Protein 1TZP (pdb70)

CATH classification: 3.30.1380.10

GO terms:
  GO:0008233 peptidase activity (F, IDA)
  GO:0009410 response to xenobiotic stimulus (P, IEP)
  GO:0000270 peptidoglycan metabolic process (P, IDA)
  GO:0009252 peptidoglycan biosynthetic process (P, IDA)
  GO:0008233 peptidase activity (F, IMP)
  GO:0004175 endopeptidase activity (F, IMP)
  GO:0000270 peptidoglycan metabolic process (P, IMP)

Nearest PDB structures (foldseek):
  1u10-assembly3_F  TM=9.956E-01  e=2.601E-52  Escherichia coli
  1u10-assembly1_B  TM=9.894E-01  e=5.837E-51  Escherichia coli
  1tzp-assembly1_B  TM=9.951E-01  e=7.396E-50  Escherichia coli
  1u10-assembly1_A  TM=9.904E-01  e=1.083E-49  Escherichia coli
  1tzp-assembly1_B  TM=1.004E+00  e=8.941E-54  Escherichia coli

Secondary structure (DSSP, 8-state):
--HHHH--SPPPSS-EEEEETTEEEEES-EE--S--SSEEES-GGG---EE-HHHHHHHHHHHHHHHHTT---EEE---B-TT----SSS-S---SS-EEEEES---SSPPPHHHHHS------B-TTSSSB-TTT--HHHHHHHHHHHHSTTEEEEEE-HHHHHHHHHH-TT--GGGGGEEE-SS-SSEEEEEEPPPTT-TTB-PPPPPPSS--TTHHHHHTT----HHHHHHHHTT--/-TT--SPPSSS-EEEEETTEEEEES-EE--S--SSEEES-GGG---EE-HHHHHHHHHHHHHHHHTTS--EEE---B-BTB---SSS-S---SS-EEEEES---SSPPPHHHHHS------B-TTSSSB-TTT--HHHHHHHHHHHTSTTEEEEEE-HHHHHHHHHH-TT--GGGGGEEE-SS-SSEEEEEEPPPTT-SSBPPPPP--SS---SHHHHHTT--PPPHHHHHHHHT-

B-factor: mean 16.42, std 6.99, range [7.52, 64.47]

InterPro domains:
  IPR005073 Peptidase M74, penicillin-insensitive murein endopeptidase [MF_01623] (1-274)
  IPR005073 Peptidase M74, penicillin-insensitive murein endopeptidase [NF006947] (22-271)
  IPR005073 Peptidase M74, penicillin-insensitive murein endopeptidase [PF03411] (36-270)
  IPR005073 Peptidase M74, penicillin-insensitive murein endopeptidase [PIRSF018455] (13-272)
  IPR009045 Peptidase M74/Hedgehog-like, zinc-binding domain superfamily [G3DSA:3.30.1380.10] (20-274)
  IPR009045 Peptidase M74/Hedgehog-like, zinc-binding domain superfamily [SSF55166] (21-272)

Structure (mmCIF, N/CA/C/O backbone):
data_1TZP
#
_entry.id   1TZP
#
_cell.length_a   45.949
_cell.length_b   115.143
_cell.length_c   49.154
_cell.angle_alpha   90.00
_cell.angle_beta   94.08
_cell.angle_gamma   90.00
#
_symmetry.space_group_name_H-M   'P 1 21 1'
#
loop_
_entity.id
_entity.type
_entity.pdbx_description
1 polymer 'Penicillin-insensitive murein endopeptidase'
2 non-polymer 'SULFATE ION'
3 non-polymer 1,4-BUTANEDIOL
4 water water
#
loop_
_atom_site.group_PDB
_atom_site.id
_atom_site.type_symbol
_atom_site.label_atom_id
_atom_site.label_alt_id
_atom_site.label_comp_id
_atom_site.label_asym_id
_atom_site.label_entity_id
_atom_site.label_seq_id
_atom_site.pdbx_PDB_ins_code
_atom_site.Cartn_x
_atom_site.Cartn_y
_atom_site.Cartn_z
_atom_site.occupancy
_atom_site.B_iso_or_equiv
_atom_site.auth_seq_id
_atom_site.auth_comp_id
_atom_site.auth_asym_id
_atom_site.auth_atom_id
_atom_site.pdbx_PDB_model_num
ATOM 1 N N . ALA A 1 1 ? 44.769 2.246 11.393 1.00 18.60 20 ALA A N 1
ATOM 2 C CA . ALA A 1 1 ? 43.555 1.424 11.676 1.00 17.79 20 ALA A CA 1
ATOM 3 C C . ALA A 1 1 ? 43.988 0.168 12.417 1.00 16.57 20 ALA A C 1
ATOM 4 O O . ALA A 1 1 ? 45.008 -0.446 12.082 1.00 15.63 20 ALA A O 1
ATOM 6 N N . THR A 1 2 ? 43.196 -0.217 13.412 1.00 15.60 21 THR A N 1
ATOM 7 C CA . THR A 1 2 ? 43.438 -1.425 14.187 1.00 14.47 21 THR A CA 1
ATOM 8 C C . THR A 1 2 ? 42.847 -2.608 13.428 1.00 14.32 21 THR A C 1
ATOM 9 O O . THR A 1 2 ? 41.980 -2.432 12.555 1.00 14.06 21 THR A O 1
ATOM 13 N N . PRO A 1 3 ? 43.268 -3.811 13.765 1.00 14.14 22 PRO A N 1
ATOM 14 C CA . PRO A 1 3 ? 42.673 -4.999 13.156 1.00 13.26 22 PRO A CA 1
ATOM 15 C C . PRO A 1 3 ? 41.151 -5.059 13.353 1.00 12.40 22 PRO A C 1
ATOM 16 O O . PRO A 1 3 ? 40.434 -5.494 12.443 1.00 12.63 22 PRO A O 1
ATOM 20 N N . TRP A 1 4 ? 40.692 -4.595 14.508 1.00 12.13 23 TRP A N 1
ATOM 21 C CA . TRP A 1 4 ? 39.268 -4.584 14.836 1.00 11.55 23 TRP A CA 1
ATOM 22 C C . TRP A 1 4 ? 38.493 -3.708 13.868 1.00 12.74 23 TRP A C 1
ATOM 23 O O . TRP A 1 4 ? 37.333 -3.985 13.548 1.00 12.01 23 TRP A O 1
ATOM 34 N N . GLN A 1 5 ? 39.134 -2.655 13.382 1.00 13.00 24 GLN A N 1
ATOM 35 C CA . GLN A 1 5 ? 38.495 -1.724 12.455 1.00 13.18 24 GLN A CA 1
ATOM 36 C C . GLN A 1 5 ? 38.537 -2.177 10.994 1.00 13.80 24 GLN A C 1
ATOM 37 O O . GLN A 1 5 ? 37.897 -1.566 10.146 1.00 15.84 24 GLN A O 1
ATOM 43 N N . LYS A 1 6 ? 39.323 -3.208 10.691 1.00 13.90 25 LYS A N 1
ATOM 44 C CA . LYS A 1 6 ? 39.483 -3.712 9.321 1.00 14.35 25 LYS A CA 1
ATOM 45 C C . LYS A 1 6 ? 38.784 -5.036 9.071 1.00 14.47 25 LYS A C 1
ATOM 46 O O . LYS A 1 6 ? 38.508 -5.372 7.901 1.00 16.05 25 LYS A O 1
ATOM 52 N N . ILE A 1 7 ? 38.545 -5.826 10.116 1.00 14.58 26 ILE A N 1
ATOM 53 C CA . ILE A 1 7 ? 37.929 -7.143 9.942 1.00 14.69 26 ILE A CA 1
ATOM 54 C C . ILE A 1 7 ? 36.525 -6.994 9.321 1.00 15.10 26 ILE A C 1
ATOM 55 O O . ILE A 1 7 ? 35.799 -6.078 9.674 1.00 14.57 26 ILE A O 1
ATOM 60 N N . THR A 1 8 ? 36.163 -7.856 8.375 1.00 15.25 27 THR A N 1
ATOM 61 C CA . THR A 1 8 ? 34.842 -7.771 7.738 1.00 16.11 27 THR A CA 1
ATOM 62 C C . THR A 1 8 ? 33.825 -8.830 8.182 1.00 15.38 27 THR A C 1
ATOM 63 O O . THR A 1 8 ? 32.613 -8.645 7.964 1.00 16.93 27 THR A O 1
ATOM 67 N N . GLN A 1 9 ? 34.294 -9.911 8.803 1.00 15.36 28 GLN A N 1
ATOM 68 C CA . GLN A 1 9 ? 33.454 -11.040 9.198 1.00 15.95 28 GLN A CA 1
ATOM 69 C C . GLN A 1 9 ? 33.610 -11.322 10.685 1.00 14.78 28 GLN A C 1
ATOM 70 O O . GLN A 1 9 ? 34.708 -11.218 11.214 1.00 14.15 28 GLN A O 1
ATOM 76 N N . PRO A 1 10 ? 32.528 -11.647 11.387 1.00 14.28 29 PRO A N 1
ATOM 77 C CA . PRO A 1 10 ? 32.626 -12.070 12.784 1.00 13.84 29 PRO A CA 1
ATOM 78 C C . PRO A 1 10 ? 33.606 -13.215 12.984 1.00 13.96 29 PRO A C 1
ATOM 79 O O . PRO A 1 10 ? 33.841 -13.991 12.073 1.00 15.01 29 PRO A O 1
ATOM 83 N N . VAL A 1 11 ? 34.172 -13.294 14.180 1.00 12.71 30 VAL A N 1
ATOM 84 C CA . VAL A 1 11 ? 35.018 -14.409 14.577 1.00 14.36 30 VAL A CA 1
ATOM 85 C C . VAL A 1 11 ? 34.112 -15.606 14.856 1.00 13.78 30 VAL A C 1
ATOM 86 O O . VAL A 1 11 ? 33.241 -15.542 15.711 1.00 13.16 30 VAL A O 1
ATOM 90 N N . PRO A 1 12 ? 34.320 -16.738 14.176 1.00 15.61 31 PRO A N 1
ATOM 91 C CA . PRO A 1 12 ? 33.480 -17.898 14.477 1.00 16.45 31 PRO A CA 1
ATOM 92 C C . PRO A 1 12 ? 33.626 -18.408 15.905 1.00 15.77 31 PRO A C 1
ATOM 93 O O . PRO A 1 12 ? 34.694 -18.404 16.473 1.00 16.90 31 PRO A O 1
ATOM 97 N N . GLY A 1 13 ? 32.532 -18.855 16.490 1.00 14.97 32 GLY A N 1
ATOM 98 C CA . GLY A 1 13 ? 32.561 -19.377 17.827 1.00 14.38 32 GLY A CA 1
ATOM 99 C C . GLY A 1 13 ? 31.258 -19.184 18.548 1.00 14.53 32 GLY A C 1
ATOM 100 O O . GLY A 1 13 ? 30.346 -18.516 18.050 1.00 14.78 32 GLY A O 1
ATOM 101 N N . SER A 1 14 ? 31.154 -19.773 19.720 1.00 14.55 33 SER A N 1
ATOM 102 C CA . SER A 1 14 ? 30.035 -19.497 20.619 1.00 15.17 33 SER A CA 1
ATOM 103 C C . SER A 1 14 ? 30.037 -17.990 20.931 1.00 14.14 33 SER A C 1
ATOM 104 O O . SER A 1 14 ? 31.098 -17.402 21.143 1.00 15.66 33 SER A O 1
ATOM 107 N N . ALA A 1 15 ? 28.857 -17.369 20.907 1.00 13.63 34 ALA A N 1
ATOM 108 C CA . ALA A 1 15 ? 28.763 -15.921 21.153 1.00 12.73 34 ALA A CA 1
ATOM 109 C C . ALA A 1 15 ? 29.292 -15.560 22.533 1.00 12.65 34 ALA A C 1
ATOM 110 O O . ALA A 1 15 ? 28.872 -16.119 23.539 1.00 13.96 34 ALA A O 1
ATOM 112 N N . GLN A 1 16 ? 30.258 -14.634 22.586 1.00 12.95 35 GLN A N 1
ATOM 113 C CA . GLN A 1 16 ? 30.810 -14.196 23.856 1.00 13.84 35 GLN A CA 1
ATOM 114 C C . GLN A 1 16 ? 31.207 -12.729 23.778 1.00 12.45 35 GLN A C 1
ATOM 115 O O . GLN A 1 16 ? 32.075 -12.363 23.022 1.00 11.36 35 GLN A O 1
ATOM 121 N N . SER A 1 17 ? 30.508 -11.913 24.573 1.00 12.05 36 SER A N 1
ATOM 122 C CA . SER A 1 17 ? 30.880 -10.524 24.817 1.00 11.45 36 SER A CA 1
ATOM 123 C C . SER A 1 17 ? 32.014 -10.540 25.846 1.00 10.82 36 SER A C 1
ATOM 124 O O . SER A 1 17 ? 31.877 -11.136 26.915 1.00 11.92 36 SER A O 1
ATOM 127 N N . ILE A 1 18 ? 33.136 -9.922 25.519 1.00 11.08 37 ILE A N 1
ATOM 128 C CA . ILE A 1 18 ? 34.332 -9.993 26.378 1.00 10.77 37 ILE A CA 1
ATOM 129 C C . ILE A 1 18 ? 34.781 -8.577 26.774 1.00 11.26 37 ILE A C 1
ATOM 130 O O . ILE A 1 18 ? 35.119 -7.774 25.925 1.00 11.63 37 ILE A O 1
ATOM 135 N N . GLY A 1 19 ? 34.816 -8.312 28.076 1.00 11.48 38 GLY A N 1
ATOM 136 C CA . GLY A 1 19 ? 35.200 -7.022 28.598 1.00 11.98 38 GLY A CA 1
ATOM 137 C C . GLY A 1 19 ? 34.034 -6.105 28.869 1.00 11.61 38 GLY A C 1
ATOM 138 O O . GLY A 1 19 ? 32.928 -6.534 29.105 1.00 11.04 38 GLY A O 1
ATOM 139 N N . SER A 1 20 ? 34.319 -4.812 28.814 1.00 12.09 39 SER A N 1
ATOM 140 C CA . SER A 1 20 ? 33.348 -3.772 29.171 1.00 12.67 39 SER A CA 1
ATOM 141 C C . SER A 1 20 ? 32.943 -3.007 27.902 1.00 11.94 39 SER A C 1
ATOM 142 O O . SER A 1 20 ? 33.570 -3.092 26.868 1.00 11.49 39 SER A O 1
ATOM 145 N N . PHE A 1 21 ? 31.877 -2.224 28.024 1.00 11.48 40 PHE A N 1
ATOM 146 C CA . PHE A 1 21 ? 31.248 -1.600 26.856 1.00 11.06 40 PHE A CA 1
ATOM 147 C C . PHE A 1 21 ? 32.220 -0.673 26.141 1.00 10.22 40 PHE A C 1
ATOM 148 O O . PHE A 1 21 ? 32.132 -0.515 24.932 1.00 10.40 40 PHE A O 1
ATOM 156 N N . SER A 1 22 ? 33.139 -0.056 26.899 1.00 11.06 41 SER A N 1
ATOM 157 C CA . SER A 1 22 ? 34.152 0.817 26.349 1.00 12.34 41 SER A CA 1
ATOM 158 C C . SER A 1 22 ? 35.588 0.262 26.396 1.00 11.27 41 SER A C 1
ATOM 159 O O . SER A 1 22 ? 36.534 0.978 26.217 1.00 13.54 41 SER A O 1
ATOM 162 N N . ASN A 1 23 ? 35.718 -1.069 26.553 1.00 11.56 42 ASN A N 1
ATOM 163 C CA . ASN A 1 23 ? 37.014 -1.751 26.388 1.00 11.44 42 ASN A CA 1
ATOM 164 C C . ASN A 1 23 ? 36.799 -3.253 26.270 1.00 11.23 42 ASN A C 1
ATOM 165 O O . ASN A 1 23 ? 36.767 -3.964 27.259 1.00 11.68 42 ASN A O 1
ATOM 170 N N . GLY A 1 24 ? 36.619 -3.720 25.041 1.00 10.68 43 GLY A N 1
ATOM 171 C CA . GLY A 1 24 ? 36.270 -5.114 24.826 1.00 10.40 43 GLY A CA 1
ATOM 172 C C . GLY A 1 24 ? 36.188 -5.516 23.385 1.00 9.70 43 GLY A C 1
ATOM 173 O O . GLY A 1 24 ? 36.618 -4.832 22.479 1.00 10.30 43 GLY A O 1
ATOM 174 N N . CYS A 1 25 ? 35.588 -6.690 23.212 1.00 9.32 44 CYS A N 1
ATOM 175 C CA . CYS A 1 25 ? 35.414 -7.303 21.899 1.00 9.67 44 CYS A CA 1
ATOM 176 C C . CYS A 1 25 ? 34.275 -8.337 21.984 1.00 8.97 44 CYS A C 1
ATOM 177 O O . CYS A 1 25 ? 33.691 -8.523 23.030 1.00 9.53 44 CYS A O 1
ATOM 180 N N . ILE A 1 26 ? 33.994 -8.996 20.863 1.00 9.37 45 ILE A N 1
ATOM 181 C CA . ILE A 1 26 ? 33.000 -10.044 20.814 1.00 9.81 45 ILE A CA 1
ATOM 182 C C . ILE A 1 26 ? 33.408 -11.124 19.830 1.00 9.42 45 ILE A C 1
ATOM 183 O O . ILE A 1 26 ? 33.765 -10.840 18.693 1.00 10.38 45 ILE A O 1
ATOM 188 N N . VAL A 1 27 ? 33.319 -12.358 20.324 1.00 10.41 46 VAL A N 1
ATOM 189 C CA . VAL A 1 27 ? 33.477 -13.540 19.490 1.00 10.84 46 VAL A CA 1
ATOM 190 C C . VAL A 1 27 ? 32.076 -14.064 19.133 1.00 10.06 46 VAL A C 1
ATOM 191 O O . VAL A 1 27 ? 31.153 -14.026 19.945 1.00 11.65 46 VAL A O 1
ATOM 195 N N . GLY A 1 28 ? 31.916 -14.524 17.901 1.00 10.64 47 GLY A N 1
ATOM 196 C CA . GLY A 1 28 ? 30.661 -15.136 17.493 1.00 10.83 47 GLY A CA 1
ATOM 197 C C . GLY A 1 28 ? 29.504 -14.164 17.326 1.00 10.99 47 GLY A C 1
ATOM 198 O O . GLY A 1 28 ? 28.327 -14.492 17.550 1.00 11.58 47 GLY A O 1
ATOM 199 N N . ALA A 1 29 ? 29.836 -12.943 16.938 1.00 11.71 48 ALA A N 1
ATOM 200 C CA . ALA A 1 29 ? 28.799 -11.942 16.750 1.00 10.91 48 ALA A CA 1
ATOM 201 C C . ALA A 1 29 ? 27.810 -12.358 15.666 1.00 11.76 48 ALA A C 1
ATOM 202 O O . ALA A 1 29 ? 28.165 -13.030 14.701 1.00 12.93 48 ALA A O 1
ATOM 204 N N . ASP A 1 30 ? 26.547 -12.006 15.903 1.00 11.69 49 ASP A N 1
ATOM 205 C CA . ASP A 1 30 ? 25.457 -12.124 14.928 1.00 12.10 49 ASP A CA 1
ATOM 206 C C . ASP A 1 30 ? 25.433 -10.869 14.057 1.00 12.46 49 ASP A C 1
ATOM 207 O O . ASP A 1 30 ? 26.028 -9.830 14.372 1.00 11.18 49 ASP A O 1
ATOM 212 N N . THR A 1 31 ? 24.753 -10.967 12.924 1.00 12.60 50 THR A N 1
ATOM 213 C CA . THR A 1 31 ? 24.565 -9.896 11.966 1.00 13.45 50 THR A CA 1
ATOM 214 C C . THR A 1 31 ? 23.090 -9.549 11.931 1.00 13.03 50 THR A C 1
ATOM 215 O O . THR A 1 31 ? 22.224 -10.431 11.812 1.00 14.37 50 THR A O 1
ATOM 219 N N . LEU A 1 32 ? 22.768 -8.265 12.049 1.00 11.21 51 LEU A N 1
ATOM 220 C CA . LEU A 1 32 ? 21.374 -7.839 11.983 1.00 11.65 51 LEU A CA 1
ATOM 221 C C . LEU A 1 32 ? 20.881 -7.973 10.533 1.00 11.62 51 LEU A C 1
ATOM 222 O O . LEU A 1 32 ? 21.504 -7.418 9.626 1.00 13.24 51 LEU A O 1
ATOM 227 N N . PRO A 1 33 ? 19.782 -8.690 10.301 1.00 11.93 52 PRO A N 1
ATOM 228 C CA . PRO A 1 33 ? 19.268 -8.769 8.926 1.00 11.50 52 PRO A CA 1
ATOM 229 C C . PRO A 1 33 ? 18.931 -7.368 8.411 1.00 12.24 52 PRO A C 1
ATOM 230 O O . PRO A 1 33 ? 18.349 -6.566 9.149 1.00 12.29 52 PRO A O 1
ATOM 234 N N . ILE A 1 34 ? 19.338 -7.057 7.193 1.00 12.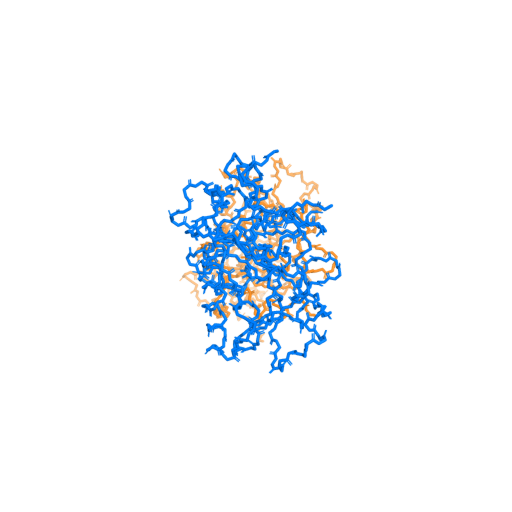14 53 ILE A N 1
ATOM 235 C CA . ILE A 1 34 ? 19.106 -5.747 6.610 1.00 13.81 53 ILE A CA 1
ATOM 236 C C . ILE A 1 34 ? 17.644 -5.556 6.226 1.00 14.22 53 ILE A C 1
ATOM 237 O O . ILE A 1 34 ? 17.123 -4.434 6.276 1.00 13.78 53 ILE A O 1
ATOM 242 N N . GLN A 1 35 ? 17.023 -6.647 5.796 1.00 14.37 54 GLN A N 1
ATOM 243 C CA . GLN A 1 35 ? 15.635 -6.668 5.381 1.00 15.05 54 GLN A CA 1
ATOM 244 C C . GLN A 1 35 ? 14.733 -7.095 6.526 1.00 14.94 54 GLN A C 1
ATOM 245 O O . GLN A 1 35 ? 14.887 -8.173 7.106 1.00 16.45 54 GLN A O 1
ATOM 251 N N . SER A 1 36 ? 13.770 -6.217 6.831 1.00 14.10 55 SER A N 1
ATOM 252 C CA . SER A 1 36 ? 12.786 -6.459 7.862 1.00 13.39 55 SER A CA 1
ATOM 253 C C . SER A 1 36 ? 11.550 -5.636 7.558 1.00 14.32 55 SER A C 1
ATOM 254 O O . SER A 1 36 ? 11.658 -4.560 7.005 1.00 15.56 55 SER A O 1
ATOM 257 N N . GLU A 1 37 ? 10.393 -6.121 7.987 1.00 15.32 56 GLU A N 1
ATOM 258 C CA . GLU A 1 37 ? 9.169 -5.359 7.837 1.00 16.65 56 GLU A CA 1
ATOM 259 C C . GLU A 1 37 ? 9.016 -4.280 8.896 1.00 16.10 56 GLU A C 1
ATOM 260 O O . GLU A 1 37 ? 8.171 -3.409 8.766 1.00 16.32 56 GLU A O 1
ATOM 266 N N . HIS A 1 38 ? 9.843 -4.326 9.934 1.00 13.92 57 HIS A N 1
ATOM 267 C CA . HIS A 1 38 ? 9.656 -3.492 11.119 1.00 12.94 57 HIS A CA 1
ATOM 268 C C . HIS A 1 38 ? 10.746 -2.451 11.346 1.00 11.80 57 HIS A C 1
ATOM 269 O O . HIS A 1 38 ? 10.522 -1.500 12.114 1.00 12.11 57 HIS A O 1
ATOM 276 N N . TYR A 1 39 ? 11.923 -2.619 10.757 1.00 11.47 58 TYR A N 1
ATOM 277 C CA . TYR A 1 39 ? 13.020 -1.668 10.929 1.00 11.08 58 TYR A CA 1
ATOM 278 C C . TYR A 1 39 ? 13.830 -1.560 9.646 1.00 10.68 58 TYR A C 1
ATOM 279 O O . TYR A 1 39 ? 13.729 -2.435 8.738 1.00 11.70 58 TYR A O 1
ATOM 288 N N . GLN A 1 40 ? 14.637 -0.521 9.531 1.00 10.89 59 GLN A N 1
ATOM 289 C CA . GLN A 1 40 ? 15.626 -0.369 8.473 1.00 11.08 59 GLN A CA 1
ATOM 290 C C . GLN A 1 40 ? 16.943 0.024 9.106 1.00 10.69 59 GLN A C 1
ATOM 291 O O . GLN A 1 40 ? 16.977 0.493 10.247 1.00 10.83 59 GLN A O 1
ATOM 297 N N . VAL A 1 41 ? 18.035 -0.141 8.383 1.00 10.45 60 VAL A N 1
ATOM 298 C CA . VAL A 1 41 ? 19.394 -0.066 8.908 1.00 10.43 60 VAL A CA 1
ATOM 299 C C . VAL A 1 41 ? 20.146 1.053 8.217 1.00 11.37 60 VAL A C 1
ATOM 300 O O . VAL A 1 41 ? 20.367 1.045 6.999 1.00 10.88 60 VAL A O 1
ATOM 304 N N . MET A 1 42 ? 20.542 2.027 8.998 1.00 10.34 61 MET A N 1
ATOM 305 C CA . MET A 1 42 ? 21.269 3.192 8.536 1.00 10.52 61 MET A CA 1
ATOM 306 C C . MET A 1 42 ? 22.759 2.916 8.405 1.00 10.71 61 MET A C 1
ATOM 307 O O . MET A 1 42 ? 23.320 2.063 9.118 1.00 10.93 61 MET A O 1
ATOM 312 N N . ARG A 1 43 ? 23.388 3.617 7.454 1.00 10.36 62 ARG A N 1
ATOM 313 C CA . ARG A 1 43 ? 24.844 3.663 7.289 1.00 11.93 62 ARG A CA 1
ATOM 314 C C . ARG A 1 43 ? 25.503 2.290 7.315 1.00 11.58 62 ARG A C 1
ATOM 315 O O . ARG A 1 43 ? 26.513 2.077 8.008 1.00 11.69 62 ARG A O 1
ATOM 323 N N . THR A 1 44 ? 24.998 1.390 6.481 1.00 11.97 63 THR A N 1
ATOM 324 C CA . THR A 1 44 ? 25.552 0.035 6.428 1.00 12.87 63 THR A CA 1
ATOM 325 C C . THR A 1 44 ? 26.910 -0.006 5.740 1.00 13.60 63 THR A C 1
ATOM 326 O O . THR A 1 44 ? 27.626 -0.994 5.879 1.00 14.21 63 THR A O 1
ATOM 330 N N . ASP A 1 45 ? 27.283 1.053 5.026 1.00 13.73 64 ASP A N 1
ATOM 331 C CA . ASP A 1 45 ? 28.661 1.159 4.503 1.00 15.27 64 ASP A CA 1
ATOM 332 C C . ASP A 1 45 ? 29.711 1.081 5.618 1.00 15.60 64 ASP A C 1
ATOM 333 O O . ASP A 1 45 ? 30.840 0.666 5.384 1.00 17.44 64 ASP A O 1
ATOM 338 N N . GLN A 1 46 ? 29.353 1.464 6.843 1.00 14.39 65 GLN A N 1
ATOM 339 C CA . GLN A 1 46 ? 30.299 1.435 7.968 1.00 14.52 65 GLN A CA 1
ATOM 340 C C . GLN A 1 46 ? 30.538 0.017 8.502 1.00 13.99 65 GLN A C 1
ATOM 341 O O . GLN A 1 46 ? 31.437 -0.176 9.305 1.00 14.35 65 GLN A O 1
ATOM 347 N N . ARG A 1 47 ? 29.663 -0.914 8.176 1.00 14.26 66 ARG A N 1
ATOM 348 C CA . ARG A 1 47 ? 29.795 -2.284 8.667 1.00 14.38 66 ARG A CA 1
ATOM 349 C C . ARG A 1 47 ? 29.781 -2.286 10.195 1.00 13.16 66 ARG A C 1
ATOM 350 O O . ARG A 1 47 ? 30.660 -2.844 10.870 1.00 13.42 66 ARG A O 1
ATOM 358 N N . ARG A 1 48 ? 28.734 -1.656 10.737 1.00 11.43 67 ARG A N 1
ATOM 359 C CA . ARG A 1 48 ? 28.514 -1.603 12.178 1.00 10.49 67 ARG A CA 1
ATOM 360 C C . ARG A 1 48 ? 27.119 -2.135 12.512 1.00 9.90 67 ARG A C 1
ATOM 361 O O . ARG A 1 48 ? 26.463 -1.652 13.439 1.00 10.51 67 ARG A O 1
ATOM 369 N N . TYR A 1 49 ? 26.697 -3.180 11.824 1.00 9.18 68 TYR A N 1
ATOM 370 C CA . TYR A 1 49 ? 25.410 -3.815 12.101 1.00 9.95 68 TYR A CA 1
ATOM 371 C C . TYR A 1 49 ? 25.610 -5.220 12.673 1.00 9.81 68 TYR A C 1
ATOM 372 O O . TYR A 1 49 ? 24.780 -6.119 12.449 1.00 10.38 68 TYR A O 1
ATOM 381 N N . PHE A 1 50 ? 26.656 -5.362 13.494 1.00 9.62 69 PHE A N 1
ATOM 382 C CA . PHE A 1 50 ? 26.973 -6.615 14.136 1.00 9.37 69 PHE A CA 1
ATOM 383 C C . PHE A 1 50 ? 26.840 -6.512 15.651 1.00 9.16 69 PHE A C 1
ATOM 384 O O . PHE A 1 50 ? 27.048 -5.452 16.249 1.00 9.16 69 PHE A O 1
ATOM 392 N N . GLY A 1 51 ? 26.504 -7.600 16.299 1.00 9.13 70 GLY A N 1
ATOM 393 C CA . GLY A 1 51 ? 26.452 -7.605 17.762 1.00 8.49 70 GLY A CA 1
ATOM 394 C C . GLY A 1 51 ? 26.122 -8.936 18.370 1.00 8.73 70 GLY A C 1
ATOM 395 O O . GLY A 1 51 ? 25.984 -9.945 17.655 1.00 9.34 70 GLY A O 1
ATOM 396 N N . HIS A 1 52 ? 25.974 -8.961 19.680 1.00 9.35 71 HIS A N 1
ATOM 397 C CA . HIS A 1 52 ? 25.620 -10.204 20.351 1.00 9.03 71 HIS A CA 1
ATOM 398 C C . HIS A 1 52 ? 24.242 -10.659 19.840 1.00 10.38 71 HIS A C 1
ATOM 399 O O . HIS A 1 52 ? 23.381 -9.820 19.522 1.00 9.94 71 HIS A O 1
ATOM 406 N N . PRO A 1 53 ? 23.988 -11.967 19.726 1.00 10.42 72 PRO A N 1
ATOM 407 C CA . PRO A 1 53 ? 22.637 -12.436 19.442 1.00 10.65 72 PRO A CA 1
ATOM 408 C C . PRO A 1 53 ? 21.570 -11.739 20.297 1.00 10.43 72 PRO A C 1
ATOM 409 O O . PRO A 1 53 ? 20.498 -11.500 19.771 1.00 11.24 72 PRO A O 1
ATOM 413 N N . ASP A 1 54 ? 21.848 -11.437 21.551 1.00 10.59 73 ASP A N 1
ATOM 414 C CA . ASP A 1 54 ? 20.853 -10.778 22.402 1.00 11.17 73 ASP A CA 1
ATOM 415 C C . ASP A 1 54 ? 20.484 -9.400 21.841 1.00 10.77 73 ASP A C 1
ATOM 416 O O . ASP A 1 54 ? 19.324 -8.952 21.993 1.00 9.98 73 ASP A O 1
ATOM 421 N N . LEU A 1 55 ? 21.443 -8.699 21.268 1.00 10.25 74 LEU A N 1
ATOM 422 C CA . LEU A 1 55 ? 21.194 -7.372 20.697 1.00 9.91 74 LEU A CA 1
ATOM 423 C C . LEU A 1 55 ? 20.350 -7.464 19.434 1.00 10.47 74 LEU A C 1
ATOM 424 O O . LEU A 1 55 ? 19.416 -6.685 19.250 1.00 9.88 74 LEU A O 1
ATOM 429 N N . VAL A 1 56 ? 20.642 -8.425 18.562 1.00 10.09 75 VAL A N 1
ATOM 430 C CA . VAL A 1 56 ? 19.808 -8.616 17.396 1.00 9.91 75 VAL A CA 1
ATOM 431 C C . VAL A 1 56 ? 18.381 -8.975 17.796 1.00 10.07 75 VAL A C 1
ATOM 432 O O . VAL A 1 56 ? 17.418 -8.421 17.242 1.00 11.78 75 VAL A O 1
ATOM 436 N N . MET A 1 57 ? 18.235 -9.895 18.739 1.00 10.59 76 MET A N 1
ATOM 437 C CA . MET A 1 57 ? 16.917 -10.273 19.200 1.00 11.17 76 MET A CA 1
ATOM 438 C C . MET A 1 57 ? 16.180 -9.111 19.793 1.00 11.33 76 MET A C 1
ATOM 439 O O . MET A 1 57 ? 14.980 -8.974 19.560 1.00 10.92 76 MET A O 1
ATOM 444 N N . PHE A 1 58 ? 16.857 -8.282 20.580 1.00 10.33 77 PHE A N 1
ATOM 445 C CA . PHE A 1 58 ? 16.261 -7.086 21.153 1.00 10.13 77 PHE A CA 1
ATOM 446 C C . PHE A 1 58 ? 15.729 -6.154 20.070 1.00 9.99 77 PHE A C 1
ATOM 447 O O . PHE A 1 58 ? 14.583 -5.696 20.156 1.00 10.04 77 PHE A O 1
ATOM 455 N N . ILE A 1 59 ? 16.529 -5.890 19.050 1.00 9.92 78 ILE A N 1
ATOM 456 C CA . ILE A 1 59 ? 16.097 -5.011 17.964 1.00 9.66 78 ILE A CA 1
ATOM 457 C C . ILE A 1 59 ? 14.852 -5.574 17.295 1.00 9.93 78 ILE A C 1
ATOM 458 O O . ILE A 1 59 ? 13.918 -4.845 16.996 1.00 9.93 78 ILE A O 1
ATOM 463 N N . GLN A 1 60 ? 14.829 -6.877 17.066 1.00 10.48 79 GLN A N 1
ATOM 464 C CA . GLN A 1 60 ? 13.694 -7.512 16.397 1.00 11.06 79 GLN A CA 1
ATOM 465 C C . GLN A 1 60 ? 12.427 -7.454 17.246 1.00 11.66 79 GLN A C 1
ATOM 466 O O . GLN A 1 60 ? 11.360 -7.145 16.751 1.00 12.83 79 GLN A O 1
ATOM 472 N N . ARG A 1 61 ? 12.575 -7.710 18.537 1.00 11.90 80 ARG A N 1
ATOM 473 C CA . ARG A 1 61 ? 11.468 -7.657 19.505 1.00 12.89 80 ARG A CA 1
ATOM 474 C C . ARG A 1 61 ? 10.905 -6.226 19.638 1.00 12.62 80 ARG A C 1
ATOM 475 O O . ARG A 1 61 ? 9.688 -6.003 19.531 1.00 13.37 80 ARG A O 1
ATOM 483 N N . LEU A 1 62 ? 11.776 -5.249 19.848 1.00 11.42 81 LEU A N 1
ATOM 484 C CA . LEU A 1 62 ? 11.347 -3.859 19.982 1.00 10.58 81 LEU A CA 1
ATOM 485 C C . LEU A 1 62 ? 10.617 -3.418 18.735 1.00 10.96 81 LEU A C 1
ATOM 486 O O . LEU A 1 62 ? 9.527 -2.826 18.800 1.00 10.65 81 LEU A O 1
ATOM 491 N N . SER A 1 63 ? 11.183 -3.717 17.586 1.00 10.64 82 SER A N 1
ATOM 492 C CA . SER A 1 63 ? 10.613 -3.247 16.330 1.00 11.58 82 SER A CA 1
ATOM 493 C C . SER A 1 63 ? 9.261 -3.911 16.052 1.00 12.43 82 SER A C 1
ATOM 494 O O . SER A 1 63 ? 8.355 -3.262 15.525 1.00 12.57 82 SER A O 1
ATOM 497 N N . SER A 1 64 ? 9.123 -5.193 16.402 1.00 12.64 83 SER A N 1
ATOM 498 C CA . SER A 1 64 ? 7.824 -5.867 16.258 1.00 13.39 83 SER A CA 1
ATOM 499 C C . SER A 1 64 ? 6.773 -5.197 17.151 1.00 13.76 83 SER A C 1
ATOM 500 O O . SER A 1 64 ? 5.615 -4.998 16.727 1.00 12.48 83 SER A O 1
ATOM 503 N N . GLN A 1 65 ? 7.158 -4.817 18.365 1.00 13.28 84 GLN A N 1
ATOM 504 C CA . GLN A 1 65 ? 6.214 -4.159 19.301 1.00 13.21 84 GLN A CA 1
ATOM 505 C C . GLN A 1 65 ? 5.749 -2.831 18.760 1.00 13.18 84 GLN A C 1
ATOM 506 O O . GLN A 1 65 ? 4.574 -2.498 18.810 1.00 12.98 84 GLN A O 1
ATOM 512 N N . VAL A 1 66 ? 6.686 -2.074 18.227 1.00 12.23 85 VAL A N 1
ATOM 513 C CA . VAL A 1 66 ? 6.393 -0.781 17.615 1.00 11.94 85 VAL A CA 1
ATOM 514 C C . VAL A 1 66 ? 5.432 -0.926 16.436 1.00 12.38 85 VAL A C 1
ATOM 515 O O . VAL A 1 66 ? 4.408 -0.196 16.355 1.00 12.48 85 VAL A O 1
ATOM 519 N N . SER A 1 67 ? 5.699 -1.869 15.540 1.00 12.28 86 SER A N 1
ATOM 520 C CA . SER A 1 67 ? 4.842 -2.126 14.389 1.00 13.44 86 SER A CA 1
ATOM 521 C C . SER A 1 67 ? 3.428 -2.523 14.836 1.00 13.37 86 SER A C 1
ATOM 522 O O . SER A 1 67 ? 2.428 -1.995 14.302 1.00 13.59 86 SER A O 1
ATOM 525 N N . ASN A 1 68 ? 3.319 -3.373 15.840 1.00 13.69 87 ASN A N 1
ATOM 526 C CA . ASN A 1 68 ? 2.007 -3.816 16.305 1.00 13.94 87 ASN A CA 1
ATOM 527 C C . ASN A 1 68 ? 1.229 -2.724 17.050 1.00 14.27 87 ASN A C 1
ATOM 528 O O . ASN A 1 68 ? 0.016 -2.862 17.202 1.00 13.96 87 ASN A O 1
ATOM 533 N N . LEU A 1 69 ? 1.888 -1.659 17.520 1.00 13.28 88 LEU A N 1
ATOM 534 C CA . LEU A 1 69 ? 1.200 -0.476 18.061 1.00 14.18 88 LEU A CA 1
ATOM 535 C C . LEU A 1 69 ? 0.805 0.513 16.952 1.00 13.97 88 LEU A C 1
ATOM 536 O O . LEU A 1 69 ? 0.245 1.572 17.231 1.00 15.09 88 LEU A O 1
ATOM 541 N N . GLY A 1 70 ? 1.024 0.140 15.697 1.00 13.89 89 GLY A N 1
ATOM 542 C CA . GLY A 1 70 ? 0.634 0.918 14.540 1.00 15.02 89 GLY A CA 1
ATOM 543 C C . GLY A 1 70 ? 1.539 2.093 14.219 1.00 14.98 89 GLY A C 1
ATOM 544 O O . GLY A 1 70 ? 1.186 3.003 13.479 1.00 15.79 89 GLY A O 1
ATOM 545 N N . MET A 1 71 ? 2.747 2.044 14.772 1.00 15.99 90 MET A N 1
ATOM 546 C CA . MET A 1 71 ? 3.698 3.105 14.554 1.00 16.72 90 MET A CA 1
ATOM 547 C C . MET A 1 71 ? 4.579 2.796 13.334 1.00 15.13 90 MET A C 1
ATOM 548 O O . MET A 1 71 ? 4.501 1.723 12.741 1.00 16.98 90 MET A O 1
ATOM 553 N N . GLY A 1 72 ? 5.409 3.753 12.969 1.00 15.40 91 GLY A N 1
ATOM 554 C CA . GLY A 1 72 ? 6.219 3.657 11.789 1.00 14.52 91 GLY A CA 1
ATOM 555 C C . GLY A 1 72 ? 7.453 2.810 11.987 1.00 13.42 91 GLY A C 1
ATOM 556 O O . GLY A 1 72 ? 7.576 2.047 12.945 1.00 14.71 91 GLY A O 1
ATOM 557 N N . THR A 1 73 ? 8.367 2.981 11.058 1.00 13.38 92 THR A N 1
ATOM 558 C CA . THR A 1 73 ? 9.521 2.114 10.897 1.00 12.50 92 THR A CA 1
ATOM 559 C C . THR A 1 73 ? 10.619 2.509 11.891 1.00 11.33 92 THR A C 1
ATOM 560 O O . THR A 1 73 ? 10.975 3.673 11.994 1.00 11.32 92 THR A O 1
ATOM 564 N N . VAL A 1 74 ? 11.179 1.537 12.607 1.00 10.64 93 VAL A N 1
ATOM 565 C CA . VAL A 1 74 ? 12.311 1.793 13.506 1.00 9.91 93 VAL A CA 1
ATOM 566 C C . VAL A 1 74 ? 13.599 1.919 12.682 1.00 9.63 93 VAL A C 1
ATOM 567 O O . VAL A 1 74 ? 13.799 1.146 11.712 1.00 10.50 93 VAL A O 1
ATOM 571 N N . LEU A 1 75 ? 14.448 2.888 13.010 1.00 9.32 94 LEU A N 1
ATOM 572 C CA . LEU A 1 75 ? 15.669 3.188 12.266 1.00 9.25 94 LEU A CA 1
ATOM 573 C C . LEU A 1 75 ? 16.881 2.885 13.138 1.00 8.79 94 LEU A C 1
ATOM 574 O O . LEU A 1 75 ? 17.092 3.502 14.184 1.00 8.13 94 LEU A O 1
ATOM 579 N N . ILE A 1 76 ? 17.670 1.908 12.699 1.00 8.73 95 ILE A N 1
ATOM 580 C CA . ILE A 1 76 ? 18.783 1.370 13.470 1.00 8.46 95 ILE A CA 1
ATOM 581 C C . ILE A 1 76 ? 20.115 1.972 13.004 1.00 8.63 95 ILE A C 1
ATOM 582 O O . ILE A 1 76 ? 20.427 1.912 11.808 1.00 9.18 95 ILE A O 1
ATOM 587 N N . GLY A 1 77 ? 20.869 2.590 13.906 1.00 8.19 96 GLY A N 1
ATOM 588 C CA . GLY A 1 77 ? 22.203 3.074 13.646 1.00 9.08 96 GLY A CA 1
ATOM 589 C C . GLY A 1 77 ? 23.278 2.104 14.069 1.00 9.10 96 GLY A C 1
ATOM 590 O O . GLY A 1 77 ? 23.150 0.893 13.887 1.00 9.24 96 GLY A O 1
ATOM 591 N N . ASP A 1 78 ? 24.338 2.626 14.664 1.00 8.33 97 ASP A N 1
ATOM 592 C CA . ASP A 1 78 ? 25.510 1.821 14.983 1.00 9.11 97 ASP A CA 1
ATOM 593 C C . ASP A 1 78 ? 25.179 0.813 16.077 1.00 8.38 97 ASP A C 1
ATOM 594 O O . ASP A 1 78 ? 24.674 1.164 17.136 1.00 8.26 97 ASP A O 1
ATOM 599 N N . MET A 1 79 ? 25.492 -0.450 15.788 1.00 8.78 98 MET A N 1
ATOM 600 C CA . MET A 1 79 ? 25.610 -1.523 16.754 1.00 9.32 98 MET A CA 1
ATOM 601 C C . MET A 1 79 ? 27.116 -1.605 17.021 1.00 10.03 98 MET A C 1
ATOM 602 O O . MET A 1 79 ? 27.670 -0.718 17.670 1.00 11.19 98 MET A O 1
ATOM 607 N N . GLY A 1 80 ? 27.812 -2.588 16.463 1.00 10.29 99 GLY A N 1
ATOM 608 C CA . GLY A 1 80 ? 29.254 -2.666 16.542 1.00 10.48 99 GLY A CA 1
ATOM 609 C C . GLY A 1 80 ? 29.879 -3.301 15.335 1.00 10.30 99 GLY A C 1
ATOM 610 O O . GLY A 1 80 ? 29.216 -3.768 14.427 1.00 10.09 99 GLY A O 1
ATOM 611 N N . MET A 1 81 ? 31.202 -3.318 15.330 1.00 9.63 100 MET A N 1
ATOM 612 C CA . MET A 1 81 ? 31.991 -3.927 14.277 1.00 9.43 100 MET A CA 1
ATOM 613 C C . MET A 1 81 ? 31.969 -5.451 14.431 1.00 9.57 100 MET A C 1
ATOM 614 O O . MET A 1 81 ? 31.562 -5.985 15.449 1.00 9.03 100 MET A O 1
ATOM 619 N N . PRO A 1 82 ? 32.344 -6.174 13.380 1.00 9.65 101 PRO A N 1
ATOM 620 C CA . PRO A 1 82 ? 32.181 -7.635 13.434 1.00 10.01 101 PRO A CA 1
ATOM 621 C C . PRO A 1 82 ? 32.736 -8.392 14.654 1.00 9.99 101 PRO A C 1
ATOM 622 O O . PRO A 1 82 ? 32.148 -9.406 15.033 1.00 11.04 101 PRO A O 1
ATOM 626 N N . ALA A 1 83 ? 33.864 -7.944 15.206 1.00 9.78 102 ALA A N 1
ATOM 627 C CA . ALA A 1 83 ? 34.435 -8.529 16.423 1.00 10.49 102 ALA A CA 1
ATOM 628 C C . ALA A 1 83 ? 34.489 -7.517 17.551 1.00 10.88 102 ALA A C 1
ATOM 629 O O . ALA A 1 83 ? 35.222 -7.684 18.537 1.00 9.95 102 ALA A O 1
ATOM 631 N N . GLY A 1 84 ? 33.682 -6.466 17.441 1.00 10.22 103 GLY A N 1
ATOM 632 C CA . GLY A 1 84 ? 33.654 -5.440 18.475 1.00 10.02 103 GLY A CA 1
ATOM 633 C C . GLY A 1 84 ? 34.899 -4.587 18.445 1.00 9.80 103 GL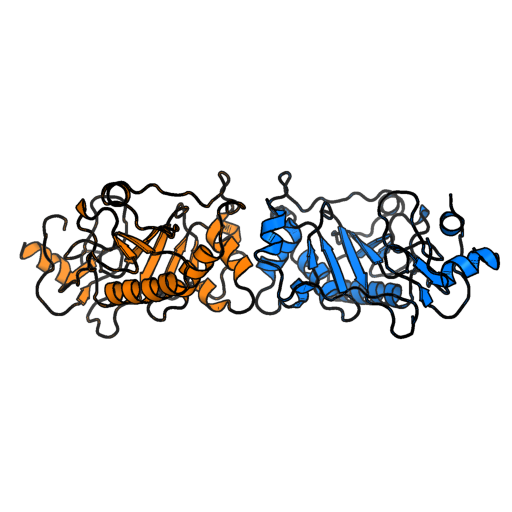Y A C 1
ATOM 634 O O . GLY A 1 84 ? 35.518 -4.385 17.411 1.00 9.78 103 GLY A O 1
ATOM 635 N N . GLY A 1 85 ? 35.242 -4.039 19.601 1.00 11.04 104 GLY A N 1
ATOM 636 C CA . GLY A 1 85 ? 36.352 -3.120 19.688 1.00 10.80 104 GLY A CA 1
ATOM 637 C C . GLY A 1 85 ? 36.007 -1.688 19.369 1.00 10.86 104 GLY A C 1
ATOM 638 O O . GLY A 1 85 ? 34.872 -1.337 19.018 1.00 11.24 104 GLY A O 1
ATOM 639 N N . ARG A 1 86 ? 37.005 -0.820 19.538 1.00 11.97 105 ARG A N 1
ATOM 640 C CA . ARG A 1 86 ? 36.805 0.609 19.469 1.00 13.01 105 ARG A CA 1
ATOM 641 C C . ARG A 1 86 ? 36.690 1.085 18.026 1.00 12.62 105 ARG A C 1
ATOM 642 O O . ARG A 1 86 ? 37.535 0.791 17.179 1.00 13.88 105 ARG A O 1
ATOM 650 N N . PHE A 1 87 ? 35.680 1.922 17.788 1.00 13.66 106 PHE A N 1
ATOM 651 C CA . PHE A 1 87 ? 35.464 2.560 16.509 1.00 14.82 106 PHE A CA 1
ATOM 652 C C . PHE A 1 87 ? 36.645 3.481 16.190 1.00 18.21 106 PHE A C 1
ATOM 653 O O . PHE A 1 87 ? 37.324 3.951 17.102 1.00 17.94 106 PHE A O 1
ATOM 661 N N . ASN A 1 88 ? 36.898 3.689 14.906 1.00 21.49 107 ASN A N 1
ATOM 662 C CA . ASN A 1 88 ? 37.706 4.816 14.442 1.00 25.28 107 ASN A CA 1
ATOM 663 C C . ASN A 1 88 ? 36.749 5.923 14.031 1.00 27.34 107 ASN A C 1
ATOM 664 O O . ASN A 1 88 ? 36.226 5.908 12.900 1.00 29.47 107 ASN A O 1
ATOM 669 N N . GLY A 1 89 ? 36.493 6.849 14.950 1.00 29.37 108 GLY A N 1
ATOM 670 C CA . GLY A 1 89 ? 35.585 7.950 14.697 1.00 30.04 108 GLY A CA 1
ATOM 671 C C . GLY A 1 89 ? 34.501 8.059 15.753 1.00 30.35 108 GLY A C 1
ATOM 672 O O . GLY A 1 89 ? 33.411 7.467 15.615 1.00 31.40 108 GLY A O 1
ATOM 673 N N . GLY A 1 90 ? 34.814 8.803 16.819 1.00 30.04 109 GLY A N 1
ATOM 674 C CA . GLY A 1 90 ? 33.828 9.224 17.797 1.00 29.41 109 GLY A CA 1
ATOM 675 C C . GLY A 1 90 ? 33.910 8.539 19.151 1.00 28.67 109 GLY A C 1
ATOM 676 O O . GLY A 1 90 ? 34.956 8.544 19.815 1.00 29.49 109 GLY A O 1
ATOM 677 N N . HIS A 1 91 ? 32.783 7.965 19.546 1.00 27.94 110 HIS A N 1
ATOM 678 C CA . HIS A 1 91 ? 32.585 7.414 20.876 1.00 26.61 110 HIS A CA 1
ATOM 679 C C . HIS A 1 91 ? 33.427 6.148 21.099 1.00 24.03 110 HIS A C 1
ATOM 680 O O . HIS A 1 91 ? 33.881 5.466 20.150 1.00 23.00 110 HIS A O 1
ATOM 687 N N . ALA A 1 92 ? 33.636 5.850 22.372 1.00 21.50 111 ALA A N 1
ATOM 688 C CA . ALA A 1 92 ? 34.441 4.727 22.769 1.00 19.38 111 ALA A CA 1
ATOM 689 C C . ALA A 1 92 ? 33.631 3.536 23.265 1.00 16.71 111 ALA A C 1
ATOM 690 O O . ALA A 1 92 ? 34.244 2.550 23.648 1.00 16.53 111 ALA A O 1
ATOM 692 N N . SER A 1 93 ? 32.293 3.571 23.271 1.00 14.66 112 SER A N 1
ATOM 693 C CA . SER A 1 93 ? 31.558 2.362 23.689 1.00 13.80 112 SER A CA 1
ATOM 694 C C . SER A 1 93 ? 31.206 1.507 22.454 1.00 11.43 112 SER A C 1
ATOM 695 O O . SER A 1 93 ? 31.913 1.587 21.459 1.00 11.69 112 SER A O 1
ATOM 698 N N . HIS A 1 94 ? 30.201 0.641 22.561 1.00 11.17 113 HIS A N 1
ATOM 699 C CA . HIS A 1 94 ? 29.845 -0.257 21.455 1.00 10.92 113 HIS A CA 1
ATOM 700 C C . HIS A 1 94 ? 30.935 -1.284 21.168 1.00 11.09 113 HIS A C 1
ATOM 701 O O . HIS A 1 94 ? 31.044 -1.755 20.036 1.00 12.60 113 HIS A O 1
ATOM 708 N N . GLN A 1 95 ? 31.706 -1.683 22.166 1.00 9.74 114 GLN A N 1
ATOM 709 C CA . GLN A 1 95 ? 32.857 -2.567 21.920 1.00 9.98 114 GLN A CA 1
ATOM 710 C C . GLN A 1 95 ? 32.548 -4.029 22.117 1.00 9.46 114 GLN A C 1
ATOM 711 O O . GLN A 1 95 ? 33.329 -4.879 21.676 1.00 9.74 114 GLN A O 1
ATOM 717 N N . THR A 1 96 ? 31.462 -4.350 22.812 1.00 9.36 115 THR A N 1
ATOM 718 C CA . THR A 1 96 ? 31.141 -5.736 23.156 1.00 9.37 115 THR A CA 1
ATOM 719 C C . THR A 1 96 ? 29.852 -6.295 22.562 1.00 9.19 115 THR A C 1
ATOM 720 O O . THR A 1 96 ? 29.373 -7.368 22.978 1.00 10.46 115 THR A O 1
ATOM 724 N N . GLY A 1 97 ? 29.298 -5.593 21.580 1.00 8.14 116 GLY A N 1
ATOM 725 C CA . GLY A 1 97 ? 28.123 -6.082 20.890 1.00 8.79 116 GLY A CA 1
ATOM 726 C C . GLY A 1 97 ? 26.811 -5.928 21.630 1.00 8.48 116 GLY A C 1
ATOM 727 O O . GLY A 1 97 ? 25.841 -6.647 21.357 1.00 9.10 116 GLY A O 1
ATOM 728 N N . LEU A 1 98 ? 26.748 -4.958 22.550 1.00 8.55 117 LEU A N 1
ATOM 729 C CA . LEU A 1 98 ? 25.591 -4.786 23.419 1.00 8.65 117 LEU A CA 1
ATOM 730 C C . LEU A 1 98 ? 25.018 -3.362 23.423 1.00 8.52 117 LEU A C 1
ATOM 731 O O . LEU A 1 98 ? 24.129 -3.077 24.230 1.00 9.94 117 LEU A O 1
ATOM 736 N N . ASP A 1 99 ? 25.524 -2.523 22.537 1.00 8.56 118 ASP A N 1
ATOM 737 C CA . ASP A 1 99 ? 25.050 -1.143 22.399 1.00 8.26 118 ASP A CA 1
ATOM 738 C C . ASP A 1 99 ? 24.457 -0.900 21.019 1.00 8.39 118 ASP A C 1
ATOM 739 O O . ASP A 1 99 ? 25.030 -1.317 20.020 1.00 8.63 118 ASP A O 1
ATOM 744 N N . VAL A 1 100 ? 23.322 -0.198 20.960 1.00 8.58 119 VAL A N 1
ATOM 745 C CA . VAL A 1 100 ? 22.762 0.201 19.676 1.00 8.52 119 VAL A CA 1
ATOM 746 C C . VAL A 1 100 ? 22.212 1.623 19.720 1.00 7.56 119 VAL A C 1
ATOM 747 O O . VAL A 1 100 ? 21.514 2.007 20.654 1.00 8.49 119 VAL A O 1
ATOM 751 N N . ASP A 1 101 ? 22.522 2.387 18.685 1.00 7.56 120 ASP A N 1
ATOM 752 C CA . ASP A 1 101 ? 21.911 3.689 18.473 1.00 7.62 120 ASP A CA 1
ATOM 753 C C . ASP A 1 101 ? 20.610 3.499 17.678 1.00 8.29 120 ASP A C 1
ATOM 754 O O . ASP A 1 101 ? 20.585 2.783 16.666 1.00 7.93 120 ASP A O 1
ATOM 759 N N . ILE A 1 102 ? 19.554 4.194 18.082 1.00 8.20 121 ILE A N 1
ATOM 760 C CA . ILE A 1 102 ? 18.266 4.186 17.383 1.00 8.31 121 ILE A CA 1
ATOM 761 C C . ILE A 1 102 ? 17.806 5.613 17.174 1.00 7.76 121 ILE A C 1
ATOM 762 O O . ILE A 1 102 ? 17.692 6.386 18.119 1.00 8.49 121 ILE A O 1
ATOM 767 N N . PHE A 1 103 ? 17.507 5.963 15.925 1.00 8.26 122 PHE A N 1
ATOM 768 C CA . PHE A 1 103 ? 17.029 7.307 15.629 1.00 8.76 122 PHE A CA 1
ATOM 769 C C . PHE A 1 103 ? 15.653 7.521 16.286 1.00 7.91 122 PHE A C 1
ATOM 770 O O . PHE A 1 103 ? 14.816 6.616 16.368 1.00 9.42 122 PHE A O 1
ATOM 778 N N . LEU A 1 104 ? 15.380 8.758 16.744 1.00 9.08 123 LEU A N 1
ATOM 779 C CA . LEU A 1 104 ? 14.095 9.102 17.359 1.00 9.40 123 LEU A CA 1
ATOM 780 C C . LEU A 1 104 ? 13.136 9.692 16.308 1.00 9.72 123 LEU A C 1
ATOM 781 O O . LEU A 1 104 ? 12.556 10.756 16.495 1.00 10.57 123 LEU A O 1
ATOM 786 N N . GLN A 1 105 ? 12.980 8.954 15.221 1.00 10.33 124 GLN A N 1
ATOM 787 C CA . GLN A 1 105 ? 11.963 9.163 14.187 1.00 10.50 124 GLN A CA 1
ATOM 788 C C . GLN A 1 105 ? 11.406 7.808 13.836 1.00 10.39 124 GLN A C 1
ATOM 789 O O . GLN A 1 105 ? 12.152 6.817 13.804 1.00 9.80 124 GLN A O 1
ATOM 795 N N . LEU A 1 106 ? 10.131 7.762 13.505 1.00 10.39 125 LEU A N 1
ATOM 796 C CA . LEU A 1 106 ? 9.450 6.554 13.073 1.00 10.76 125 LEU A CA 1
ATOM 797 C C . LEU A 1 106 ? 8.727 6.827 11.745 1.00 11.50 125 LEU A C 1
ATOM 798 O O . LEU A 1 106 ? 7.520 7.047 11.735 1.00 12.69 125 LEU A O 1
ATOM 803 N N . PRO A 1 107 ? 9.463 6.842 10.641 1.00 12.56 126 PRO A N 1
ATOM 804 C CA . PRO A 1 107 ? 8.852 7.247 9.365 1.00 13.39 126 PRO A CA 1
ATOM 805 C C . PRO A 1 107 ? 7.731 6.315 8.905 1.00 14.18 126 PRO A C 1
ATOM 806 O O . PRO A 1 107 ? 7.835 5.094 8.985 1.00 14.36 126 PRO A O 1
ATOM 810 N N . LYS A 1 108 ? 6.647 6.913 8.401 1.00 15.54 127 LYS A N 1
ATOM 811 C CA . LYS A 1 108 ? 5.520 6.149 7.871 1.00 17.46 127 LYS A CA 1
ATOM 812 C C . LYS A 1 108 ? 5.794 5.637 6.454 1.00 17.42 127 LYS A C 1
ATOM 813 O O . LYS A 1 108 ? 5.156 4.691 6.022 1.00 20.46 127 LYS A O 1
ATOM 819 N N . THR A 1 109 ? 6.742 6.247 5.749 1.00 16.85 128 THR A N 1
ATOM 820 C CA . THR A 1 109 ? 7.190 5.776 4.449 1.00 17.34 128 THR A CA 1
ATOM 821 C C . THR A 1 109 ? 8.638 5.332 4.621 1.00 15.51 128 THR A C 1
ATOM 822 O O . THR A 1 109 ? 9.481 6.091 5.100 1.00 14.08 128 THR A O 1
ATOM 826 N N . ARG A 1 110 ? 8.928 4.079 4.275 1.00 15.56 129 ARG A N 1
ATOM 827 C CA . ARG A 1 110 ? 10.314 3.587 4.371 1.00 14.89 129 ARG A CA 1
ATOM 828 C C . ARG A 1 110 ? 11.292 4.478 3.629 1.00 15.08 129 ARG A C 1
ATOM 829 O O . ARG A 1 110 ? 10.979 5.032 2.564 1.00 15.72 129 ARG A O 1
ATOM 837 N N . TRP A 1 111 ? 12.466 4.635 4.212 1.00 13.76 130 TRP A N 1
ATOM 838 C CA . TRP A 1 111 ? 13.532 5.417 3.640 1.00 13.24 130 TRP A CA 1
ATOM 839 C C . TRP A 1 111 ? 14.178 4.647 2.495 1.00 13.51 130 TRP A C 1
ATOM 840 O O . TRP A 1 111 ? 14.193 3.396 2.484 1.00 14.77 130 TRP A O 1
ATOM 851 N N . THR A 1 112 ? 14.702 5.410 1.535 1.00 13.28 131 THR A N 1
ATOM 852 C CA . THR A 1 112 ? 15.436 4.838 0.412 1.00 14.11 131 THR A CA 1
ATOM 853 C C . THR A 1 112 ? 16.840 4.446 0.860 1.00 14.91 131 THR A C 1
ATOM 854 O O . THR A 1 11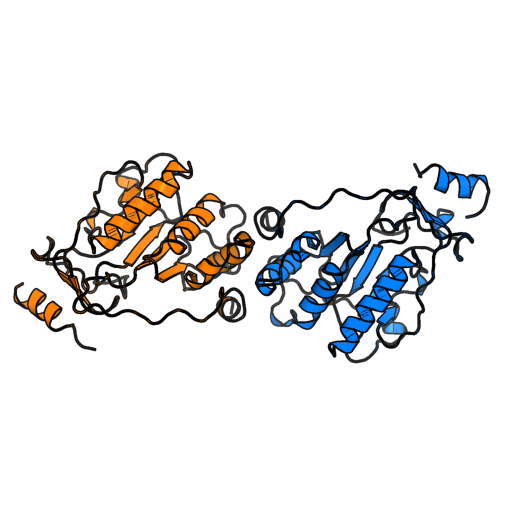2 ? 17.274 4.827 1.945 1.00 13.67 131 THR A O 1
ATOM 858 N N . SER A 1 113 ? 17.591 3.733 0.024 1.00 14.60 132 SER A N 1
ATOM 859 C CA . SER A 1 113 ? 18.971 3.422 0.355 1.00 15.85 132 SER A CA 1
ATOM 860 C C . SER A 1 113 ? 19.806 4.657 0.547 1.00 15.17 132 SER A C 1
ATOM 861 O O . SER A 1 113 ? 20.672 4.682 1.413 1.00 14.51 132 SER A O 1
ATOM 864 N N . ALA A 1 114 ? 19.569 5.699 -0.255 1.00 14.54 133 ALA A N 1
ATOM 865 C CA . ALA A 1 114 ? 20.330 6.929 -0.137 1.00 14.05 133 ALA A CA 1
ATOM 866 C C . ALA A 1 114 ? 20.014 7.635 1.183 1.00 13.38 133 ALA A C 1
ATOM 867 O O . ALA A 1 114 ? 20.906 8.100 1.849 1.00 13.57 133 ALA A O 1
ATOM 869 N N . GLN A 1 115 ? 18.747 7.646 1.571 1.00 13.58 134 GLN A N 1
ATOM 870 C CA . GLN A 1 115 ? 18.355 8.265 2.848 1.00 13.83 134 GLN A CA 1
ATOM 871 C C . GLN A 1 115 ? 18.984 7.514 4.035 1.00 13.47 134 GLN A C 1
ATOM 872 O O . GLN A 1 115 ? 19.403 8.116 5.024 1.00 14.79 134 GLN A O 1
ATOM 878 N N . LEU A 1 116 ? 19.096 6.194 3.890 1.00 12.77 135 LEU A N 1
ATOM 879 C CA . LEU A 1 116 ? 19.669 5.358 4.946 1.00 12.18 135 LEU A CA 1
ATOM 880 C C . LEU A 1 116 ? 21.181 5.545 5.025 1.00 12.84 135 LEU A C 1
ATOM 881 O O . LEU A 1 116 ? 21.741 5.500 6.107 1.00 12.37 135 LEU A O 1
ATOM 886 N N . LEU A 1 117 ? 21.850 5.793 3.901 1.00 13.84 136 LEU A N 1
ATOM 887 C CA . LEU A 1 117 ? 23.298 6.016 3.907 1.00 15.34 136 LEU A CA 1
ATOM 888 C C . LEU A 1 117 ? 23.673 7.391 4.422 1.00 14.86 136 LEU A C 1
ATOM 889 O O . LEU A 1 117 ? 24.739 7.566 4.962 1.00 14.78 136 LEU A O 1
ATOM 894 N N . ARG A 1 118 ? 22.800 8.372 4.192 1.00 15.20 137 ARG A N 1
ATOM 895 C CA . ARG A 1 118 ? 23.020 9.758 4.610 1.00 15.40 137 ARG A CA 1
ATOM 896 C C . ARG A 1 118 ? 21.787 10.256 5.380 1.00 14.70 137 ARG A C 1
ATOM 897 O O . ARG A 1 118 ? 21.034 11.119 4.922 1.00 15.66 137 ARG A O 1
ATOM 905 N N . PRO A 1 119 ? 21.553 9.698 6.571 1.00 14.13 138 PRO A N 1
ATOM 906 C CA . PRO A 1 119 ? 20.308 9.959 7.286 1.00 14.24 138 PRO A CA 1
ATOM 907 C C . PRO A 1 119 ? 20.237 11.380 7.803 1.00 13.58 138 PRO A C 1
ATOM 908 O O . PRO A 1 119 ? 21.245 11.928 8.253 1.00 14.60 138 PRO A O 1
ATOM 912 N N . GLN A 1 120 ? 19.042 11.943 7.709 1.00 13.15 139 GLN A N 1
ATOM 913 C CA . GLN A 1 120 ? 18.788 13.308 8.166 1.00 14.55 139 GLN A CA 1
ATOM 914 C C . GLN A 1 120 ? 18.137 13.282 9.555 1.00 12.98 139 GLN A C 1
ATOM 915 O O . GLN A 1 120 ? 16.960 12.890 9.696 1.00 13.52 139 GLN A O 1
ATOM 921 N N . ALA A 1 121 ? 18.921 13.683 10.550 1.00 12.37 140 ALA A N 1
ATOM 922 C CA . ALA A 1 121 ? 18.484 13.732 11.948 1.00 11.96 140 ALA A CA 1
ATOM 923 C C . ALA A 1 121 ? 17.449 14.816 12.162 1.00 11.22 140 ALA A C 1
ATOM 924 O O . ALA A 1 121 ? 17.505 15.856 11.527 1.00 12.58 140 ALA A O 1
ATOM 926 N N . LEU A 1 122 ? 16.525 14.557 13.080 1.00 10.57 141 LEU A N 1
ATOM 927 C CA . LEU A 1 122 ? 15.542 15.536 13.517 1.00 10.61 141 LEU A CA 1
ATOM 928 C C . LEU A 1 122 ? 15.790 15.874 14.990 1.00 10.04 141 LEU A C 1
ATOM 929 O O . LEU A 1 122 ? 15.539 15.057 15.864 1.00 10.16 141 LEU A O 1
ATOM 934 N N . ASP A 1 123 ? 16.271 17.081 15.263 1.00 9.50 142 ASP A N 1
ATOM 935 C CA . ASP A 1 123 ? 16.562 17.513 16.648 1.00 9.62 142 ASP A CA 1
ATOM 936 C C . ASP A 1 123 ? 15.214 17.677 17.362 1.00 9.68 142 ASP A C 1
ATOM 937 O O . ASP A 1 123 ? 14.403 18.461 16.943 1.00 9.80 142 ASP A O 1
ATOM 942 N N . LEU A 1 124 ? 14.986 16.948 18.439 1.00 8.89 143 LEU A N 1
ATOM 943 C CA . LEU A 1 124 ? 13.729 17.048 19.177 1.00 8.72 143 LEU A CA 1
ATOM 944 C C . LEU A 1 124 ? 13.754 18.123 20.257 1.00 8.90 143 LEU A C 1
ATOM 945 O O . LEU A 1 124 ? 12.729 18.313 20.921 1.00 10.06 143 LEU A O 1
ATOM 950 N N . VAL A 1 125 ? 14.885 18.797 20.442 1.00 9.01 144 VAL A N 1
ATOM 951 C CA . VAL A 1 125 ? 15.124 19.686 21.587 1.00 8.85 144 VAL A CA 1
ATOM 952 C C . VAL A 1 125 ? 15.260 21.135 21.123 1.00 9.57 144 VAL A C 1
ATOM 953 O O . VAL A 1 125 ? 15.655 21.417 19.989 1.00 10.09 144 VAL A O 1
ATOM 957 N N . SER A 1 126 ? 14.872 22.048 22.005 1.00 9.99 145 SER A N 1
ATOM 958 C CA . SER A 1 126 ? 14.944 23.495 21.752 1.00 10.18 145 SER A CA 1
ATOM 959 C C . SER A 1 126 ? 16.386 23.932 21.603 1.00 11.79 145 SER A C 1
ATOM 960 O O . SER A 1 126 ? 17.308 23.267 22.084 1.00 11.58 145 SER A O 1
ATOM 963 N N . ARG A 1 127 ? 16.598 25.084 20.967 1.00 13.63 146 ARG A N 1
ATOM 964 C CA . ARG A 1 127 ? 17.959 25.535 20.716 1.00 16.76 146 ARG A CA 1
ATOM 965 C C . ARG A 1 127 ? 18.726 25.702 22.036 1.00 16.44 146 ARG A C 1
ATOM 966 O O . ARG A 1 127 ? 19.893 25.305 22.133 1.00 19.41 146 ARG A O 1
ATOM 974 N N . ASP A 1 128 ? 18.057 26.238 23.059 1.00 16.13 147 ASP A N 1
ATOM 975 C CA . ASP A 1 128 ? 18.702 26.437 24.364 1.00 16.36 147 ASP A CA 1
ATOM 976 C C . ASP A 1 128 ? 18.834 25.179 25.221 1.00 15.32 147 ASP A C 1
ATOM 977 O O . ASP A 1 128 ? 19.382 25.217 26.317 1.00 16.32 147 ASP A O 1
ATOM 982 N N . GLY A 1 129 ? 18.344 24.047 24.729 1.00 14.20 148 GLY A N 1
ATOM 983 C CA . GLY A 1 129 ? 18.529 22.776 25.397 1.00 14.10 148 GLY A CA 1
ATOM 984 C C . GLY A 1 129 ? 17.570 22.548 26.567 1.00 13.04 148 GLY A C 1
ATOM 985 O O . GLY A 1 129 ? 17.646 21.522 27.218 1.00 14.03 148 GLY A O 1
ATOM 986 N N . LYS A 1 130 ? 16.685 23.498 26.858 1.00 11.77 149 LYS A N 1
ATOM 987 C CA . LYS A 1 130 ? 15.909 23.465 28.094 1.00 12.78 149 LYS A CA 1
ATOM 988 C C . LYS A 1 130 ? 14.676 22.583 28.037 1.00 13.03 149 LYS A C 1
ATOM 989 O O . LYS A 1 130 ? 14.233 22.119 29.067 1.00 13.97 149 LYS A O 1
ATOM 995 N N . HIS A 1 131 ? 14.114 22.329 26.851 1.00 12.16 150 HIS A N 1
ATOM 996 C CA . HIS A 1 131 ? 12.880 21.548 26.726 1.00 11.25 150 HIS A CA 1
ATOM 997 C C . HIS A 1 131 ? 12.753 20.922 25.343 1.00 10.69 150 HIS A C 1
ATOM 998 O O . HIS A 1 131 ? 13.366 21.391 24.370 1.00 11.57 150 HIS A O 1
ATOM 1005 N N . VAL A 1 132 ? 11.941 19.878 25.231 1.00 9.78 151 VAL A N 1
ATOM 1006 C CA . VAL A 1 132 ? 11.625 19.356 23.917 1.00 9.98 151 VAL A CA 1
ATOM 1007 C C . VAL A 1 132 ? 10.796 20.377 23.157 1.00 10.22 151 VAL A C 1
ATOM 1008 O O . VAL A 1 132 ? 10.092 21.197 23.747 1.00 10.56 151 VAL A O 1
ATOM 1012 N N . VAL A 1 133 ? 10.897 20.327 21.840 1.00 9.93 152 VAL A N 1
ATOM 1013 C CA . VAL A 1 133 ? 10.074 21.164 20.970 1.00 9.57 152 VAL A CA 1
ATOM 1014 C C . VAL A 1 133 ? 8.665 20.563 20.947 1.00 10.37 152 VAL A C 1
ATOM 1015 O O . VAL A 1 133 ? 8.490 19.425 20.537 1.00 9.93 152 VAL A O 1
ATOM 1019 N N . SER A 1 134 ? 7.669 21.298 21.424 1.00 11.93 153 SER A N 1
ATOM 1020 C CA . SER A 1 134 ? 6.369 20.707 21.669 1.00 12.69 153 SER A CA 1
ATOM 1021 C C . SER A 1 134 ? 5.715 20.191 20.393 1.00 12.15 153 SER A C 1
ATOM 1022 O O . SER A 1 134 ? 5.107 19.147 20.397 1.00 13.23 153 SER A O 1
ATOM 1025 N N . THR A 1 135 ? 5.910 20.886 19.272 1.00 12.33 154 THR A N 1
ATOM 1026 C CA . THR A 1 135 ? 5.298 20.460 18.019 1.00 12.96 154 THR A CA 1
ATOM 1027 C C . THR A 1 135 ? 6.009 19.283 17.354 1.00 12.65 154 THR A C 1
ATOM 1028 O O . THR A 1 135 ? 5.537 18.750 16.353 1.00 13.94 154 THR A O 1
ATOM 1032 N N . LEU A 1 136 ? 7.178 18.908 17.866 1.00 11.16 155 LEU A N 1
ATOM 1033 C CA . LEU A 1 136 ? 7.911 17.704 17.392 1.00 11.45 155 LEU A CA 1
ATOM 1034 C C . LEU A 1 136 ? 7.823 16.510 18.323 1.00 11.34 155 LEU A C 1
ATOM 1035 O O . LEU A 1 136 ? 8.164 15.408 17.926 1.00 14.00 155 LEU A O 1
ATOM 1040 N N . TRP A 1 137 ? 7.403 16.727 19.557 1.00 11.30 156 TRP A N 1
ATOM 1041 C CA . TRP A 1 137 ? 7.327 15.653 20.538 1.00 11.87 156 TRP A CA 1
ATOM 1042 C C . TRP A 1 137 ? 6.045 14.873 20.318 1.00 12.61 156 TRP A C 1
ATOM 1043 O O . TRP A 1 137 ? 4.964 15.448 20.275 1.00 14.86 156 TRP A O 1
ATOM 1054 N N . LYS A 1 138 ? 6.166 13.566 20.169 1.00 12.70 157 LYS A N 1
ATOM 1055 C CA . LYS A 1 138 ? 5.066 12.721 19.716 1.00 14.02 157 LYS A CA 1
ATOM 1056 C C . LYS A 1 138 ? 4.884 11.603 20.732 1.00 12.05 157 LYS A C 1
ATOM 1057 O O . LYS A 1 138 ? 5.892 11.067 21.207 1.00 11.67 157 LYS A O 1
ATOM 1063 N N . PRO A 1 139 ? 3.643 11.200 21.026 1.00 12.21 158 PRO A N 1
ATOM 1064 C CA . PRO A 1 139 ? 3.437 10.015 21.877 1.00 12.37 158 PRO A CA 1
ATOM 1065 C C . PRO A 1 139 ? 4.134 8.782 21.342 1.00 10.78 158 PRO A C 1
ATOM 1066 O O . PRO A 1 139 ? 4.528 7.937 22.127 1.00 10.51 158 PRO A O 1
ATOM 1070 N N . GLU A 1 140 ? 4.314 8.685 20.038 1.00 10.76 159 GLU A N 1
ATOM 1071 C CA . GLU A 1 140 ? 4.966 7.504 19.479 1.00 11.27 159 GLU A CA 1
ATOM 1072 C C . GLU A 1 140 ? 6.449 7.427 19.906 1.00 10.82 159 GLU A C 1
ATOM 1073 O O . GLU A 1 140 ? 6.966 6.335 20.068 1.00 11.26 159 GLU A O 1
ATOM 1079 N N . ILE A 1 141 ? 7.106 8.569 20.085 1.00 10.88 160 ILE A N 1
ATOM 1080 C CA . ILE A 1 141 ? 8.497 8.552 20.554 1.00 10.94 160 ILE A CA 1
ATOM 1081 C C . ILE A 1 141 ? 8.587 8.242 22.043 1.00 10.10 160 ILE A C 1
ATOM 1082 O O . ILE A 1 141 ? 9.446 7.474 22.442 1.00 9.39 160 ILE A O 1
ATOM 1087 N N . PHE A 1 142 ? 7.653 8.758 22.846 1.00 9.35 161 PHE A N 1
ATOM 1088 C CA . PHE A 1 142 ? 7.533 8.339 24.228 1.00 9.99 161 PHE A CA 1
ATOM 1089 C C . PHE A 1 142 ? 7.418 6.821 24.275 1.00 10.11 161 PHE A C 1
ATOM 1090 O O . PHE A 1 142 ? 8.100 6.156 25.052 1.00 10.17 161 PHE A O 1
ATOM 1098 N N . SER A 1 143 ? 6.531 6.275 23.446 1.00 9.67 162 SER A N 1
ATOM 1099 C CA . SER A 1 143 ? 6.292 4.829 23.467 1.00 10.28 162 SER A CA 1
ATOM 1100 C C . SER A 1 143 ? 7.511 4.034 23.009 1.00 10.32 162 SER A C 1
ATOM 1101 O O . SER A 1 143 ? 7.824 2.998 23.572 1.00 11.31 162 SER A O 1
ATOM 1104 N N . LEU A 1 144 ? 8.191 4.502 21.978 1.00 10.06 163 LEU A N 1
ATOM 1105 C CA . LEU A 1 144 ? 9.413 3.850 21.494 1.00 10.05 163 LEU A CA 1
ATOM 1106 C C . LEU A 1 144 ? 10.433 3.718 22.629 1.00 9.56 163 LEU A C 1
ATOM 1107 O O . LEU A 1 144 ? 11.009 2.664 22.868 1.00 10.66 163 LEU A O 1
ATOM 1112 N N . ILE A 1 145 ? 10.668 4.812 23.346 1.00 9.11 164 ILE A N 1
ATOM 1113 C CA . ILE A 1 145 ? 11.644 4.799 24.440 1.00 9.14 164 ILE A CA 1
ATOM 1114 C C . ILE A 1 145 ? 11.160 3.937 25.613 1.00 9.79 164 ILE A C 1
ATOM 1115 O O . ILE A 1 145 ? 11.950 3.161 26.158 1.00 10.62 164 ILE A O 1
ATOM 1120 N N . LYS A 1 146 ? 9.889 4.061 25.978 1.00 9.88 165 LYS A N 1
ATOM 1121 C CA . LYS A 1 146 ? 9.361 3.275 27.086 1.00 9.49 165 LYS A CA 1
ATOM 1122 C C . LYS A 1 146 ? 9.403 1.767 26.780 1.00 9.88 165 LYS A C 1
ATOM 1123 O O . LYS A 1 146 ? 9.747 0.954 27.658 1.00 10.69 165 LYS A O 1
ATOM 1129 N N . LEU A 1 147 ? 9.024 1.371 25.566 1.00 10.23 166 LEU A N 1
ATOM 1130 C CA . LEU A 1 147 ? 9.068 -0.049 25.168 1.00 10.96 166 LEU A CA 1
ATOM 1131 C C . LEU A 1 147 ? 10.496 -0.582 25.312 1.00 10.85 166 LEU A C 1
ATOM 1132 O O . LEU A 1 147 ? 10.721 -1.693 25.791 1.00 11.27 166 LEU A O 1
ATOM 1137 N N . ALA A 1 148 ? 11.474 0.199 24.894 1.00 9.56 167 ALA A N 1
ATOM 1138 C CA . ALA A 1 148 ? 12.873 -0.181 25.023 1.00 10.46 167 ALA A CA 1
ATOM 1139 C C . ALA A 1 148 ? 13.275 -0.316 26.497 1.00 10.91 167 ALA A C 1
ATOM 1140 O O . ALA A 1 148 ? 13.860 -1.321 26.908 1.00 11.56 167 ALA A O 1
ATOM 1142 N N . ALA A 1 149 ? 12.926 0.675 27.301 1.00 11.28 168 ALA A N 1
ATOM 1143 C CA . ALA A 1 149 ? 13.301 0.695 28.713 1.00 11.58 168 ALA A CA 1
ATOM 1144 C C . ALA A 1 149 ? 12.652 -0.407 29.502 1.00 12.15 168 ALA A C 1
ATOM 1145 O O . ALA A 1 149 ? 13.267 -0.945 30.437 1.00 12.67 168 ALA A O 1
ATOM 1147 N N . GLN A 1 150 ? 11.444 -0.803 29.140 1.00 12.44 169 GLN A N 1
ATOM 1148 C CA . GLN A 1 150 ? 10.775 -1.879 29.879 1.00 12.74 169 GLN A CA 1
ATOM 1149 C C . GLN A 1 150 ? 11.281 -3.260 29.525 1.00 13.76 169 GLN A C 1
ATOM 1150 O O . GLN A 1 150 ? 10.940 -4.217 30.194 1.00 15.64 169 GLN A O 1
ATOM 1156 N N . ASP A 1 151 ? 12.080 -3.383 28.475 1.00 12.80 170 ASP A N 1
ATOM 1157 C CA . ASP A 1 151 ? 12.633 -4.685 28.097 1.00 13.47 170 ASP A CA 1
ATOM 1158 C C . ASP A 1 151 ? 13.613 -5.138 29.190 1.00 13.95 170 ASP A C 1
ATOM 1159 O O . ASP A 1 151 ? 14.482 -4.406 29.583 1.00 12.17 170 ASP A O 1
ATOM 1164 N N . LYS A 1 152 ? 13.504 -6.403 29.617 1.00 15.83 171 LYS A N 1
ATOM 1165 C CA . LYS A 1 152 ? 14.330 -6.915 30.705 1.00 16.78 171 LYS A CA 1
ATOM 1166 C C . LYS A 1 152 ? 15.817 -6.976 30.387 1.00 14.59 171 LYS A C 1
ATOM 1167 O O . LYS A 1 152 ? 16.605 -6.968 31.298 1.00 15.43 171 LYS A O 1
ATOM 1173 N N . ASP A 1 153 ? 16.203 -7.009 29.108 1.00 13.58 172 ASP A N 1
ATOM 1174 C CA . ASP A 1 153 ? 17.619 -7.088 28.748 1.00 13.15 172 ASP A CA 1
ATOM 1175 C C . ASP A 1 153 ? 18.312 -5.723 28.751 1.00 11.32 172 ASP A C 1
ATOM 1176 O O . ASP A 1 153 ? 19.541 -5.648 28.768 1.00 11.20 172 ASP A O 1
ATOM 1181 N N . VAL A 1 154 ? 17.531 -4.646 28.762 1.00 10.74 173 VAL A N 1
ATOM 1182 C CA . VAL A 1 154 ? 18.087 -3.310 28.697 1.00 10.23 173 VAL A CA 1
ATOM 1183 C C . VAL A 1 154 ? 18.499 -2.819 30.072 1.00 9.81 173 VAL A C 1
ATOM 1184 O O . VAL A 1 154 ? 17.754 -2.992 31.028 1.00 10.84 173 VAL A O 1
ATOM 1188 N N . THR A 1 155 ? 19.677 -2.217 30.170 1.00 9.54 174 THR A N 1
ATOM 1189 C CA . THR A 1 155 ? 20.111 -1.592 31.423 1.00 9.92 174 THR A CA 1
ATOM 1190 C C . THR A 1 155 ? 20.005 -0.060 31.397 1.00 10.34 174 THR A C 1
ATOM 1191 O O . THR A 1 155 ? 19.627 0.549 32.406 1.00 11.18 174 THR A O 1
ATOM 1195 N N . ARG A 1 156 ? 20.345 0.556 30.269 1.00 9.23 175 ARG A N 1
ATOM 1196 C CA . ARG A 1 156 ? 20.445 2.012 30.155 1.00 9.58 175 ARG A CA 1
ATOM 1197 C C . ARG A 1 156 ? 20.014 2.468 28.786 1.00 10.00 175 ARG A C 1
ATOM 1198 O O . ARG A 1 156 ? 20.230 1.777 27.794 1.00 10.43 175 ARG A O 1
ATOM 1206 N N . ILE A 1 157 ? 19.398 3.645 28.745 1.00 8.70 176 ILE A N 1
ATOM 1207 C CA . ILE A 1 157 ? 19.084 4.352 27.508 1.00 8.73 176 ILE A CA 1
ATOM 1208 C C . ILE A 1 157 ? 19.546 5.785 27.659 1.00 8.41 176 ILE A C 1
ATOM 1209 O O . ILE A 1 157 ? 19.010 6.512 28.507 1.00 9.36 176 ILE A O 1
ATOM 1214 N N . PHE A 1 158 ? 20.565 6.197 26.889 1.00 7.67 177 PHE A N 1
ATOM 1215 C CA . PHE A 1 158 ? 21.089 7.564 26.955 1.00 8.40 177 PHE A CA 1
ATOM 1216 C C . PHE A 1 158 ? 20.322 8.463 26.025 1.00 8.33 177 PHE A C 1
ATOM 1217 O O . PHE A 1 158 ? 20.143 8.150 24.833 1.00 8.52 177 PHE A O 1
ATOM 1225 N N . VAL A 1 159 ? 19.817 9.572 26.556 1.00 8.03 178 VAL A N 1
ATOM 1226 C CA . VAL A 1 159 ? 19.064 10.586 25.803 1.00 8.25 178 VAL A CA 1
ATOM 1227 C C . VAL A 1 159 ? 19.425 11.962 26.336 1.00 8.23 178 VAL A C 1
ATOM 1228 O O . VAL A 1 159 ? 19.869 12.109 27.469 1.00 8.30 178 VAL A O 1
ATOM 1232 N N . ASN A 1 160 ? 19.120 12.988 25.551 1.00 8.04 179 ASN A N 1
ATOM 1233 C CA . ASN A 1 160 ? 19.325 14.372 26.009 1.00 8.57 179 ASN A CA 1
ATOM 1234 C C . ASN A 1 160 ? 18.522 14.620 27.293 1.00 8.10 179 ASN A C 1
ATOM 1235 O O . ASN A 1 160 ? 17.415 14.116 27.424 1.00 8.03 179 ASN A O 1
ATOM 1240 N N . PRO A 1 161 ? 19.034 15.429 28.227 1.00 9.04 180 PRO A N 1
ATOM 1241 C CA . PRO A 1 161 ? 18.263 15.708 29.437 1.00 9.48 180 PRO A CA 1
ATOM 1242 C C . PRO A 1 161 ? 16.846 16.229 29.169 1.00 8.64 180 PRO A C 1
ATOM 1243 O O . PRO A 1 161 ? 15.906 15.912 29.887 1.00 8.91 180 PRO A O 1
ATOM 1247 N N . ALA A 1 162 ? 16.682 17.051 28.122 1.00 8.18 181 ALA A N 1
ATOM 1248 C CA . ALA A 1 162 ? 15.346 17.564 27.809 1.00 8.88 181 ALA A CA 1
ATOM 1249 C C . ALA A 1 162 ? 14.393 16.463 27.444 1.00 8.14 181 ALA A C 1
ATOM 1250 O O . ALA A 1 162 ? 13.229 16.518 27.760 1.00 8.78 181 ALA A O 1
ATOM 1252 N N . ILE A 1 163 ? 14.920 15.426 26.782 1.00 8.60 182 ILE A N 1
ATOM 1253 C CA . ILE A 1 163 ? 14.079 14.292 26.421 1.00 8.26 182 ILE A CA 1
ATOM 1254 C C . ILE A 1 163 ? 13.699 13.493 27.673 1.00 7.61 182 ILE A C 1
ATOM 1255 O O . ILE A 1 163 ? 12.517 13.156 27.847 1.00 7.83 182 ILE A O 1
ATOM 1260 N N . LYS A 1 164 ? 14.659 13.242 28.573 1.00 8.68 183 LYS A N 1
ATOM 1261 C CA . LYS A 1 164 ? 14.274 12.585 29.835 1.00 8.48 183 LYS A CA 1
ATOM 1262 C C . LYS A 1 164 ? 13.221 13.394 30.607 1.00 8.04 183 LYS A C 1
ATOM 1263 O O . LYS A 1 164 ? 12.277 12.845 31.157 1.00 8.45 183 LYS A O 1
ATOM 1269 N N . GLN A 1 165 ? 13.377 14.715 30.614 1.00 9.03 184 GLN A N 1
ATOM 1270 C CA . GLN A 1 165 ? 12.405 15.565 31.280 1.00 8.89 184 GLN A CA 1
ATOM 1271 C C . GLN A 1 165 ? 10.988 15.344 30.754 1.00 7.82 184 GLN A C 1
ATOM 1272 O O . GLN A 1 165 ? 10.047 15.181 31.542 1.00 8.33 184 GLN A O 1
ATOM 1278 N N . GLN A 1 166 ? 10.817 15.294 29.432 1.00 8.41 185 GLN A N 1
ATOM 1279 C CA . GLN A 1 166 ? 9.466 15.058 28.914 1.00 7.87 185 GLN A CA 1
ATOM 1280 C C . GLN A 1 166 ? 8.954 13.664 29.225 1.00 8.12 185 GLN A C 1
ATOM 1281 O O . GLN A 1 166 ? 7.765 13.479 29.511 1.00 8.38 185 GLN A O 1
ATOM 1287 N N . LEU A 1 167 ? 9.835 12.674 29.147 1.00 8.40 186 LEU A N 1
ATOM 1288 C CA . LEU A 1 167 ? 9.462 11.315 29.543 1.00 8.13 186 LEU A CA 1
ATOM 1289 C C . LEU A 1 167 ? 8.943 11.279 30.985 1.00 7.52 186 LEU A C 1
ATOM 1290 O O . LEU A 1 167 ? 7.960 10.637 31.267 1.00 9.21 186 LEU A O 1
ATOM 1295 N N . CYS A 1 168 ? 9.655 11.988 31.854 1.00 8.35 187 CYS A N 1
ATOM 1296 C CA . CYS A 1 168 ? 9.292 12.117 33.274 1.00 8.38 187 CYS A CA 1
ATOM 1297 C C . CYS A 1 168 ? 7.885 12.698 33.442 1.00 8.31 187 CYS A C 1
ATOM 1298 O O . CYS A 1 168 ? 7.097 12.218 34.279 1.00 10.28 187 CYS A O 1
ATOM 1301 N N . LEU A 1 169 ? 7.569 13.742 32.671 1.00 8.74 188 LEU A N 1
ATOM 1302 C CA . LEU A 1 169 ? 6.252 14.344 32.763 1.00 9.65 188 LEU A CA 1
ATOM 1303 C C . LEU A 1 169 ? 5.129 13.484 32.223 1.00 9.82 188 LEU A C 1
ATOM 1304 O O . LEU A 1 169 ? 3.994 13.505 32.745 1.00 11.79 188 LEU A O 1
ATOM 1309 N N . ASP A 1 170 ? 5.442 12.721 31.173 1.00 10.15 189 ASP A N 1
ATOM 1310 C CA . ASP A 1 170 ? 4.443 11.917 30.473 1.00 11.58 189 ASP A CA 1
ATOM 1311 C C . ASP A 1 170 ? 4.150 10.569 31.155 1.00 11.08 189 ASP A C 1
ATOM 1312 O O . ASP A 1 170 ? 3.169 9.916 30.843 1.00 12.17 189 ASP A O 1
ATOM 1317 N N . ALA A 1 171 ? 5.060 10.099 32.005 1.00 10.83 190 ALA A N 1
ATOM 1318 C CA . ALA A 1 171 ? 5.018 8.681 32.412 1.00 11.73 190 ALA A CA 1
ATOM 1319 C C . ALA A 1 171 ? 3.834 8.289 33.275 1.00 12.40 190 ALA A C 1
ATOM 1320 O O . ALA A 1 171 ? 3.364 7.159 33.178 1.00 13.69 190 ALA A O 1
ATOM 1322 N N . GLY A 1 172 ? 3.334 9.198 34.104 1.00 13.03 191 GLY A N 1
ATOM 1323 C CA . GLY A 1 172 ? 2.282 8.830 35.054 1.00 13.94 191 GLY A CA 1
ATOM 1324 C C . GLY A 1 172 ? 2.687 7.777 36.075 1.00 13.86 191 GLY A C 1
ATOM 1325 O O . GLY A 1 172 ? 3.827 7.783 36.557 1.00 14.30 191 GLY A O 1
ATOM 1326 N N . THR A 1 173 ? 1.764 6.873 36.384 1.00 14.71 192 THR A N 1
ATOM 1327 C CA . THR A 1 173 ? 1.968 5.927 37.471 1.00 14.56 192 THR A CA 1
ATOM 1328 C C . THR A 1 173 ? 3.034 4.892 37.144 1.00 14.35 192 THR A C 1
ATOM 1329 O O . THR A 1 173 ? 3.830 4.523 38.012 1.00 14.68 192 THR A O 1
ATOM 1333 N N . ASP A 1 174 ? 3.006 4.402 35.906 1.00 14.94 193 ASP A N 1
ATOM 1334 C CA . ASP A 1 174 ? 3.894 3.330 35.473 1.00 15.79 193 ASP A CA 1
ATOM 1335 C C . ASP A 1 174 ? 5.214 3.962 35.038 1.00 15.73 193 ASP A C 1
ATOM 1336 O O . ASP A 1 174 ? 5.416 4.256 33.838 1.00 17.07 193 ASP A O 1
ATOM 1341 N N . ARG A 1 175 ? 6.074 4.226 36.012 1.00 15.23 194 ARG A N 1
ATOM 1342 C CA . ARG A 1 175 ? 7.236 5.072 35.764 1.00 14.71 194 ARG A CA 1
ATOM 1343 C C . ARG A 1 175 ? 8.582 4.521 36.236 1.00 14.59 194 ARG A C 1
ATOM 1344 O O . ARG A 1 175 ? 9.589 5.177 36.040 1.00 14.43 194 ARG A O 1
ATOM 1352 N N . ASP A 1 176 ? 8.639 3.310 36.786 1.00 13.97 195 ASP A N 1
ATOM 1353 C CA . ASP A 1 176 ? 9.904 2.808 37.317 1.00 14.38 195 ASP A CA 1
ATOM 1354 C C . ASP A 1 176 ? 10.995 2.671 36.235 1.00 12.84 195 ASP A C 1
ATOM 1355 O O . ASP A 1 176 ? 12.172 2.867 36.510 1.00 13.58 195 ASP A O 1
ATOM 1360 N N . TRP A 1 177 ? 10.569 2.398 35.003 1.00 11.92 196 TRP A N 1
ATOM 1361 C CA . TRP A 1 177 ? 11.447 2.274 33.848 1.00 10.85 196 TRP A CA 1
ATOM 1362 C C . TRP A 1 177 ? 12.301 3.531 33.589 1.00 10.56 196 TRP A C 1
ATOM 1363 O O . TRP A 1 177 ? 13.356 3.470 32.932 1.00 10.58 196 TRP A O 1
ATOM 1374 N N . LEU A 1 178 ? 11.844 4.685 34.077 1.00 9.40 197 LEU A N 1
ATOM 1375 C CA . LEU A 1 178 ? 12.603 5.908 33.929 1.00 9.55 197 LEU A CA 1
ATOM 1376 C C . LEU A 1 178 ? 14.002 5.839 34.532 1.00 9.15 197 LEU A C 1
ATOM 1377 O O . LEU A 1 178 ? 14.884 6.578 34.146 1.00 9.22 197 LEU A O 1
ATOM 1382 N N . ARG A 1 179 ? 14.191 4.994 35.542 1.00 9.63 198 ARG A N 1
ATOM 1383 C CA . ARG A 1 179 ? 15.504 4.798 36.136 1.00 10.12 198 ARG A CA 1
ATOM 1384 C C . ARG A 1 179 ? 16.559 4.383 35.106 1.00 9.56 198 ARG A C 1
ATOM 1385 O O . ARG A 1 179 ? 17.732 4.707 35.227 1.00 9.54 198 ARG A O 1
ATOM 1393 N N . LYS A 1 180 ? 16.128 3.644 34.092 1.00 10.08 199 LYS A N 1
ATOM 1394 C CA . LYS A 1 180 ? 17.070 3.214 33.053 1.00 10.00 199 LYS A CA 1
ATOM 1395 C C . LYS A 1 180 ? 17.472 4.336 32.090 1.00 9.39 199 LYS A C 1
ATOM 1396 O O . LYS A 1 180 ? 18.487 4.255 31.397 1.00 9.55 199 LYS A O 1
ATOM 1402 N N . VAL A 1 181 ? 16.671 5.401 32.064 1.00 8.95 200 VAL A N 1
ATOM 1403 C CA . VAL A 1 181 ? 16.922 6.499 31.137 1.00 9.54 200 VAL A CA 1
ATOM 1404 C C . VAL A 1 181 ? 17.967 7.404 31.770 1.00 8.66 200 VAL A C 1
ATOM 1405 O O . VAL A 1 181 ? 17.770 7.843 32.925 1.00 9.13 200 VAL A O 1
ATOM 1409 N N . ARG A 1 182 ? 19.103 7.591 31.104 1.00 8.92 201 ARG A N 1
ATOM 1410 C CA . ARG A 1 182 ? 20.240 8.299 31.666 1.00 9.16 201 ARG A CA 1
ATOM 1411 C C . ARG A 1 182 ? 20.492 9.535 30.829 1.00 9.64 201 ARG A C 1
ATOM 1412 O O . ARG A 1 182 ? 20.726 9.442 29.603 1.00 9.98 201 ARG A O 1
ATOM 1420 N N . PRO A 1 183 ? 20.459 10.716 31.442 1.00 9.48 202 PRO A N 1
ATOM 1421 C CA . PRO A 1 183 ? 20.703 11.925 30.655 1.00 9.95 202 PRO A CA 1
ATOM 1422 C C . PRO A 1 183 ? 22.149 11.992 30.173 1.00 10.26 202 PRO A C 1
ATOM 1423 O O . PRO A 1 183 ? 23.066 11.533 30.858 1.00 12.34 202 PRO A O 1
ATOM 1427 N N . TRP A 1 184 ? 22.351 12.538 28.979 1.00 9.91 203 TRP A N 1
ATOM 1428 C CA . TRP A 1 184 ? 23.704 12.735 28.459 1.00 10.72 203 TRP A CA 1
ATOM 1429 C C . TRP A 1 184 ? 23.715 13.883 27.466 1.00 10.95 203 TRP A C 1
ATOM 1430 O O . TRP A 1 184 ? 22.696 14.289 26.941 1.00 11.44 203 TRP A O 1
ATOM 1441 N N . PHE A 1 185 ? 24.907 14.393 27.211 1.00 11.50 204 PHE A N 1
ATOM 1442 C CA . PHE A 1 185 ? 25.136 15.404 26.194 1.00 11.88 204 PHE A CA 1
ATOM 1443 C C . PHE A 1 185 ? 24.646 14.920 24.839 1.00 10.81 204 PHE A C 1
ATOM 1444 O O . PHE A 1 185 ? 24.677 13.724 24.535 1.00 11.24 204 PHE A O 1
ATOM 1452 N N . GLN A 1 186 ? 24.225 15.860 24.002 1.00 11.38 205 GLN A N 1
ATOM 1453 C CA . GLN A 1 186 ? 23.720 15.535 22.663 1.00 11.38 205 GLN A CA 1
ATOM 1454 C C . GLN A 1 186 ? 22.558 14.530 22.797 1.00 10.09 205 GLN A C 1
ATOM 1455 O O . GLN A 1 186 ? 21.699 14.699 23.673 1.00 9.93 205 GLN A O 1
ATOM 1461 N N . HIS A 1 187 ? 22.495 13.504 21.938 1.00 9.49 206 HIS A N 1
ATOM 1462 C CA . HIS A 1 187 ? 21.380 12.538 21.991 1.00 8.79 206 HIS A CA 1
ATOM 1463 C C . HIS A 1 187 ? 20.037 13.251 21.898 1.00 8.22 206 HIS A C 1
ATOM 1464 O O . HIS A 1 187 ? 19.100 12.915 22.590 1.00 8.40 206 HIS A O 1
ATOM 1471 N N . ARG A 1 188 ? 19.987 14.225 20.989 1.00 8.33 207 ARG A N 1
ATOM 1472 C CA . ARG A 1 188 ? 18.769 14.981 20.694 1.00 9.04 207 ARG A CA 1
ATOM 1473 C C . ARG A 1 188 ? 17.923 14.363 19.584 1.00 9.16 207 ARG A C 1
ATOM 1474 O O . ARG A 1 188 ? 16.739 14.650 19.484 1.00 9.33 207 ARG A O 1
ATOM 1482 N N . ALA A 1 189 ? 18.533 13.481 18.805 1.00 9.51 208 ALA A N 1
ATOM 1483 C CA . ALA A 1 189 ? 17.900 12.891 17.626 1.00 9.03 208 ALA A CA 1
ATOM 1484 C C . ALA A 1 189 ? 18.058 11.364 17.592 1.00 8.29 208 ALA A C 1
ATOM 1485 O O . ALA A 1 189 ? 17.608 10.709 16.646 1.00 8.91 208 ALA A O 1
ATOM 1487 N N . HIS A 1 190 ? 18.687 10.809 18.616 1.00 8.44 209 HIS A N 1
ATOM 1488 C CA . HIS A 1 190 ? 18.836 9.352 18.752 1.00 8.32 209 HIS A CA 1
ATOM 1489 C C . HIS A 1 190 ? 18.944 9.023 20.220 1.00 8.15 209 HIS A C 1
ATOM 1490 O O . HIS A 1 190 ? 19.380 9.843 21.048 1.00 9.08 209 HIS A O 1
ATOM 1497 N N . MET A 1 191 ? 18.574 7.794 20.516 1.00 7.85 210 MET A N 1
ATOM 1498 C CA . MET A 1 191 ? 18.821 7.194 21.830 1.00 8.25 210 MET A CA 1
ATOM 1499 C C . MET A 1 191 ? 19.915 6.158 21.655 1.00 9.18 210 MET A C 1
ATOM 1500 O O . MET A 1 191 ? 20.053 5.538 20.591 1.00 10.15 210 MET A O 1
ATOM 1505 N N . HIS A 1 192 ? 20.680 5.948 22.710 1.00 8.86 211 HIS A N 1
ATOM 1506 C CA . HIS A 1 192 ? 21.691 4.891 22.767 1.00 8.61 211 HIS A CA 1
ATOM 1507 C C . HIS A 1 192 ? 21.206 3.892 23.794 1.00 8.80 211 HIS A C 1
ATOM 1508 O O . HIS A 1 192 ? 21.161 4.196 24.987 1.00 8.30 211 HIS A O 1
ATOM 1515 N N . VAL A 1 193 ? 20.851 2.697 23.344 1.00 8.59 212 VAL A N 1
ATOM 1516 C CA . VAL A 1 193 ? 20.368 1.604 24.187 1.00 8.41 212 VAL A CA 1
ATOM 1517 C C . VAL A 1 193 ? 21.539 0.663 24.516 1.00 9.17 212 VAL A C 1
ATOM 1518 O O . VAL A 1 193 ? 22.306 0.304 23.638 1.00 9.49 212 VAL A O 1
ATOM 1522 N N . ARG A 1 194 ? 21.643 0.276 25.785 1.00 8.66 213 ARG A N 1
ATOM 1523 C CA . ARG A 1 194 ? 22.665 -0.657 26.270 1.00 8.79 213 ARG A CA 1
ATOM 1524 C C . ARG A 1 194 ? 22.004 -1.839 26.938 1.00 8.86 213 ARG A C 1
ATOM 1525 O O . ARG A 1 194 ? 21.086 -1.670 27.707 1.00 9.85 213 ARG A O 1
ATOM 1533 N N . LEU A 1 195 ? 22.442 -3.061 26.589 1.00 9.56 214 LEU A N 1
ATOM 1534 C CA . LEU A 1 195 ? 21.974 -4.285 27.214 1.00 9.97 214 LEU A CA 1
ATOM 1535 C C . LEU A 1 195 ? 22.950 -4.770 28.287 1.00 9.48 214 LEU A C 1
ATOM 1536 O O . LEU A 1 195 ? 24.155 -4.514 28.253 1.00 10.71 214 LEU A O 1
ATOM 1541 N N . ARG A 1 196 ? 22.386 -5.560 29.186 1.00 10.27 215 ARG A N 1
ATOM 1542 C CA . ARG A 1 196 ? 23.169 -6.252 30.205 1.00 11.80 215 ARG A CA 1
ATOM 1543 C C . ARG A 1 196 ? 24.045 -7.331 29.550 1.00 12.16 215 ARG A C 1
ATOM 1544 O O . ARG A 1 196 ? 23.743 -7.842 28.472 1.00 11.86 215 ARG A O 1
ATOM 1552 N N . CYS A 1 197 ? 25.121 -7.684 30.232 1.00 12.16 216 CYS A N 1
ATOM 1553 C CA . CYS A 1 197 ? 25.927 -8.816 29.791 1.00 12.36 216 CYS A CA 1
ATOM 1554 C C . CYS A 1 197 ? 25.071 -10.094 29.640 1.00 13.19 216 CYS A C 1
ATOM 1555 O O . CYS A 1 197 ? 24.294 -10.428 30.531 1.00 13.03 216 CYS A O 1
ATOM 1558 N N . PRO A 1 198 ? 25.169 -10.772 28.499 1.00 12.82 217 PRO A N 1
ATOM 1559 C CA . PRO A 1 198 ? 24.506 -12.061 28.321 1.00 14.40 217 PRO A CA 1
ATOM 1560 C C . PRO A 1 198 ? 24.888 -13.052 29.398 1.00 15.70 217 PRO A C 1
ATOM 1561 O O . PRO A 1 198 ? 25.994 -13.027 29.922 1.00 16.21 217 PRO A O 1
ATOM 1565 N N . ALA A 1 199 ? 23.938 -13.919 29.695 1.00 17.26 218 ALA A N 1
ATOM 1566 C CA . ALA A 1 199 ? 24.050 -14.843 30.819 1.00 19.25 218 ALA A CA 1
ATOM 1567 C C . ALA A 1 199 ? 25.304 -15.725 30.735 1.00 20.25 218 ALA A C 1
ATOM 1568 O O . ALA A 1 199 ? 25.937 -15.999 31.762 1.00 21.09 218 ALA A O 1
ATOM 1570 N N . ASP A 1 200 ? 25.665 -16.141 29.522 1.00 20.84 219 ASP A N 1
ATOM 1571 C CA . ASP A 1 200 ? 26.816 -17.027 29.299 1.00 21.67 219 ASP A CA 1
ATOM 1572 C C . ASP A 1 200 ? 28.097 -16.331 28.786 1.00 20.91 219 ASP A C 1
ATOM 1573 O O . ASP A 1 200 ? 29.050 -16.981 28.337 1.00 22.92 219 ASP A O 1
ATOM 1578 N N . SER A 1 201 ? 28.112 -15.000 28.840 1.00 18.61 220 SER A N 1
ATOM 1579 C CA . SER A 1 201 ? 29.295 -14.223 28.529 1.00 17.00 220 SER A CA 1
ATOM 1580 C C . SER A 1 201 ? 30.041 -13.937 29.824 1.00 16.67 220 SER A C 1
ATOM 1581 O O . SER A 1 201 ? 29.948 -12.852 30.394 1.00 15.87 220 SER A O 1
ATOM 1584 N N . LEU A 1 202 ? 30.811 -14.929 30.275 1.00 16.77 221 LEU A N 1
ATOM 1585 C CA . LEU A 1 202 ? 31.416 -14.915 31.608 1.00 18.32 221 LEU A CA 1
ATOM 1586 C C . LEU A 1 202 ? 32.509 -13.906 31.831 1.00 17.56 221 LEU A C 1
ATOM 1587 O O . LEU A 1 202 ? 32.828 -13.566 32.974 1.00 20.00 221 LEU A O 1
ATOM 1592 N N . GLU A 1 203 ? 33.087 -13.435 30.737 1.00 16.02 222 GLU A N 1
ATOM 1593 C CA . GLU A 1 203 ? 34.137 -12.446 30.740 1.00 15.94 222 GLU A CA 1
ATOM 1594 C C . GLU A 1 203 ? 33.591 -11.028 30.432 1.00 14.26 222 GLU A C 1
ATOM 1595 O O . GLU A 1 203 ? 34.355 -10.086 30.310 1.00 15.56 222 GLU A O 1
ATOM 1601 N N . CYS A 1 204 ? 32.263 -10.915 30.347 1.00 14.37 223 CYS A N 1
ATOM 1602 C CA . CYS A 1 204 ? 31.630 -9.608 30.157 1.00 14.40 223 CYS A CA 1
ATOM 1603 C C . CYS A 1 204 ? 31.462 -8.929 31.511 1.00 13.50 223 CYS A C 1
ATOM 1604 O O . CYS A 1 204 ? 31.033 -9.547 32.496 1.00 14.42 223 CYS A O 1
ATOM 1607 N N . GLU A 1 205 ? 31.751 -7.634 31.537 1.00 12.98 224 GLU A N 1
ATOM 1608 C CA . GLU A 1 205 ? 31.698 -6.836 32.762 1.00 14.22 224 GLU A CA 1
ATOM 1609 C C . GLU A 1 205 ? 30.448 -5.938 32.731 1.00 14.29 224 GLU A C 1
ATOM 1610 O O . GLU A 1 205 ? 30.312 -5.087 31.824 1.00 15.45 224 GLU A O 1
ATOM 1616 N N . ASP A 1 206 ? 29.553 -6.136 33.690 1.00 14.26 225 ASP A N 1
ATOM 1617 C CA . ASP A 1 206 ? 28.375 -5.289 33.904 1.00 14.68 225 ASP A CA 1
ATOM 1618 C C . ASP A 1 206 ? 28.728 -4.034 34.695 1.00 14.86 225 ASP A C 1
ATOM 1619 O O . ASP A 1 206 ? 29.734 -3.983 35.410 1.00 16.41 225 ASP A O 1
ATOM 1624 N N . GLN A 1 207 ? 27.896 -3.001 34.521 1.00 14.26 226 GLN A N 1
ATOM 1625 C CA . GLN A 1 207 ? 27.976 -1.782 35.306 1.00 14.78 226 GLN A CA 1
ATOM 1626 C C . GLN A 1 207 ? 27.077 -1.963 36.519 1.00 14.58 226 GLN A C 1
ATOM 1627 O O . GLN A 1 207 ? 26.140 -2.731 36.503 1.00 15.16 226 GLN A O 1
ATOM 1633 N N . PRO A 1 208 ? 27.343 -1.206 37.577 1.00 17.14 227 PRO A N 1
ATOM 1634 C CA . PRO A 1 208 ? 26.369 -1.145 38.678 1.00 17.75 227 PRO A CA 1
ATOM 1635 C C . PRO A 1 208 ? 25.040 -0.527 38.214 1.00 18.16 227 PRO A C 1
ATOM 1636 O O . PRO A 1 208 ? 25.015 0.106 37.156 1.00 18.52 227 PRO A O 1
ATOM 1640 N N . LEU A 1 209 ? 23.971 -0.712 38.977 1.00 17.34 228 LEU A N 1
ATOM 1641 C CA . LEU A 1 209 ? 22.667 -0.143 38.668 1.00 17.81 228 LEU A CA 1
ATOM 1642 C C . LEU A 1 209 ? 22.756 1.381 38.696 1.00 16.53 228 LEU A C 1
ATOM 1643 O O . LEU A 1 209 ? 23.615 1.941 39.367 1.00 15.92 228 LEU A O 1
ATOM 1648 N N . PRO A 1 210 ? 21.863 2.059 37.977 1.00 16.17 229 PRO A N 1
ATOM 1649 C CA . PRO A 1 210 ? 21.804 3.512 38.113 1.00 15.37 229 PRO A CA 1
ATOM 1650 C C . PRO A 1 210 ? 21.364 3.901 39.518 1.00 15.15 229 PRO A C 1
ATOM 1651 O O . PRO A 1 210 ? 20.904 3.030 40.268 1.00 14.16 229 PRO A O 1
ATOM 1655 N N . PRO A 1 211 ? 21.438 5.191 39.841 1.00 14.18 230 PRO A N 1
ATOM 1656 C CA . PRO A 1 211 ? 20.915 5.666 41.121 1.00 14.29 230 PRO A CA 1
ATOM 1657 C C . PRO A 1 211 ? 19.472 5.261 41.277 1.00 13.94 230 PRO A C 1
ATOM 1658 O O . PRO A 1 211 ? 18.739 5.039 40.301 1.00 12.89 230 PRO A O 1
ATOM 1662 N N . SER A 1 212 ? 19.025 5.137 42.523 1.00 13.21 231 SER A N 1
ATOM 1663 C CA . SER A 1 212 ? 17.659 4.699 42.790 1.00 12.77 231 SER A CA 1
ATOM 1664 C C . SER A 1 212 ? 16.640 5.744 42.362 1.00 11.34 231 SER A C 1
ATOM 1665 O O . SER A 1 212 ? 16.971 6.927 42.285 1.00 11.94 231 SER A O 1
ATOM 1668 N N . GLY A 1 213 ? 15.417 5.267 42.154 1.00 12.10 232 GLY A N 1
ATOM 1669 C CA . GLY A 1 213 ? 14.299 6.100 41.771 1.00 11.04 232 GLY A CA 1
ATOM 1670 C C . GLY A 1 213 ? 14.289 6.496 40.304 1.00 10.39 232 GLY A C 1
ATOM 1671 O O . GLY A 1 213 ? 15.166 6.112 39.547 1.00 11.56 232 GLY A O 1
ATOM 1672 N N . ASP A 1 214 ? 13.295 7.291 39.918 1.00 9.23 233 ASP A N 1
ATOM 1673 C CA . ASP A 1 214 ? 13.125 7.653 38.508 1.00 10.11 233 ASP A CA 1
ATOM 1674 C C . ASP A 1 214 ? 14.215 8.569 37.976 1.00 10.28 233 ASP A C 1
ATOM 1675 O O . ASP A 1 214 ? 14.408 8.634 36.755 1.00 9.74 233 ASP A O 1
ATOM 1680 N N . GLY A 1 215 ? 14.932 9.266 38.843 1.00 9.98 234 GLY A N 1
ATOM 1681 C CA . GLY A 1 215 ? 15.962 10.177 38.417 1.00 9.64 234 GLY A CA 1
ATOM 1682 C C . GLY A 1 215 ? 15.451 11.503 37.857 1.00 9.15 234 GLY A C 1
ATOM 1683 O O . GLY A 1 215 ? 16.239 12.235 37.285 1.00 10.30 234 GLY A O 1
ATOM 1684 N N . CYS A 1 216 ? 14.171 11.789 38.030 1.00 9.43 235 CYS A N 1
ATOM 1685 C CA . CYS A 1 216 ? 13.570 12.956 37.396 1.00 9.35 235 CYS A CA 1
ATOM 1686 C C . CYS A 1 216 ? 13.776 14.236 38.164 1.00 9.64 235 CYS A C 1
ATOM 1687 O O . CYS A 1 216 ? 13.462 15.280 37.637 1.00 10.87 235 CYS A O 1
ATOM 1690 N N . GLY A 1 217 ? 14.306 14.135 39.383 1.00 10.20 236 GLY A N 1
ATOM 1691 C CA . GLY A 1 217 ? 14.524 15.268 40.276 1.00 10.59 236 GLY A CA 1
ATOM 1692 C C . GLY A 1 217 ? 15.917 15.835 40.236 1.00 11.27 236 GLY A C 1
ATOM 1693 O O . GLY A 1 217 ? 16.369 16.369 39.222 1.00 12.16 236 GLY A O 1
ATOM 1694 N N . ALA A 1 218 ? 16.622 15.752 41.362 1.00 11.96 237 ALA A N 1
ATOM 1695 C CA . ALA A 1 218 ? 17.870 16.485 41.487 1.00 11.52 237 ALA A CA 1
ATOM 1696 C C . ALA A 1 218 ? 18.919 16.164 40.410 1.00 11.06 237 ALA A C 1
ATOM 1697 O O . ALA A 1 218 ? 19.575 17.067 39.879 1.00 11.91 237 ALA A O 1
ATOM 1699 N N . GLU A 1 219 ? 19.069 14.884 40.064 1.00 11.24 238 GLU A N 1
ATOM 1700 C CA . GLU A 1 219 ? 20.110 14.549 39.083 1.00 11.65 238 GLU A CA 1
ATOM 1701 C C . GLU A 1 219 ? 19.796 15.187 37.722 1.00 11.33 238 GLU A C 1
ATOM 1702 O O . GLU A 1 219 ? 20.657 15.763 37.068 1.00 10.77 238 GLU A O 1
ATOM 1708 N N . LEU A 1 220 ? 18.545 15.077 37.302 1.00 10.89 239 LEU A N 1
ATOM 1709 C CA . LEU A 1 220 ? 18.129 15.693 36.055 1.00 11.47 239 LEU A CA 1
ATOM 1710 C C . LEU A 1 220 ? 18.329 17.201 36.075 1.00 11.45 239 LEU A C 1
ATOM 1711 O O . LEU A 1 220 ? 18.832 17.763 35.115 1.00 11.48 239 LEU A O 1
ATOM 1716 N N . GLN A 1 221 ? 17.925 17.847 37.190 1.00 10.98 240 GLN A N 1
ATOM 1717 C CA . GLN A 1 221 ? 18.044 19.315 37.342 1.00 11.58 240 GLN A CA 1
ATOM 1718 C C . GLN A 1 221 ? 19.509 19.717 37.161 1.00 12.09 240 GLN A C 1
ATOM 1719 O O . GLN A 1 221 ? 19.815 20.754 36.591 1.00 13.52 240 GLN A O 1
ATOM 1725 N N . SER A 1 222 ? 20.414 18.894 37.677 1.00 12.63 241 SER A N 1
ATOM 1726 C CA . SER A 1 222 ? 21.843 19.224 37.600 1.00 13.54 241 SER A CA 1
ATOM 1727 C C . SER A 1 222 ? 22.341 19.334 36.159 1.00 13.82 241 SER A C 1
ATOM 1728 O O . SER A 1 222 ? 23.291 20.056 35.876 1.00 15.54 241 SER A O 1
ATOM 1731 N N . TRP A 1 223 ? 21.707 18.590 35.244 1.00 13.53 242 TRP A N 1
ATOM 1732 C CA . TRP A 1 223 ? 22.056 18.667 33.834 1.00 13.86 242 TRP A CA 1
ATOM 1733 C C . TRP A 1 223 ? 21.636 19.988 33.172 1.00 15.02 242 TRP A C 1
ATOM 1734 O O . TRP A 1 223 ? 22.109 20.301 32.106 1.00 16.06 242 TRP A O 1
ATOM 1745 N N . PHE A 1 224 ? 20.798 20.781 33.838 1.00 14.94 243 PHE A N 1
ATOM 1746 C CA . PHE A 1 224 ? 20.366 22.084 33.344 1.00 15.52 243 PHE A CA 1
ATOM 1747 C C . PHE A 1 224 ? 21.072 23.266 34.020 1.00 16.63 243 PHE A C 1
ATOM 1748 O O . PHE A 1 224 ? 20.767 24.422 33.717 1.00 17.00 243 PHE A O 1
ATOM 1756 N N . GLU A 1 225 ? 22.034 22.990 34.896 1.00 17.80 244 GLU A N 1
ATOM 1757 C CA . GLU A 1 225 ? 22.905 24.041 35.464 1.00 20.01 244 GLU A CA 1
ATOM 1758 C C . GLU A 1 225 ? 23.878 24.603 34.415 1.00 21.20 244 GLU A C 1
ATOM 1759 O O . GLU A 1 225 ? 23.864 25.816 34.133 1.00 23.77 244 GLU A O 1
ATOM 1765 N N . PRO A 1 241 ? 44.604 -0.876 27.903 1.00 20.29 260 PRO A N 1
ATOM 1766 C CA . PRO A 1 241 ? 44.890 -2.181 27.277 1.00 19.86 260 PRO A CA 1
ATOM 1767 C C . PRO A 1 241 ? 43.680 -3.106 27.267 1.00 18.80 260 PRO A C 1
ATOM 1768 O O . PRO A 1 241 ? 42.844 -3.089 28.147 1.00 18.17 260 PRO A O 1
ATOM 1772 N N . LEU A 1 242 ? 43.588 -3.892 26.207 1.00 17.67 261 LEU A N 1
ATOM 1773 C CA . LEU A 1 242 ? 42.461 -4.803 26.024 1.00 16.74 261 LEU A CA 1
ATOM 1774 C C . LEU A 1 242 ? 42.347 -5.881 27.108 1.00 16.66 261 LEU A C 1
ATOM 1775 O O . LEU A 1 242 ? 43.351 -6.252 27.722 1.00 17.63 261 LEU A O 1
ATOM 1780 N N . PRO A 1 243 ? 41.152 -6.444 27.305 1.00 15.50 262 PRO A N 1
ATOM 1781 C CA . PRO A 1 243 ? 41.007 -7.653 28.132 1.00 15.28 262 PRO A CA 1
ATOM 1782 C C . PRO A 1 243 ? 41.918 -8.752 27.562 1.00 15.66 262 PRO A C 1
ATOM 1783 O O . PRO A 1 243 ? 42.043 -8.885 26.353 1.00 15.17 262 PRO A O 1
ATOM 1787 N N . PRO A 1 244 ? 42.558 -9.524 28.430 1.00 16.23 263 PRO A N 1
ATOM 1788 C CA . PRO A 1 244 ? 43.427 -10.616 27.974 1.00 16.02 263 PRO A CA 1
ATOM 1789 C C . PRO A 1 244 ? 42.825 -11.515 26.868 1.00 14.99 263 PRO A C 1
ATOM 1790 O O . PRO A 1 244 ? 43.541 -11.846 25.936 1.00 16.45 263 PRO A O 1
ATOM 1794 N N . SER A 1 245 ? 41.539 -11.860 26.950 1.00 15.05 264 SER A N 1
ATOM 1795 C CA . SER A 1 245 ? 40.947 -12.755 25.951 1.00 15.07 264 SER A CA 1
ATOM 1796 C C . SER A 1 245 ? 40.736 -12.089 24.593 1.00 14.50 264 SER A C 1
ATOM 1797 O O . SER A 1 245 ? 40.697 -12.752 23.564 1.00 15.85 264 SER A O 1
ATOM 1800 N N . CYS A 1 246 ? 40.597 -10.767 24.580 1.00 14.55 265 CYS A N 1
ATOM 1801 C CA . CYS A 1 246 ? 40.599 -10.051 23.317 1.00 14.03 265 CYS A CA 1
ATOM 1802 C C . CYS A 1 246 ? 42.012 -9.961 22.717 1.00 14.41 265 CYS A C 1
ATOM 1803 O O . CYS A 1 246 ? 42.206 -10.147 21.519 1.00 13.83 265 CYS A O 1
ATOM 1806 N N . GLN A 1 247 ? 42.994 -9.632 23.550 1.00 14.07 266 GLN A N 1
ATOM 1807 C CA . GLN A 1 247 ? 44.385 -9.626 23.106 1.00 14.23 266 GLN A CA 1
ATOM 1808 C C . GLN A 1 247 ? 44.816 -10.993 22.531 1.00 13.89 266 GLN A C 1
ATOM 1809 O O . GLN A 1 247 ? 45.563 -11.058 21.559 1.00 13.61 266 GLN A O 1
ATOM 1815 N N . ALA A 1 248 ? 44.294 -12.065 23.114 1.00 14.54 267 ALA A N 1
ATOM 1816 C CA . ALA A 1 248 ? 44.623 -13.404 22.664 1.00 14.85 267 ALA A CA 1
ATOM 1817 C C . ALA A 1 248 ? 44.187 -13.644 21.233 1.00 15.09 267 ALA A C 1
ATOM 1818 O O . ALA A 1 248 ? 44.847 -14.368 20.523 1.00 16.11 267 ALA A O 1
ATOM 1820 N N . LEU A 1 249 ? 43.082 -13.042 20.797 1.00 14.88 268 LEU A N 1
ATOM 1821 C CA . LEU A 1 249 ? 42.651 -13.169 19.414 1.00 14.82 268 LEU A CA 1
ATOM 1822 C C . LEU A 1 249 ? 43.699 -12.606 18.467 1.00 15.29 268 LEU A C 1
ATOM 1823 O O . LEU A 1 249 ? 43.863 -13.099 17.367 1.00 14.91 268 LEU A O 1
ATOM 1828 N N . LEU A 1 250 ? 44.364 -11.511 18.868 1.00 15.47 269 LEU A N 1
ATOM 1829 C CA . LEU A 1 250 ? 45.431 -10.937 18.049 1.00 16.27 269 LEU A CA 1
ATOM 1830 C C . LEU A 1 250 ? 46.656 -11.850 18.080 1.00 17.16 269 LEU A C 1
ATOM 1831 O O . LEU A 1 250 ? 47.252 -12.099 17.035 1.00 17.56 269 LEU A O 1
ATOM 1836 N N . ASP A 1 251 ? 47.010 -12.337 19.268 1.00 17.92 270 ASP A N 1
ATOM 1837 C CA . ASP A 1 251 ? 48.207 -13.174 19.443 1.00 19.06 270 ASP A CA 1
ATOM 1838 C C . ASP A 1 251 ? 48.057 -14.485 18.655 1.00 21.21 270 ASP A C 1
ATOM 1839 O O . ASP A 1 251 ? 49.050 -15.013 18.158 1.00 22.24 270 ASP A O 1
ATOM 1844 N N . GLU A 1 252 ? 46.828 -14.985 18.518 1.00 23.34 271 GLU A N 1
ATOM 1845 C CA . GLU A 1 252 ? 46.549 -16.192 17.727 1.00 25.24 271 GLU A CA 1
ATOM 1846 C C . GLU A 1 252 ? 46.140 -15.850 16.278 1.00 25.93 271 GLU A C 1
ATOM 1847 O O . GLU A 1 252 ? 45.739 -16.737 15.508 1.00 26.94 271 GLU A O 1
ATOM 1853 N N . HIS A 1 253 ? 46.202 -14.568 15.925 1.00 26.10 272 HIS A N 1
ATOM 1854 C CA . HIS A 1 253 ? 46.075 -14.069 14.539 1.00 26.60 272 HIS A CA 1
ATOM 1855 C C . HIS A 1 253 ? 44.675 -14.171 13.876 1.00 27.28 272 HIS A C 1
ATOM 1856 O O . HIS A 1 253 ? 44.559 -14.372 12.665 1.00 27.63 272 HIS A O 1
ATOM 1863 N N . VAL A 1 254 ? 43.625 -13.966 14.670 1.00 27.62 273 VAL A N 1
ATOM 1864 C CA . VAL A 1 254 ? 42.240 -14.229 14.260 1.00 27.81 273 VAL A CA 1
ATOM 1865 C C . VAL A 1 254 ? 41.465 -12.949 13.868 1.00 27.35 273 VAL A C 1
ATOM 1866 O O . VAL A 1 254 ? 40.341 -13.017 13.361 1.00 27.82 273 VAL A O 1
ATOM 1870 N N . ILE A 1 255 ? 42.065 -11.781 14.080 1.00 25.86 274 ILE A N 1
ATOM 1871 C CA . ILE A 1 255 ? 41.406 -10.509 13.776 1.00 25.10 274 ILE A CA 1
ATOM 1872 C C . ILE A 1 255 ? 42.031 -9.879 12.532 1.00 25.30 274 ILE A C 1
ATOM 1873 O O . ILE A 1 255 ? 43.259 -9.789 12.411 1.00 25.90 274 ILE A O 1
ATOM 1879 N N . TRP B 1 4 ? -14.535 47.154 53.976 1.00 26.08 23 TRP B N 1
ATOM 1880 C CA . TRP B 1 4 ? -14.024 46.046 54.843 1.00 25.80 23 TRP B CA 1
ATOM 1881 C C . TRP B 1 4 ? -12.743 46.442 55.580 1.00 27.26 23 TRP B C 1
ATOM 1882 O O . TRP B 1 4 ? -12.458 45.943 56.676 1.00 25.87 23 TRP B O 1
ATOM 1893 N N . GLN B 1 5 ? -11.995 47.351 54.958 1.00 28.77 24 GLN B N 1
ATOM 1894 C CA . GLN B 1 5 ? -10.802 47.969 55.528 1.00 30.68 24 GLN B CA 1
ATOM 1895 C C . GLN B 1 5 ? -11.130 48.655 56.860 1.00 31.19 24 GLN B C 1
ATOM 1896 O O . GLN B 1 5 ? -10.285 48.739 57.751 1.00 31.99 24 GLN B O 1
ATOM 1902 N N . LYS B 1 6 ? -12.362 49.145 56.983 1.00 32.09 25 LYS B N 1
ATOM 1903 C CA . LYS B 1 6 ? -12.781 49.942 58.140 1.00 32.77 25 LYS B CA 1
ATOM 1904 C C . LYS B 1 6 ? -13.118 49.129 59.389 1.00 33.01 25 LYS B C 1
ATOM 1905 O O . LYS B 1 6 ? -13.213 49.704 60.481 1.00 33.79 25 LYS B O 1
ATOM 1911 N N . ILE B 1 7 ? -13.324 47.815 59.240 1.00 32.88 26 ILE B N 1
ATOM 1912 C CA . ILE B 1 7 ? -13.477 46.932 60.401 1.00 32.78 26 ILE B CA 1
ATOM 1913 C C . ILE B 1 7 ? -12.097 46.431 60.813 1.00 32.17 26 ILE B C 1
ATOM 1914 O O . ILE B 1 7 ? -11.460 45.633 60.113 1.00 32.06 26 ILE B O 1
ATOM 1919 N N . THR B 1 8 ? -11.643 46.922 61.962 1.00 31.50 27 THR B N 1
ATOM 1920 C CA . THR B 1 8 ? -10.261 46.770 62.395 1.00 31.20 27 THR B CA 1
ATOM 1921 C C . THR B 1 8 ? -10.058 45.619 63.374 1.00 30.43 27 THR B C 1
ATOM 1922 O O . THR B 1 8 ? -8.926 45.252 63.655 1.00 30.32 27 THR B O 1
ATOM 1926 N N . GLN B 1 9 ? -11.145 45.065 63.903 1.00 29.62 28 GLN B N 1
ATOM 1927 C CA . GLN B 1 9 ? -11.064 43.929 64.809 1.00 29.24 28 GLN B CA 1
ATOM 1928 C C . GLN B 1 9 ? -12.046 42.840 64.370 1.00 27.99 28 GLN B C 1
ATOM 1929 O O . GLN B 1 9 ? -13.110 43.149 63.850 1.00 27.55 28 GLN B O 1
ATOM 1935 N N . PRO B 1 10 ? -11.699 41.570 64.561 1.00 26.63 29 PRO B N 1
ATOM 1936 C CA . PRO B 1 10 ? -12.638 40.484 64.267 1.00 26.08 29 PRO B CA 1
ATOM 1937 C C . PRO B 1 10 ? -14.016 40.723 64.870 1.00 26.39 29 PRO B C 1
ATOM 1938 O O . PRO B 1 10 ? -14.124 41.229 66.000 1.00 26.57 29 PRO B O 1
ATOM 1942 N N . VAL B 1 11 ? -15.053 40.373 64.122 1.00 25.89 30 VAL B N 1
ATOM 1943 C CA . VAL B 1 11 ? -16.425 40.505 64.605 1.00 26.20 30 VAL B CA 1
ATOM 1944 C C . VAL B 1 11 ? -16.728 39.384 65.607 1.00 26.29 30 VAL B C 1
ATOM 1945 O O . VAL B 1 11 ? -16.545 38.216 65.292 1.00 25.51 30 VAL B O 1
ATOM 1949 N N . PRO B 1 12 ? -17.163 39.734 66.824 1.00 26.68 31 PRO B N 1
ATOM 1950 C CA . PRO B 1 12 ? -17.507 38.732 67.837 1.00 26.42 31 PRO B CA 1
ATOM 1951 C C . PRO B 1 12 ? -18.534 37.737 67.350 1.00 25.67 31 PRO B C 1
ATOM 1952 O O . PRO B 1 12 ? -19.454 38.126 66.640 1.00 26.00 31 PRO B O 1
ATOM 1956 N N . GLY B 1 13 ? -18.377 36.480 67.740 1.00 24.85 32 GLY B N 1
ATOM 1957 C CA . GLY B 1 13 ? -19.270 35.420 67.312 1.00 24.75 32 GLY B CA 1
ATOM 1958 C C . GLY B 1 13 ? -18.502 34.161 66.998 1.00 23.92 32 GLY B C 1
ATOM 1959 O O . GLY B 1 13 ? -17.272 34.191 66.863 1.00 24.04 32 GLY B O 1
ATOM 1960 N N . SER B 1 14 ? -19.217 33.051 66.901 1.00 22.91 33 SER B N 1
ATOM 1961 C CA . SER B 1 14 ? -18.644 31.776 66.481 1.00 22.69 33 SER B CA 1
ATOM 1962 C C . SER B 1 14 ? -18.024 31.923 65.084 1.00 21.60 33 SER B C 1
ATOM 1963 O O . SER B 1 14 ? -18.586 32.563 64.214 1.00 20.96 33 SER B O 1
ATOM 1966 N N . ALA B 1 15 ? -16.850 31.333 64.889 1.00 20.10 34 ALA B N 1
ATOM 1967 C CA . ALA B 1 15 ? -16.176 31.371 63.602 1.00 19.07 34 ALA B CA 1
ATOM 1968 C C . ALA B 1 15 ? -17.006 30.788 62.463 1.00 18.27 34 ALA B C 1
ATOM 1969 O O . ALA B 1 15 ? -17.414 29.609 62.494 1.00 18.74 34 ALA B O 1
ATOM 1971 N N . GLN B 1 16 ? -17.211 31.617 61.443 1.00 17.02 35 GLN B N 1
ATOM 1972 C CA . GLN B 1 16 ? -17.973 31.219 60.273 1.00 17.07 35 GLN B CA 1
ATOM 1973 C C . GLN B 1 16 ? -17.436 31.956 59.049 1.00 15.85 35 GLN B C 1
ATOM 1974 O O . GLN B 1 16 ? -17.440 33.181 58.980 1.00 15.98 35 GLN B O 1
ATOM 1980 N N . SER B 1 17 ? -16.970 31.151 58.104 1.00 15.81 36 SER B N 1
ATOM 1981 C CA . SER B 1 17 ? -16.614 31.621 56.764 1.00 15.50 36 SER B CA 1
ATOM 1982 C C . SER B 1 17 ? -17.896 31.679 55.941 1.00 15.37 36 SER B C 1
ATOM 1983 O O . SER B 1 17 ? -18.563 30.677 55.804 1.00 15.46 36 SER B O 1
ATOM 1986 N N . ILE B 1 18 ? -18.204 32.862 55.401 1.00 15.58 37 ILE B N 1
ATOM 1987 C CA . ILE B 1 18 ? -19.496 33.118 54.742 1.00 16.21 37 ILE B CA 1
ATOM 1988 C C . ILE B 1 18 ? -19.294 33.479 53.280 1.00 16.45 37 ILE B C 1
ATOM 1989 O O . ILE B 1 18 ? -18.687 34.496 52.960 1.00 15.42 37 ILE B O 1
ATOM 1994 N N . GLY B 1 19 ? -19.826 32.630 52.398 1.00 16.85 38 GLY B N 1
ATOM 1995 C CA . GLY B 1 19 ? -19.796 32.885 50.975 1.00 17.01 38 GLY B CA 1
ATOM 1996 C C . GLY B 1 19 ? -18.610 32.218 50.319 1.00 16.93 38 GLY B C 1
ATOM 1997 O O . GLY B 1 19 ? -18.099 31.243 50.844 1.00 17.50 38 GLY B O 1
ATOM 1998 N N . SER B 1 20 ? -18.242 32.721 49.145 1.00 17.03 39 SER B N 1
ATOM 1999 C CA . SER B 1 20 ? -17.169 32.135 48.355 1.00 17.72 39 SER B CA 1
ATOM 2000 C C . SER B 1 20 ? -15.883 32.907 48.547 1.00 16.53 39 SER B C 1
ATOM 2001 O O . SER B 1 20 ? -15.869 34.035 49.042 1.00 16.26 39 SER B O 1
ATOM 2004 N N . PHE B 1 21 ? -14.773 32.278 48.147 1.00 17.47 40 PHE B N 1
ATOM 2005 C CA . PHE B 1 21 ? -13.432 32.838 48.371 1.00 17.43 40 PHE B CA 1
ATOM 2006 C C . PHE B 1 21 ? -13.271 34.241 47.771 1.00 17.78 40 PHE B C 1
ATOM 2007 O O . PHE B 1 21 ? -12.592 35.081 48.340 1.00 16.22 40 PHE B O 1
ATOM 2015 N N . SER B 1 22 ? -13.966 34.516 46.661 1.00 18.59 41 SER B N 1
ATOM 2016 C CA . SER B 1 22 ? -13.930 35.818 46.000 1.00 19.46 41 SER B CA 1
ATOM 2017 C C . SER B 1 22 ? -15.235 36.627 46.129 1.00 18.82 41 SER B C 1
ATOM 2018 O O . SER B 1 22 ? -15.460 37.557 45.351 1.00 18.82 41 SER B O 1
ATOM 2021 N N . ASN B 1 23 ? -16.069 36.289 47.113 1.00 18.65 42 ASN B N 1
ATOM 2022 C CA . ASN B 1 23 ? -17.293 37.066 47.411 1.00 18.22 42 ASN B CA 1
ATOM 2023 C C . ASN B 1 23 ? -17.846 36.615 48.755 1.00 18.36 42 ASN B C 1
ATOM 2024 O O . ASN B 1 23 ? -18.758 35.799 48.829 1.00 17.78 42 ASN B O 1
ATOM 2029 N N . GLY B 1 24 ? -17.271 37.150 49.825 1.00 17.56 43 GLY B N 1
ATOM 2030 C CA . GLY B 1 24 ? -17.637 36.692 51.147 1.00 16.18 43 GLY B CA 1
ATOM 2031 C C . GLY B 1 24 ? -17.043 37.533 52.237 1.00 15.01 43 GLY B C 1
ATOM 2032 O O . GLY B 1 24 ? -16.564 38.634 52.017 1.00 15.55 43 GLY B O 1
ATOM 2033 N N . CYS B 1 25 ? -17.069 36.956 53.439 1.00 14.21 44 CYS B N 1
ATOM 2034 C CA . CYS B 1 25 ? -16.571 37.613 54.646 1.00 14.71 44 CYS B CA 1
ATOM 2035 C C . CYS B 1 25 ? -16.395 36.530 55.705 1.00 14.00 44 CYS B C 1
ATOM 2036 O O . CYS B 1 25 ? -16.601 35.361 55.443 1.00 13.06 44 CYS B O 1
ATOM 2039 N N . ILE B 1 26 ? -15.998 36.909 56.910 1.00 14.22 45 ILE B N 1
ATOM 2040 C CA . ILE B 1 26 ? -15.892 35.962 58.018 1.00 14.52 45 ILE B CA 1
ATOM 2041 C C . ILE B 1 26 ? -16.282 36.604 59.344 1.00 14.51 45 ILE B C 1
ATOM 2042 O O . ILE B 1 26 ? -15.801 37.687 59.673 1.00 16.41 45 ILE B O 1
ATOM 2047 N N . VAL B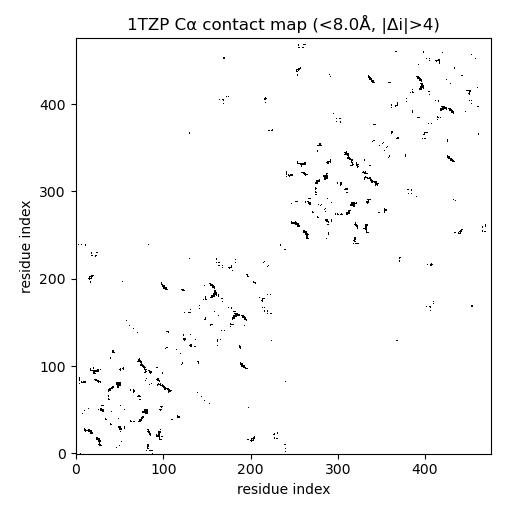 1 27 ? -17.158 35.902 60.066 1.00 14.74 46 VAL B N 1
ATOM 2048 C CA . VAL B 1 27 ? -17.489 36.266 61.447 1.00 15.45 46 VAL B CA 1
ATOM 2049 C C . VAL B 1 27 ? -16.609 35.434 62.382 1.00 15.28 46 VAL B C 1
ATOM 2050 O O . VAL B 1 27 ? -16.347 34.270 62.132 1.00 15.66 46 VAL B O 1
ATOM 2054 N N . GLY B 1 28 ? -16.168 36.045 63.477 1.00 16.17 47 GLY B N 1
ATOM 2055 C CA . GLY B 1 28 ? -15.384 35.346 64.475 1.00 16.28 47 GLY B CA 1
ATOM 2056 C C . GLY B 1 28 ? -14.009 34.907 63.997 1.00 16.33 47 GLY B C 1
ATOM 2057 O O . GLY B 1 28 ? -13.542 33.856 64.388 1.00 17.00 47 GLY B O 1
ATOM 2058 N N . ALA B 1 29 ? -13.369 35.737 63.184 1.00 16.63 48 ALA B N 1
ATOM 2059 C CA . ALA B 1 29 ? -12.049 35.408 62.642 1.00 16.25 48 ALA B CA 1
ATOM 2060 C C . ALA B 1 29 ? -11.031 35.296 63.764 1.00 16.66 48 ALA B C 1
ATOM 2061 O O . ALA B 1 29 ? -11.047 36.044 64.740 1.00 17.96 48 ALA B O 1
ATOM 2063 N N . ASP B 1 30 ? -10.155 34.312 63.606 1.00 16.20 49 ASP B N 1
ATOM 2064 C CA . ASP B 1 30 ? -9.007 34.109 64.466 1.00 15.66 49 ASP B CA 1
ATOM 2065 C C . ASP B 1 30 ? -7.869 35.018 63.972 1.00 15.08 49 ASP B C 1
ATOM 2066 O O . ASP B 1 30 ? -7.936 35.559 62.878 1.00 14.43 49 ASP B O 1
ATOM 2071 N N . THR B 1 31 ? -6.881 35.237 64.837 1.00 16.21 50 THR B N 1
ATOM 2072 C CA . THR B 1 31 ? -5.710 36.057 64.517 1.00 16.09 50 THR B CA 1
ATOM 2073 C C . THR B 1 31 ? -4.475 35.147 64.506 1.00 15.47 50 THR B C 1
ATOM 2074 O O . THR B 1 31 ? -4.244 34.435 65.463 1.00 16.22 50 THR B O 1
ATOM 2078 N N . LEU B 1 32 ? -3.686 35.155 63.419 1.00 14.71 51 LEU B N 1
ATOM 2079 C CA . LEU B 1 32 ? -2.440 34.385 63.414 1.00 14.11 51 LEU B CA 1
ATOM 2080 C C . LEU B 1 32 ? -1.487 35.033 64.412 1.00 14.11 51 LEU B C 1
ATOM 2081 O O . LEU B 1 32 ? -1.227 36.225 64.293 1.00 14.46 51 LEU B O 1
ATOM 2086 N N . PRO B 1 33 ? -0.992 34.288 65.398 1.00 14.05 52 PRO B N 1
ATOM 2087 C CA . PRO B 1 33 ? 0.000 34.898 66.290 1.00 14.63 52 PRO B CA 1
ATOM 2088 C C . PRO B 1 33 ? 1.216 35.389 65.522 1.00 15.42 52 PRO B C 1
ATOM 2089 O O . PRO B 1 33 ? 1.752 34.664 64.706 1.00 14.26 52 PRO B O 1
ATOM 2093 N N . ILE B 1 34 ? 1.593 36.633 65.761 1.00 15.40 53 ILE B N 1
ATOM 2094 C CA . ILE B 1 34 ? 2.730 37.291 65.109 1.00 16.39 53 ILE B CA 1
ATOM 2095 C C . ILE B 1 34 ? 4.065 36.628 65.498 1.00 14.59 53 ILE B C 1
ATOM 2096 O O . ILE B 1 34 ? 5.008 36.589 64.697 1.00 13.96 53 ILE B O 1
ATOM 2101 N N . GLN B 1 35 ? 4.120 36.133 66.734 1.00 14.39 54 GLN B N 1
ATOM 2102 C CA . GLN B 1 35 ? 5.317 35.526 67.286 1.00 14.38 54 GLN B CA 1
ATOM 2103 C C . GLN B 1 35 ? 5.215 34.010 67.302 1.00 13.55 54 GLN B C 1
ATOM 2104 O O . GLN B 1 35 ? 4.354 33.451 67.956 1.00 15.16 54 GLN B O 1
ATOM 2110 N N . SER B 1 36 ? 6.142 33.357 66.601 1.00 12.45 55 SER B N 1
ATOM 2111 C CA . SER B 1 36 ? 6.279 31.905 66.578 1.00 12.26 55 SER B CA 1
ATOM 2112 C C . SER B 1 36 ? 7.709 31.587 66.258 1.00 11.88 55 SER B C 1
ATOM 2113 O O . SER B 1 36 ? 8.329 32.287 65.482 1.00 12.23 55 SER B O 1
ATOM 2116 N N . GLU B 1 37 ? 8.216 30.488 66.788 1.00 12.23 56 GLU B N 1
ATOM 2117 C CA . GLU B 1 37 ? 9.524 30.032 66.387 1.00 12.66 56 GLU B CA 1
ATOM 2118 C C . GLU B 1 37 ? 9.558 29.385 65.002 1.00 11.61 56 GLU B C 1
ATOM 2119 O O . GLU B 1 37 ? 10.643 29.115 64.511 1.00 12.00 56 GLU B O 1
ATOM 2125 N N . HIS B 1 38 ? 8.399 29.151 64.377 1.00 12.25 57 HIS B N 1
ATOM 2126 C CA . HIS B 1 38 ? 8.326 28.345 63.173 1.00 11.25 57 HIS B CA 1
ATOM 2127 C C . HIS B 1 38 ? 8.017 29.158 61.924 1.00 10.61 57 HIS B C 1
ATOM 2128 O O . HIS B 1 38 ? 8.224 28.670 60.828 1.00 11.05 57 HIS B O 1
ATOM 2135 N N . TYR B 1 39 ? 7.491 30.372 62.084 1.00 10.27 58 TYR B N 1
ATOM 2136 C CA . TYR B 1 39 ? 7.131 31.219 60.960 1.00 9.58 58 TYR B CA 1
ATOM 2137 C C . TYR B 1 39 ? 7.222 32.681 61.384 1.00 9.81 58 TYR B C 1
ATOM 2138 O O . TYR B 1 39 ? 7.242 32.988 62.590 1.00 10.62 58 TYR B O 1
ATOM 2147 N N . GLN B 1 40 ? 7.255 33.559 60.393 1.00 10.17 59 GLN B N 1
ATOM 2148 C CA . GLN B 1 40 ? 7.166 35.005 60.576 1.00 10.38 59 GLN B CA 1
ATOM 2149 C C . GLN B 1 40 ? 6.104 35.569 59.646 1.00 10.93 59 GLN B C 1
ATOM 2150 O O . GLN B 1 40 ? 5.796 34.973 58.591 1.00 10.72 59 GLN B O 1
ATOM 2156 N N . VAL B 1 41 ? 5.570 36.732 60.008 1.00 11.38 60 VAL B N 1
ATOM 2157 C CA . VAL B 1 41 ? 4.464 37.329 59.316 1.00 11.93 60 VAL B CA 1
ATOM 2158 C C . VAL B 1 41 ? 4.899 38.595 58.608 1.00 11.25 60 VAL B C 1
ATOM 2159 O O . VAL B 1 41 ? 5.417 39.532 59.227 1.00 12.73 60 VAL B O 1
ATOM 2163 N N . MET B 1 42 ? 4.720 38.615 57.289 1.00 11.38 61 MET B N 1
ATOM 2164 C CA . MET B 1 42 ? 5.085 39.766 56.461 1.00 11.48 61 MET B CA 1
ATOM 2165 C C . MET B 1 42 ? 3.976 40.811 56.419 1.00 12.71 61 MET B C 1
ATOM 2166 O O . MET B 1 42 ? 2.772 40.495 56.523 1.00 12.95 61 MET B O 1
ATOM 2171 N N . ARG B 1 43 ? 4.416 42.064 56.272 1.00 13.07 62 ARG B N 1
ATOM 2172 C CA . ARG B 1 43 ? 3.533 43.227 56.055 1.00 14.82 62 ARG B CA 1
ATOM 2173 C C . ARG B 1 43 ? 2.472 43.327 57.146 1.00 15.42 62 ARG B C 1
ATOM 2174 O O . ARG B 1 43 ? 1.301 43.533 56.845 1.00 14.86 62 ARG B O 1
ATOM 2182 N N . THR B 1 44 ? 2.854 43.194 58.399 1.00 17.06 63 THR B N 1
ATOM 2183 C CA . THR B 1 44 ? 1.858 43.272 59.476 1.00 19.53 63 THR B CA 1
ATOM 2184 C C . THR B 1 44 ? 1.205 44.650 59.556 1.00 20.82 63 THR B C 1
ATOM 2185 O O . THR B 1 44 ? 0.145 44.765 60.170 1.00 21.16 63 THR B O 1
ATOM 2189 N N . ASP B 1 45 ? 1.819 45.672 58.952 1.00 22.47 64 ASP B N 1
ATOM 2190 C CA . ASP B 1 45 ? 1.248 47.026 58.915 1.00 23.95 64 ASP B CA 1
ATOM 2191 C C . ASP B 1 45 ? -0.099 47.046 58.186 1.00 24.10 64 ASP B C 1
ATOM 2192 O O . ASP B 1 45 ? -1.007 47.828 58.535 1.00 24.76 64 ASP B O 1
ATOM 2197 N N . GLN B 1 46 ? -0.236 46.174 57.194 1.00 23.86 65 GLN B N 1
ATOM 2198 C CA . GLN B 1 46 ? -1.468 45.998 56.444 1.00 23.01 65 GLN B CA 1
ATOM 2199 C C . GLN B 1 46 ? -2.578 45.283 57.237 1.00 21.94 65 GLN B C 1
ATOM 2200 O O . GLN B 1 46 ? -3.737 45.310 56.823 1.00 22.35 65 GLN B O 1
ATOM 2206 N N . ARG B 1 47 ? -2.222 44.637 58.343 1.00 20.82 66 ARG B N 1
ATOM 2207 C CA . ARG B 1 47 ? -3.195 43.983 59.223 1.00 21.03 66 ARG B CA 1
ATOM 2208 C C . ARG B 1 47 ? -4.065 42.995 58.438 1.00 19.94 66 ARG B C 1
ATOM 2209 O O . ARG B 1 47 ? -5.315 43.026 58.483 1.00 20.03 66 ARG B O 1
ATOM 2217 N N . ARG B 1 48 ? -3.392 42.109 57.698 1.00 18.16 67 ARG B N 1
ATOM 2218 C CA . ARG B 1 48 ? -4.045 41.100 56.877 1.00 16.97 67 ARG B CA 1
ATOM 2219 C C . ARG B 1 48 ? -3.700 39.684 57.371 1.00 15.55 67 ARG B C 1
ATOM 2220 O O . ARG B 1 48 ? -3.579 38.766 56.545 1.00 15.54 67 ARG B O 1
ATOM 2228 N N . TYR B 1 49 ? -3.543 39.508 58.685 1.00 14.35 68 TYR B N 1
ATOM 2229 C CA . TYR B 1 49 ? -3.159 38.222 59.305 1.00 14.56 68 TYR B CA 1
ATOM 2230 C C . TYR B 1 49 ? -4.318 37.563 60.074 1.00 14.01 68 TYR B C 1
ATOM 2231 O O . TYR B 1 49 ? -4.117 36.882 61.085 1.00 13.85 68 TYR B O 1
ATOM 2240 N N . PHE B 1 50 ? -5.525 37.729 59.536 1.00 14.12 69 PHE B N 1
ATOM 2241 C CA . PHE B 1 50 ? -6.748 37.215 60.154 1.00 14.13 69 PHE B CA 1
ATOM 2242 C C . PHE B 1 50 ? -7.372 36.167 59.253 1.00 12.29 69 PHE B C 1
ATOM 2243 O O . PHE B 1 50 ? -7.301 36.242 58.019 1.00 12.04 69 PHE B O 1
ATOM 2251 N N . GLY B 1 51 ? -8.004 35.173 59.860 1.00 12.76 70 GLY B N 1
ATOM 2252 C CA . GLY B 1 51 ? -8.731 34.207 59.071 1.00 12.26 70 GLY B CA 1
ATOM 2253 C C . GLY B 1 51 ? -9.441 33.173 59.895 1.00 11.83 70 GLY B C 1
ATOM 2254 O O . GLY B 1 51 ? -9.461 33.286 61.122 1.00 12.55 70 GLY B O 1
ATOM 2255 N N . HIS B 1 52 ? -9.938 32.120 59.271 1.00 11.92 71 HIS B N 1
ATOM 2256 C CA . HIS B 1 52 ? -10.688 31.098 60.008 1.00 12.52 71 HIS B CA 1
ATOM 2257 C C . HIS B 1 52 ? -9.722 30.387 60.947 1.00 13.25 71 HIS B C 1
ATOM 2258 O O . HIS B 1 52 ? -8.546 30.264 60.621 1.00 12.14 71 HIS B O 1
ATOM 2265 N N . PRO B 1 53 ? -10.154 29.948 62.119 1.00 13.24 72 PRO B N 1
ATOM 2266 C CA . PRO B 1 53 ? -9.324 29.076 62.952 1.00 13.35 72 PRO B CA 1
ATOM 2267 C C . PRO B 1 53 ? -8.662 27.948 62.173 1.00 12.85 72 PRO B C 1
ATOM 2268 O O . PRO B 1 53 ? -7.510 27.604 62.481 1.00 12.90 72 PRO B O 1
ATOM 2272 N N . ASP B 1 54 ? -9.315 27.401 61.163 1.00 12.28 73 ASP B N 1
ATOM 2273 C CA . ASP B 1 54 ? -8.721 26.298 60.425 1.00 12.44 73 ASP B CA 1
ATOM 2274 C C . ASP B 1 54 ? -7.496 26.781 59.644 1.00 11.76 73 ASP B C 1
ATOM 2275 O O . ASP B 1 54 ? -6.534 26.026 59.467 1.00 11.92 73 ASP B O 1
ATOM 2280 N N . LEU B 1 55 ? -7.525 28.019 59.166 1.00 11.17 74 LEU B N 1
ATOM 2281 C CA . LEU B 1 55 ? -6.383 28.572 58.444 1.00 11.29 74 LEU B CA 1
ATOM 2282 C C . LEU B 1 55 ? -5.232 28.827 59.384 1.00 11.55 74 LEU B C 1
ATOM 2283 O O . LEU B 1 55 ? -4.079 28.526 59.058 1.00 10.60 74 LEU B O 1
ATOM 2288 N N . VAL B 1 56 ? -5.500 29.402 60.540 1.00 10.59 75 VAL B N 1
ATOM 2289 C CA . VAL B 1 56 ? -4.457 29.591 61.536 1.00 10.88 75 VAL B CA 1
ATOM 2290 C C . VAL B 1 56 ? -3.827 28.245 61.927 1.00 11.04 75 VAL B C 1
ATOM 2291 O O . VAL B 1 56 ? -2.591 28.132 61.984 1.00 10.82 75 VAL B O 1
ATOM 2295 N N . MET B 1 57 ? -4.639 27.239 62.203 1.00 11.75 76 MET B N 1
ATOM 2296 C CA . MET B 1 57 ? -4.140 25.931 62.606 1.00 12.15 76 MET B CA 1
ATOM 2297 C C . MET B 1 57 ? -3.338 25.292 61.481 1.00 11.70 76 MET B C 1
ATOM 2298 O O . MET B 1 57 ? -2.296 24.688 61.742 1.00 12.34 76 MET B O 1
ATOM 2303 N N . PHE B 1 58 ? -3.788 25.445 60.235 1.00 10.60 77 PHE B N 1
ATOM 2304 C CA . PHE B 1 58 ? -3.037 24.951 59.083 1.00 9.89 77 PHE B CA 1
ATOM 2305 C C . PHE B 1 58 ? -1.642 25.601 59.018 1.00 9.23 77 PHE B C 1
ATOM 2306 O O . PHE B 1 58 ? -0.635 24.932 58.877 1.00 9.42 77 PHE B O 1
ATOM 2314 N N . ILE B 1 59 ? -1.578 26.920 59.157 1.00 9.05 78 ILE B N 1
ATOM 2315 C CA . ILE B 1 59 ? -0.300 27.627 59.097 1.00 8.75 78 ILE B CA 1
ATOM 2316 C C . ILE B 1 59 ? 0.613 27.148 60.216 1.00 9.67 78 ILE B C 1
ATOM 2317 O O . ILE B 1 59 ? 1.811 26.919 60.003 1.00 10.40 78 ILE B O 1
ATOM 2322 N N . GLN B 1 60 ? 0.071 26.966 61.414 1.00 10.38 79 GLN B N 1
ATOM 2323 C CA . GLN B 1 60 ? 0.877 26.510 62.536 1.00 11.10 79 GLN B CA 1
ATOM 2324 C C . GLN B 1 60 ? 1.418 25.119 62.324 1.00 11.23 79 GLN B C 1
ATOM 2325 O O . GLN B 1 60 ? 2.588 24.888 62.613 1.00 11.95 79 GLN B O 1
ATOM 2331 N N . ARG B 1 61 ? 0.617 24.180 61.833 1.00 11.74 80 ARG B N 1
ATOM 2332 C CA . ARG B 1 61 ? 1.157 22.834 61.659 1.00 12.43 80 ARG B CA 1
ATOM 2333 C C . ARG B 1 61 ? 2.044 22.693 60.429 1.00 11.36 80 ARG B C 1
ATOM 2334 O O . ARG B 1 61 ? 3.010 21.933 60.458 1.00 10.89 80 ARG B O 1
ATOM 2342 N N . LEU B 1 62 ? 1.717 23.372 59.335 1.00 9.49 81 LEU B N 1
ATOM 2343 C CA . LEU B 1 62 ? 2.642 23.365 58.207 1.00 9.94 81 LEU B CA 1
ATOM 2344 C C . LEU B 1 62 ? 4.001 23.862 58.691 1.00 9.28 81 LEU B C 1
ATOM 2345 O O . LEU B 1 62 ? 5.046 23.280 58.393 1.00 10.02 81 LEU B O 1
ATOM 2350 N N . SER B 1 63 ? 4.009 25.001 59.387 1.00 9.33 82 SER B N 1
ATOM 2351 C CA . SER B 1 63 ? 5.262 25.684 59.680 1.00 9.18 82 SER B CA 1
ATOM 2352 C C . SER B 1 63 ? 6.085 24.867 60.654 1.00 10.30 82 SER B C 1
ATOM 2353 O O . SER B 1 63 ? 7.302 24.829 60.514 1.00 9.94 82 SER B O 1
ATOM 2356 N N . SER B 1 64 ? 5.473 24.212 61.634 1.00 9.89 83 SER B N 1
ATOM 2357 C CA . SER B 1 64 ? 6.282 23.424 62.568 1.00 10.54 83 SER B CA 1
ATOM 2358 C C . SER B 1 64 ? 6.881 22.221 61.875 1.00 11.32 83 SER B C 1
ATOM 2359 O O . SER B 1 64 ? 8.008 21.866 62.186 1.00 11.73 83 SER B O 1
ATOM 2362 N N . GLN B 1 65 ? 6.174 21.625 60.919 1.00 10.73 84 GLN B N 1
ATOM 2363 C CA . GLN B 1 65 ? 6.752 20.517 60.146 1.00 12.64 84 GLN B CA 1
ATOM 2364 C C . GLN B 1 65 ? 7.968 20.979 59.353 1.00 12.91 84 GLN B C 1
ATOM 2365 O O . GLN B 1 65 ? 9.054 20.375 59.435 1.00 14.46 84 GLN B O 1
ATOM 2371 N N . VAL B 1 66 ? 7.835 22.079 58.631 1.00 11.84 85 VAL B N 1
ATOM 2372 C CA . VAL B 1 66 ? 8.907 22.560 57.777 1.00 11.97 85 VAL B CA 1
ATOM 2373 C C . VAL B 1 66 ? 10.105 22.977 58.629 1.00 11.08 85 VAL B C 1
ATOM 2374 O O . VAL B 1 66 ? 11.257 22.576 58.368 1.00 12.00 85 VAL B O 1
ATOM 2378 N N . SER B 1 67 ? 9.870 23.804 59.636 1.00 10.68 86 SER B N 1
ATOM 2379 C CA . SER B 1 67 ? 10.948 24.303 60.451 1.00 12.29 86 SER B CA 1
ATOM 2380 C C . SER B 1 67 ? 11.707 23.191 61.174 1.00 12.25 86 SER B C 1
ATOM 2381 O O . SER B 1 67 ? 12.934 23.196 61.254 1.00 11.91 86 SER B O 1
ATOM 2384 N N . ASN B 1 68 ? 10.986 22.201 61.674 1.00 11.45 87 ASN B N 1
ATOM 2385 C CA . ASN B 1 68 ? 11.637 21.151 62.469 1.00 11.28 87 ASN B CA 1
ATOM 2386 C C . ASN B 1 68 ? 12.189 19.996 61.659 1.00 11.98 87 ASN B C 1
ATOM 2387 O O . ASN B 1 68 ? 12.786 19.090 62.201 1.00 11.02 87 ASN B O 1
ATOM 2392 N N . LEU B 1 69 ? 11.999 20.059 60.349 1.00 12.38 88 LEU B N 1
ATOM 2393 C CA . LEU B 1 69 ? 12.760 19.246 59.415 1.00 12.69 88 LEU B CA 1
ATOM 2394 C C . LEU B 1 69 ? 14.111 19.931 59.116 1.00 12.92 88 LEU B C 1
ATOM 2395 O O . LEU B 1 69 ? 14.951 19.381 58.385 1.00 14.43 88 LEU B O 1
ATOM 2400 N N . GLY B 1 70 ? 14.362 21.098 59.697 1.00 12.83 89 GLY B N 1
ATOM 2401 C CA . GLY B 1 70 ? 15.618 21.803 59.525 1.00 13.94 89 GLY B CA 1
ATOM 2402 C C . GLY B 1 70 ? 15.625 22.585 58.230 1.00 15.85 89 GLY B C 1
ATOM 2403 O O . GLY B 1 70 ? 16.668 22.963 57.777 1.00 17.13 89 GLY B O 1
ATOM 2404 N N . MET B 1 71 ? 14.466 22.837 57.634 1.00 15.55 90 MET B N 1
ATOM 2405 C CA . MET B 1 71 ? 14.438 23.532 56.344 1.00 15.94 90 MET B CA 1
ATOM 2406 C C . MET B 1 71 ? 14.237 25.045 56.356 1.00 16.36 90 MET B C 1
ATOM 2407 O O . MET B 1 71 ? 13.991 25.646 55.306 1.00 17.84 90 MET B O 1
ATOM 2412 N N . GLY B 1 72 ? 14.367 25.655 57.517 1.00 14.68 91 GLY B N 1
ATOM 2413 C CA . GLY B 1 72 ? 14.165 27.088 57.649 1.00 14.10 91 GLY B CA 1
ATOM 2414 C C . GLY B 1 72 ? 12.751 27.355 58.124 1.00 13.63 91 GLY B C 1
ATOM 2415 O O . GLY B 1 72 ? 11.870 26.456 58.201 1.00 15.10 91 GLY B O 1
ATOM 2416 N N . THR B 1 73 ? 12.508 28.608 58.471 1.00 11.83 92 THR B N 1
ATOM 2417 C CA . THR B 1 73 ? 11.161 29.017 58.911 1.00 12.55 92 THR B CA 1
ATOM 2418 C C . THR B 1 73 ? 10.330 29.557 57.752 1.00 10.85 92 THR B C 1
ATOM 2419 O O . THR B 1 73 ? 10.860 29.950 56.705 1.00 11.50 92 THR B O 1
ATOM 242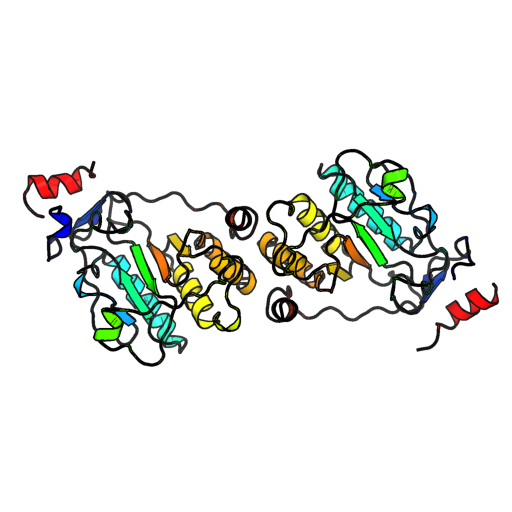3 N N . VAL B 1 74 ? 9.020 29.595 57.967 1.00 9.54 93 VAL B N 1
ATOM 2424 C CA . VAL B 1 74 ? 8.089 29.948 56.915 1.00 10.00 93 VAL B CA 1
ATOM 2425 C C . VAL B 1 74 ? 7.779 31.459 56.946 1.00 9.03 93 VAL B C 1
ATOM 2426 O O . VAL B 1 74 ? 7.802 32.077 58.017 1.00 9.72 93 VAL B O 1
ATOM 2430 N N . LEU B 1 75 ? 7.485 32.026 55.780 1.00 8.70 94 LEU B N 1
ATOM 2431 C CA . LEU B 1 75 ? 7.153 33.435 55.629 1.00 8.43 94 LEU B CA 1
ATOM 2432 C C . LEU B 1 75 ? 5.710 33.557 55.137 1.00 8.85 94 LEU B C 1
ATOM 2433 O O . LEU B 1 75 ? 5.394 33.157 54.018 1.00 9.06 94 LEU B O 1
ATOM 2438 N N . ILE B 1 76 ? 4.834 34.069 56.005 1.00 9.02 95 ILE B N 1
ATOM 2439 C CA . ILE B 1 76 ? 3.412 34.186 55.765 1.00 9.34 95 ILE B CA 1
ATOM 2440 C C . ILE B 1 76 ? 3.052 35.573 55.229 1.00 9.81 95 ILE B C 1
ATOM 2441 O O . ILE B 1 76 ? 3.356 36.607 55.839 1.00 11.13 95 ILE B O 1
ATOM 2446 N N . GLY B 1 77 ? 2.433 35.599 54.071 1.00 9.51 96 GLY B N 1
ATOM 2447 C CA . GLY B 1 77 ? 1.866 36.800 53.499 1.00 10.53 96 GLY B CA 1
ATOM 2448 C C . GLY B 1 77 ? 0.418 37.009 53.852 1.00 11.12 96 GLY B C 1
ATOM 2449 O O . GLY B 1 77 ? -0.006 36.773 54.959 1.00 12.01 96 GLY B O 1
ATOM 2450 N N . ASP B 1 78 ? -0.338 37.490 52.896 1.00 11.39 97 ASP B N 1
ATOM 2451 C CA . ASP B 1 78 ? -1.722 37.844 53.199 1.00 12.52 97 ASP B CA 1
ATOM 2452 C C . ASP B 1 78 ? -2.600 36.628 53.475 1.00 11.75 97 ASP B C 1
ATOM 2453 O O . ASP B 1 78 ? -2.638 35.679 52.683 1.00 11.22 97 ASP B O 1
ATOM 2458 N N . MET B 1 79 ? -3.342 36.720 54.583 1.00 11.02 98 MET B N 1
ATOM 2459 C CA . MET B 1 79 ? -4.525 35.894 54.840 1.00 11.29 98 MET B CA 1
ATOM 2460 C C . MET B 1 79 ? -5.705 36.780 54.410 1.00 12.92 98 MET B C 1
ATOM 2461 O O . MET B 1 79 ? -5.949 36.887 53.227 1.00 14.26 98 MET B O 1
ATOM 2466 N N . GLY B 1 80 ? -6.362 37.465 55.343 1.00 12.44 99 GLY B N 1
ATOM 2467 C CA . GLY B 1 80 ? -7.356 38.478 54.999 1.00 13.80 99 GLY B CA 1
ATOM 2468 C C . GLY B 1 80 ? -7.512 39.475 56.112 1.00 14.24 99 GLY B C 1
ATOM 2469 O O . GLY B 1 80 ? -6.859 39.420 57.154 1.00 13.73 99 GLY B O 1
ATOM 2470 N N . MET B 1 81 ? -8.485 40.366 55.889 1.00 15.69 100 MET B N 1
ATOM 2471 C CA . MET B 1 81 ? -8.846 41.426 56.826 1.00 16.24 100 MET B CA 1
ATOM 2472 C C . MET B 1 81 ? -9.540 40.830 58.061 1.00 16.52 100 MET B C 1
ATOM 2473 O O . MET B 1 81 ? -9.934 39.661 58.057 1.00 16.01 100 MET B O 1
ATOM 2478 N N . PRO B 1 82 ? -9.765 41.649 59.107 1.00 17.64 101 PRO B N 1
ATOM 2479 C CA . PRO B 1 82 ? -10.378 41.117 60.332 1.00 16.90 101 PRO B CA 1
ATOM 2480 C C . PRO B 1 82 ? -11.781 40.500 60.179 1.00 16.73 101 PRO B C 1
ATOM 2481 O O . PRO B 1 82 ? -12.101 39.587 60.921 1.00 16.67 101 PRO B O 1
ATOM 2485 N N . ALA B 1 83 ? -12.579 40.999 59.237 1.00 16.84 102 ALA B N 1
ATOM 2486 C CA . ALA B 1 83 ? -13.877 40.394 58.939 1.00 16.62 102 ALA B CA 1
ATOM 2487 C C . ALA B 1 83 ? -13.901 39.882 57.493 1.00 16.62 102 ALA B C 1
ATOM 2488 O O . ALA B 1 83 ? -14.934 39.708 56.899 1.00 16.44 102 ALA B O 1
ATOM 2490 N N . GLY B 1 84 ? -12.725 39.630 56.934 1.00 16.50 103 GLY B N 1
ATOM 2491 C CA . GLY B 1 84 ? -12.638 39.240 55.552 1.00 16.15 103 GLY B CA 1
ATOM 2492 C C . GLY B 1 84 ? -13.089 40.352 54.637 1.00 17.42 103 GLY B C 1
ATOM 2493 O O . GLY B 1 84 ? -12.898 41.535 54.931 1.00 17.75 103 GLY B O 1
ATOM 2494 N N . GLY B 1 85 ? -13.647 39.951 53.506 1.00 18.17 104 GLY B N 1
ATOM 2495 C CA . GLY B 1 85 ? -14.207 40.888 52.565 1.00 19.93 104 GLY B CA 1
ATOM 2496 C C . GLY B 1 85 ? -13.249 41.238 51.459 1.00 21.47 104 GLY B C 1
ATOM 2497 O O . GLY B 1 85 ? -12.058 40.917 51.513 1.00 20.68 104 GLY B O 1
ATOM 2498 N N . ARG B 1 86 ? -13.792 41.924 50.458 1.00 23.48 105 ARG B N 1
ATOM 2499 C CA . ARG B 1 86 ? -13.070 42.291 49.242 1.00 26.06 105 ARG B CA 1
ATOM 2500 C C . ARG B 1 86 ? -11.964 43.271 49.523 1.00 26.86 105 ARG B C 1
ATOM 2501 O O . ARG B 1 86 ? -12.135 44.212 50.294 1.00 26.67 105 ARG B O 1
ATOM 2509 N N . PHE B 1 87 ? -10.832 43.040 48.871 1.00 28.61 106 PHE B N 1
ATOM 2510 C CA . PHE B 1 87 ? -9.684 43.926 48.953 1.00 29.92 106 PHE B CA 1
ATOM 2511 C C . PHE B 1 87 ? -9.800 45.076 47.968 1.00 31.67 106 PHE B C 1
ATOM 2512 O O . PHE B 1 87 ? -10.410 44.952 46.899 1.00 31.98 106 PHE B O 1
ATOM 2520 N N . ASN B 1 88 ? -9.162 46.184 48.332 1.00 33.85 107 ASN B N 1
ATOM 2521 C CA . ASN B 1 88 ? -9.166 47.412 47.539 1.00 35.36 107 ASN B CA 1
ATOM 2522 C C . ASN B 1 88 ? -8.267 47.282 46.292 1.00 35.76 107 ASN B C 1
ATOM 2523 O O . ASN B 1 88 ? -8.215 48.183 45.450 1.00 36.97 107 ASN B O 1
ATOM 2528 N N . GLY B 1 89 ? -7.584 46.137 46.174 1.00 36.17 108 GLY B N 1
ATOM 2529 C CA . GLY B 1 89 ? -6.649 45.875 45.091 1.00 35.70 108 GLY B CA 1
ATOM 2530 C C . GLY B 1 89 ? -5.753 44.680 45.394 1.00 35.28 108 GLY B C 1
ATOM 2531 O O . GLY B 1 89 ? -5.523 44.340 46.565 1.00 35.41 108 GLY B O 1
ATOM 2532 N N . GLY B 1 90 ? -5.256 44.047 44.332 1.00 34.28 109 GLY B N 1
ATOM 2533 C CA . GLY B 1 90 ? -4.363 42.904 44.442 1.00 33.28 109 GLY B CA 1
ATOM 2534 C C . GLY B 1 90 ? -5.116 41.592 44.375 1.00 31.96 109 GLY B C 1
ATOM 2535 O O . GLY B 1 90 ? -4.944 40.810 43.429 1.00 33.03 109 GLY B O 1
ATOM 2536 N N . HIS B 1 91 ? -5.977 41.373 45.366 1.00 29.49 110 HIS B N 1
ATOM 2537 C CA . HIS B 1 91 ? -6.652 40.092 45.564 1.00 27.25 110 HIS B CA 1
ATOM 2538 C C . HIS B 1 91 ? -8.058 40.043 44.999 1.00 25.99 110 HIS B C 1
ATOM 2539 O O . HIS B 1 91 ? -8.898 40.887 45.322 1.00 25.81 110 HIS B O 1
ATOM 2546 N N . ALA B 1 92 ? -8.305 39.017 44.201 1.00 24.56 111 ALA B N 1
ATOM 2547 C CA . ALA B 1 92 ? -9.648 38.626 43.815 1.00 23.71 111 ALA B CA 1
ATOM 2548 C C . ALA B 1 92 ? -10.310 37.849 44.962 1.00 22.07 111 ALA B C 1
ATOM 2549 O O . ALA B 1 92 ? -11.504 38.027 45.214 1.00 23.20 111 ALA B O 1
ATOM 2551 N N . SER B 1 93 ? -9.526 37.019 45.672 1.00 19.63 112 SER B N 1
ATOM 2552 C CA . SER B 1 93 ? -10.070 36.155 46.732 1.00 17.60 112 SER B CA 1
ATOM 2553 C C . SER B 1 93 ? -9.616 36.608 48.132 1.00 15.27 112 SER B C 1
ATOM 2554 O O . SER B 1 93 ? -9.514 37.805 48.378 1.00 15.46 112 SER B O 1
ATOM 2557 N N . HIS B 1 94 ? -9.347 35.660 49.051 1.00 15.01 113 HIS B N 1
ATOM 2558 C CA . HIS B 1 94 ? -8.978 35.996 50.433 1.00 14.98 113 HIS B CA 1
ATOM 2559 C C . HIS B 1 94 ? -10.089 36.750 51.159 1.00 14.58 113 HIS B C 1
ATOM 2560 O O . HIS B 1 94 ? -9.797 37.589 51.988 1.00 14.49 113 HIS B O 1
ATOM 2567 N N . GLN B 1 95 ? -11.345 36.424 50.863 1.00 15.52 114 GLN B N 1
ATOM 2568 C CA . GLN B 1 95 ? -12.488 37.101 51.485 1.00 14.97 114 GLN B CA 1
ATOM 2569 C C . GLN B 1 95 ? -13.133 36.331 52.626 1.00 15.39 114 GLN B C 1
ATOM 2570 O O . GLN B 1 95 ? -13.858 36.924 53.399 1.00 13.92 114 GLN B O 1
ATOM 2576 N N . THR B 1 96 ? -12.855 35.041 52.768 1.00 13.26 115 THR B N 1
ATOM 2577 C CA . THR B 1 96 ? -13.573 34.188 53.726 1.00 13.27 115 THR B CA 1
ATOM 2578 C C . THR B 1 96 ? -12.683 33.529 54.786 1.00 12.57 115 THR B C 1
ATOM 2579 O O . THR B 1 96 ? -13.108 32.656 55.532 1.00 12.88 115 THR B O 1
ATOM 2583 N N . GLY B 1 97 ? -11.427 33.946 54.821 1.00 12.61 116 GLY B N 1
ATOM 2584 C CA . GLY B 1 97 ? -10.542 33.468 55.861 1.00 12.03 116 GLY B CA 1
ATOM 2585 C C . GLY B 1 97 ? -9.943 32.102 55.602 1.00 11.94 116 GLY B C 1
ATOM 2586 O O . GLY B 1 97 ? -9.522 31.438 56.557 1.00 11.52 116 GLY B O 1
ATOM 2587 N N . LEU B 1 98 ? -9.922 31.692 54.332 1.00 11.40 117 LEU B N 1
ATOM 2588 C CA . LEU B 1 98 ? -9.455 30.350 53.931 1.00 11.90 117 LEU B CA 1
ATOM 2589 C C . LEU B 1 98 ? -8.342 30.345 52.868 1.00 11.24 117 LEU B C 1
ATOM 2590 O O . LEU B 1 98 ? -7.989 29.273 52.382 1.00 12.10 117 LEU B O 1
ATOM 2595 N N . ASP B 1 99 ? -7.816 31.522 52.547 1.00 11.02 118 ASP B N 1
ATOM 2596 C CA . ASP B 1 99 ? -6.692 31.710 51.607 1.00 11.30 118 ASP B CA 1
ATOM 2597 C C . ASP B 1 99 ? -5.467 32.305 52.294 1.00 11.00 118 ASP B C 1
ATOM 2598 O O . ASP B 1 99 ? -5.553 33.249 53.056 1.00 11.01 118 ASP B O 1
ATOM 2603 N N . VAL B 1 100 ? -4.295 31.752 51.975 1.00 10.08 119 VAL B N 1
ATOM 2604 C CA . VAL B 1 100 ? -3.043 32.328 52.449 1.00 10.19 119 VAL B CA 1
ATOM 2605 C C . VAL B 1 100 ? -1.950 32.322 51.386 1.00 9.30 119 VAL B C 1
ATOM 2606 O O . VAL B 1 100 ? -1.730 31.328 50.712 1.00 10.11 119 VAL B O 1
ATOM 2610 N N . ASP B 1 101 ? -1.265 33.451 51.250 1.00 8.93 120 ASP B N 1
ATOM 2611 C CA . ASP B 1 101 ? -0.029 33.557 50.474 1.00 9.25 120 ASP B CA 1
ATOM 2612 C C . ASP B 1 101 ? 1.134 33.205 51.368 1.00 8.99 120 ASP B C 1
ATOM 2613 O O . ASP B 1 101 ? 1.249 33.682 52.497 1.00 9.37 120 ASP B O 1
ATOM 2618 N N . ILE B 1 102 ? 2.044 32.402 50.821 1.00 9.33 121 ILE B N 1
ATOM 2619 C CA . ILE B 1 102 ? 3.257 31.972 51.526 1.00 8.25 121 ILE B CA 1
ATOM 2620 C C . ILE B 1 102 ? 4.448 32.184 50.559 1.00 8.22 121 ILE B C 1
ATOM 2621 O O . ILE B 1 102 ? 4.441 31.685 49.429 1.00 8.77 121 ILE B O 1
ATOM 2626 N N . PHE B 1 103 ? 5.479 32.931 50.979 1.00 8.36 122 PHE B N 1
ATOM 2627 C CA . PHE B 1 103 ? 6.653 33.130 50.144 1.00 8.70 122 PHE B CA 1
ATOM 2628 C C . PHE B 1 103 ? 7.393 31.817 49.939 1.00 9.35 122 PHE B C 1
ATOM 2629 O O . PHE B 1 103 ? 7.477 30.963 50.831 1.00 9.32 122 PHE B O 1
ATOM 2637 N N . LEU B 1 104 ? 7.980 31.666 48.751 1.00 9.65 123 LEU B N 1
ATOM 2638 C CA . LEU B 1 104 ? 8.784 30.472 48.432 1.00 10.18 123 LEU B CA 1
ATOM 2639 C C . LEU B 1 104 ? 10.262 30.704 48.754 1.00 10.88 123 LEU B C 1
ATOM 2640 O O . LEU B 1 104 ? 11.146 30.497 47.923 1.00 11.97 123 LEU B O 1
ATOM 2645 N N . GLN B 1 105 ? 10.506 31.138 49.981 1.00 10.86 124 GLN B N 1
ATOM 2646 C CA . GLN B 1 105 ? 11.831 31.318 50.592 1.00 11.39 124 GLN B CA 1
ATOM 2647 C C . GLN B 1 105 ? 11.655 30.845 52.016 1.00 11.09 124 GLN B C 1
ATOM 2648 O O . GLN B 1 105 ? 10.607 31.121 52.642 1.00 11.11 124 GLN B O 1
ATOM 2654 N N . LEU B 1 106 ? 12.652 30.156 52.538 1.00 11.86 125 LEU B N 1
ATOM 2655 C CA . LEU B 1 106 ? 12.680 29.652 53.902 1.00 11.34 125 LEU B CA 1
ATOM 2656 C C . LEU B 1 106 ? 13.918 30.165 54.617 1.00 12.29 125 LEU B C 1
ATOM 2657 O O . LEU B 1 106 ? 14.964 29.534 54.557 1.00 13.51 125 LEU B O 1
ATOM 2662 N N . PRO B 1 107 ? 13.803 31.318 55.250 1.00 11.71 126 PRO B N 1
ATOM 2663 C CA . PRO B 1 107 ? 14.972 31.888 55.928 1.00 13.15 126 PRO B CA 1
ATOM 2664 C C . PRO B 1 107 ? 15.569 30.948 56.967 1.00 13.72 126 PRO B C 1
ATOM 2665 O O . PRO B 1 107 ? 14.871 30.301 57.737 1.00 14.75 126 PRO B O 1
ATOM 2669 N N . LYS B 1 108 ? 16.895 30.860 56.980 1.00 14.80 127 LYS B N 1
ATOM 2670 C CA . LYS B 1 108 ? 17.611 30.005 57.916 1.00 15.82 127 LYS B CA 1
ATOM 2671 C C . LYS B 1 108 ? 17.962 30.764 59.182 1.00 16.10 127 LYS B C 1
ATOM 2672 O O . LYS B 1 108 ? 18.233 30.134 60.206 1.00 17.85 127 LYS B O 1
ATOM 2678 N N . THR B 1 109 ? 17.942 32.092 59.109 1.00 16.80 128 THR B N 1
ATOM 2679 C CA . THR B 1 109 ? 17.954 32.973 60.278 1.00 18.31 128 THR B CA 1
ATOM 2680 C C . THR B 1 109 ? 16.762 33.914 60.104 1.00 16.05 128 THR B C 1
ATOM 2681 O O . THR B 1 109 ? 16.404 34.312 58.980 1.00 15.14 128 THR B O 1
ATOM 2685 N N . ARG B 1 110 ? 16.150 34.300 61.213 1.00 14.88 129 ARG B N 1
ATOM 2686 C CA . ARG B 1 110 ? 14.915 35.082 61.151 1.00 14.87 129 ARG B CA 1
ATOM 2687 C C . ARG B 1 110 ? 15.083 36.427 60.431 1.00 14.94 129 ARG B C 1
ATOM 2688 O O . ARG B 1 110 ? 16.069 37.143 60.628 1.00 16.19 129 ARG B O 1
ATOM 2696 N N . TRP B 1 111 ? 14.154 36.769 59.558 1.00 13.99 130 TRP B N 1
ATOM 2697 C CA . TRP B 1 111 ? 14.157 38.086 58.937 1.00 13.95 130 TRP B CA 1
ATOM 2698 C C . TRP B 1 111 ? 13.896 39.169 59.985 1.00 14.61 130 TRP B C 1
ATOM 2699 O O . TRP B 1 111 ? 13.258 38.878 61.011 1.00 15.12 130 TRP B O 1
ATOM 2710 N N . THR B 1 112 ? 14.402 40.383 59.732 1.00 13.84 131 THR B N 1
ATOM 2711 C CA . THR B 1 112 ? 14.136 41.524 60.584 1.00 14.69 131 THR B CA 1
ATOM 2712 C C . THR B 1 112 ? 12.752 42.108 60.334 1.00 15.24 131 THR B C 1
ATOM 2713 O O . THR B 1 112 ? 12.128 41.871 59.301 1.00 14.83 131 THR B O 1
ATOM 2717 N N . SER B 1 113 ? 12.297 42.963 61.241 1.00 15.20 132 SER B N 1
ATOM 2718 C CA . SER B 1 113 ? 11.051 43.667 61.077 1.00 17.02 132 SER B CA 1
ATOM 2719 C C . SER B 1 113 ? 10.993 44.446 59.757 1.00 15.71 132 SER B C 1
ATOM 2720 O O . SER B 1 113 ? 10.002 44.376 59.061 1.00 16.48 132 SER B O 1
ATOM 2723 N N . ALA B 1 114 ? 12.070 45.150 59.386 1.00 15.15 133 ALA B N 1
ATOM 2724 C CA . ALA B 1 114 ? 12.115 45.877 58.131 1.00 14.44 133 ALA B CA 1
ATOM 2725 C C . ALA B 1 114 ? 12.036 44.940 56.935 1.00 13.24 133 ALA B C 1
ATOM 2726 O O . ALA B 1 114 ? 11.409 45.280 55.953 1.00 15.42 133 ALA B O 1
ATOM 2728 N N . GLN B 1 115 ? 12.716 43.796 56.996 1.00 12.95 134 GLN B N 1
ATOM 2729 C CA . GLN B 1 115 ? 12.612 42.806 55.909 1.00 12.81 134 GLN B CA 1
ATOM 2730 C C . GLN B 1 115 ? 11.205 42.258 55.778 1.00 11.91 134 GLN B C 1
ATOM 2731 O O . GLN B 1 115 ? 10.758 42.049 54.669 1.00 12.00 134 GLN B O 1
ATOM 2737 N N . LEU B 1 116 ? 10.517 42.048 56.892 1.00 12.54 135 LEU B N 1
ATOM 2738 C CA . LEU B 1 116 ? 9.154 41.547 56.875 1.00 12.36 135 LEU B CA 1
ATOM 2739 C C . LEU B 1 116 ? 8.164 42.596 56.383 1.00 12.65 135 LEU B C 1
ATOM 2740 O O . LEU B 1 116 ? 7.217 42.271 55.698 1.00 10.98 135 LEU B O 1
ATOM 2745 N N . LEU B 1 117 ? 8.426 43.874 56.699 1.00 14.76 136 LEU B N 1
ATOM 2746 C CA . LEU B 1 117 ? 7.542 44.982 56.276 1.00 17.17 136 LEU B CA 1
ATOM 2747 C C . LEU B 1 117 ? 7.662 45.315 54.786 1.00 17.51 136 LEU B C 1
ATOM 2748 O O . LEU B 1 117 ? 6.674 45.734 54.163 1.00 20.39 136 LEU B O 1
ATOM 2753 N N . ARG B 1 118 ? 8.857 45.130 54.229 1.00 17.37 137 ARG B N 1
ATOM 2754 C CA . ARG B 1 118 ? 9.130 45.359 52.805 1.00 18.35 137 ARG B CA 1
ATOM 2755 C C . ARG B 1 118 ? 9.817 44.133 52.222 1.00 16.99 137 ARG B C 1
ATOM 2756 O O . ARG B 1 118 ? 10.999 44.178 51.919 1.00 17.82 137 ARG B O 1
ATOM 2764 N N . PRO B 1 119 ? 9.087 43.016 52.117 1.00 15.76 138 PRO B N 1
ATOM 2765 C CA . PRO B 1 119 ? 9.733 41.744 51.772 1.00 15.65 138 PRO B CA 1
ATOM 2766 C C . PRO B 1 119 ? 10.238 41.715 50.349 1.00 14.04 138 PRO B C 1
ATOM 2767 O O . PRO B 1 119 ? 9.577 42.147 49.423 1.00 15.82 138 PRO B O 1
ATOM 2771 N N . GLN B 1 120 ? 11.428 41.153 50.203 1.00 13.52 139 GLN B N 1
ATOM 2772 C CA . GLN B 1 120 ? 12.077 41.031 48.903 1.00 13.55 139 GLN B CA 1
ATOM 2773 C C . GLN B 1 120 ? 11.810 39.642 48.344 1.00 12.16 139 GLN B C 1
ATOM 2774 O O . GLN B 1 120 ? 12.346 38.661 48.835 1.00 11.48 139 GLN B O 1
ATOM 2780 N N . ALA B 1 121 ? 11.005 39.601 47.287 1.00 12.44 140 ALA B N 1
ATOM 2781 C CA . ALA B 1 121 ? 10.687 38.373 46.563 1.00 12.79 140 ALA B CA 1
ATOM 2782 C C . ALA B 1 121 ? 11.931 37.831 45.899 1.00 13.06 140 ALA B C 1
ATOM 2783 O O . ALA B 1 121 ? 12.834 38.565 45.501 1.00 13.70 140 ALA B O 1
ATOM 2785 N N . LEU B 1 122 ? 11.941 36.515 45.756 1.00 13.01 141 LEU B N 1
ATOM 2786 C CA . LEU B 1 122 ? 12.983 35.811 45.016 1.00 12.40 141 LEU B CA 1
ATOM 2787 C C . LEU B 1 122 ? 12.302 35.041 43.886 1.00 12.50 141 LEU B C 1
ATOM 2788 O O . LEU B 1 122 ? 11.618 34.060 44.110 1.00 11.90 141 LEU B O 1
ATOM 2793 N N . ASP B 1 123 ? 12.485 35.497 42.659 1.00 11.55 142 ASP B N 1
ATOM 2794 C CA . ASP B 1 123 ? 11.850 34.902 41.493 1.00 11.55 142 ASP B CA 1
ATOM 2795 C C . ASP B 1 123 ? 12.488 33.555 41.167 1.00 11.29 142 ASP B C 1
ATOM 2796 O O . ASP B 1 123 ? 13.644 33.486 40.778 1.00 12.91 142 ASP B O 1
ATOM 2801 N N . LEU B 1 124 ? 11.751 32.473 41.332 1.00 10.84 143 LEU B N 1
ATOM 2802 C CA . LEU B 1 124 ? 12.290 31.139 41.107 1.00 10.57 143 LEU B CA 1
ATOM 2803 C C . LEU B 1 124 ? 12.194 30.680 39.666 1.00 10.88 143 LEU B C 1
ATOM 2804 O O . LEU B 1 124 ? 12.596 29.549 39.369 1.00 11.79 143 LEU B O 1
ATOM 2809 N N . VAL B 1 125 ? 11.688 31.517 38.765 1.00 10.30 144 VAL B N 1
ATOM 2810 C CA . VAL B 1 125 ? 11.313 31.095 37.423 1.00 10.20 144 VAL B CA 1
ATOM 2811 C C . VAL B 1 125 ? 12.145 31.831 36.403 1.00 10.54 144 VAL B C 1
ATOM 2812 O O . VAL B 1 125 ? 12.485 33.018 36.568 1.00 11.87 144 VAL B O 1
ATOM 2816 N N . SER B 1 126 ? 12.493 31.132 35.334 1.00 11.00 145 SER B N 1
ATOM 2817 C CA . SER B 1 126 ? 13.272 31.745 34.270 1.00 10.91 145 SER B CA 1
ATOM 2818 C C . SER B 1 126 ? 12.536 32.922 33.639 1.00 11.58 145 SER B C 1
ATOM 2819 O O . SER B 1 126 ? 11.328 33.023 33.691 1.00 11.60 145 SER B O 1
ATOM 2822 N N . ARG B 1 127 ? 13.286 33.776 32.974 1.00 12.56 146 ARG B N 1
ATOM 2823 C CA . ARG B 1 127 ? 12.668 34.902 32.285 1.00 13.78 146 ARG B CA 1
ATOM 2824 C C . ARG B 1 127 ? 11.615 34.460 31.290 1.00 13.16 146 ARG B C 1
ATOM 2825 O O . ARG B 1 127 ? 10.483 34.982 31.255 1.00 13.66 146 ARG B O 1
ATOM 2833 N N . ASP B 1 128 ? 11.945 33.430 30.510 1.00 13.30 147 ASP B N 1
ATOM 2834 C CA . ASP B 1 128 ? 11.015 32.949 29.498 1.00 13.48 147 ASP B CA 1
ATOM 2835 C C . ASP B 1 128 ? 9.837 32.107 30.032 1.00 12.83 147 ASP B C 1
ATOM 2836 O O . ASP B 1 128 ? 8.947 31.703 29.279 1.00 14.48 147 ASP B O 1
ATOM 2841 N N . GLY B 1 129 ? 9.843 31.815 31.335 1.00 12.64 148 GLY B N 1
ATOM 2842 C CA . GLY B 1 129 ? 8.723 31.128 31.972 1.00 12.37 148 GLY B CA 1
ATOM 2843 C C . GLY B 1 129 ? 8.730 29.602 31.805 1.00 12.37 148 GLY B C 1
ATOM 2844 O O . GLY B 1 129 ? 7.827 28.909 32.313 1.00 13.20 148 GLY B O 1
ATOM 2845 N N . LYS B 1 130 ? 9.724 29.072 31.094 1.00 12.40 149 LYS B N 1
ATOM 2846 C CA . LYS B 1 130 ? 9.693 27.667 30.694 1.00 13.34 149 LYS B CA 1
ATOM 2847 C C . LYS B 1 130 ? 10.289 26.698 31.691 1.00 12.19 149 LYS B C 1
ATOM 2848 O O . LYS B 1 130 ? 10.059 25.486 31.577 1.00 13.15 149 LYS B O 1
ATOM 2854 N N . HIS B 1 131 ? 11.099 27.183 32.627 1.00 10.70 150 HIS B N 1
ATOM 2855 C CA . HIS B 1 131 ? 11.658 26.329 33.649 1.00 11.43 150 HIS B CA 1
ATOM 2856 C C . HIS B 1 131 ? 11.922 27.086 34.928 1.00 10.36 150 HIS B C 1
ATOM 2857 O O . HIS B 1 131 ? 11.976 28.322 34.943 1.00 11.15 150 HIS B O 1
ATOM 2864 N N . VAL B 1 132 ? 12.081 26.381 36.021 1.00 9.75 151 VAL B N 1
ATOM 2865 C CA . VAL B 1 132 ? 12.619 27.024 37.206 1.00 10.26 151 VAL B CA 1
ATOM 2866 C C . VAL B 1 132 ? 14.094 27.352 37.016 1.00 10.77 151 VAL B C 1
ATOM 2867 O O . VAL B 1 132 ? 14.800 26.703 36.213 1.00 11.00 151 VAL B O 1
ATOM 2871 N N . VAL B 1 133 ? 14.587 28.357 37.722 1.00 11.32 152 VAL B N 1
ATOM 2872 C CA . VAL B 1 133 ? 16.000 28.667 37.709 1.00 12.29 152 VAL B CA 1
ATOM 2873 C C . VAL B 1 133 ? 16.753 27.534 38.393 1.00 12.97 152 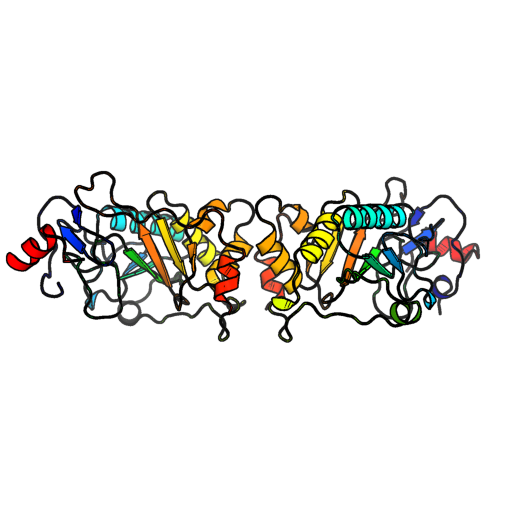VAL B C 1
ATOM 2874 O O . VAL B 1 133 ? 16.584 27.252 39.572 1.00 13.02 152 VAL B O 1
ATOM 2878 N N . SER B 1 134 ? 17.629 26.874 37.630 1.00 13.59 153 SER B N 1
ATOM 2879 C CA . SER B 1 134 ? 18.288 25.650 38.055 1.00 14.71 153 SER B CA 1
ATOM 2880 C C . SER B 1 134 ? 19.106 25.807 39.327 1.00 15.00 153 SER B C 1
ATOM 2881 O O . SER B 1 134 ? 19.283 24.831 40.056 1.00 16.32 153 SER B O 1
ATOM 2884 N N . THR B 1 135 ? 19.626 27.014 39.557 1.00 15.13 154 THR B N 1
ATOM 2885 C CA . THR B 1 135 ? 20.494 27.316 40.682 1.00 16.21 154 THR B CA 1
ATOM 2886 C C . THR B 1 135 ? 19.733 27.830 41.889 1.00 16.04 154 THR B C 1
ATOM 2887 O O . THR B 1 135 ? 20.330 28.009 42.954 1.00 16.80 154 THR B O 1
ATOM 2891 N N . LEU B 1 136 ? 18.435 28.088 41.736 1.00 15.03 155 LEU B N 1
ATOM 2892 C CA . LEU B 1 136 ? 17.600 28.572 42.841 1.00 14.30 155 LEU B CA 1
ATOM 2893 C C . LEU B 1 136 ? 16.605 27.542 43.366 1.00 13.61 155 LEU B C 1
ATOM 2894 O O . LEU B 1 136 ? 16.248 27.608 44.545 1.00 14.93 155 LEU B O 1
ATOM 2899 N N . TRP B 1 137 ? 16.142 26.606 42.545 1.00 12.54 156 TRP B N 1
ATOM 2900 C CA . TRP B 1 137 ? 15.194 25.572 42.998 1.00 12.30 156 TRP B CA 1
ATOM 2901 C C . TRP B 1 137 ? 15.885 24.599 43.935 1.00 12.76 156 TRP B C 1
ATOM 2902 O O . TRP B 1 137 ? 16.924 24.052 43.582 1.00 14.03 156 TRP B O 1
ATOM 2913 N N . LYS B 1 138 ? 15.280 24.380 45.106 1.00 13.10 157 LYS B N 1
ATOM 2914 C CA . LYS B 1 138 ? 15.888 23.571 46.149 1.00 13.95 157 LYS B CA 1
ATOM 2915 C C . LYS B 1 138 ? 14.899 22.591 46.727 1.00 12.78 157 LYS B C 1
ATOM 2916 O O . LYS B 1 138 ? 13.682 22.872 46.765 1.00 12.06 157 LYS B O 1
ATOM 2922 N N . PRO B 1 139 ? 15.395 21.472 47.259 1.00 11.59 158 PRO B N 1
ATOM 2923 C CA . PRO B 1 139 ? 14.507 20.467 47.848 1.00 11.72 158 PRO B CA 1
ATOM 2924 C C . PRO B 1 139 ? 13.647 20.991 49.000 1.00 10.97 158 PRO B C 1
ATOM 2925 O O . PRO B 1 139 ? 12.495 20.533 49.122 1.00 10.66 158 PRO B O 1
ATOM 2929 N N . GLU B 1 140 ? 14.130 21.964 49.755 1.00 10.91 159 GLU B N 1
ATOM 2930 C CA . GLU B 1 140 ? 13.295 22.523 50.859 1.00 11.49 159 GLU B CA 1
ATOM 2931 C C . GLU B 1 140 ? 12.024 23.213 50.334 1.00 10.86 159 GLU B C 1
ATOM 2932 O O . GLU B 1 140 ? 10.983 23.177 50.990 1.00 9.99 159 GLU B O 1
ATOM 2938 N N . ILE B 1 141 ? 12.078 23.806 49.142 1.00 10.40 160 ILE B N 1
ATOM 2939 C CA . ILE B 1 141 ? 10.865 24.406 48.561 1.00 11.04 160 ILE B CA 1
ATOM 2940 C C . ILE B 1 141 ? 9.909 23.363 48.021 1.00 10.38 160 ILE B C 1
ATOM 2941 O O . ILE B 1 141 ? 8.710 23.461 48.224 1.00 10.39 160 ILE B O 1
ATOM 2946 N N . PHE B 1 142 ? 10.411 22.299 47.387 1.00 9.64 161 PHE B N 1
ATOM 2947 C CA . PHE B 1 142 ? 9.585 21.161 47.057 1.00 10.18 161 PHE B CA 1
ATOM 2948 C C . PHE B 1 142 ? 8.851 20.660 48.291 1.00 10.17 161 PHE B C 1
ATOM 2949 O O . PHE B 1 142 ? 7.644 20.455 48.257 1.00 11.49 161 PHE B O 1
ATOM 2957 N N . SER B 1 143 ? 9.569 20.519 49.399 1.00 10.30 162 SER B N 1
ATOM 2958 C CA . SER B 1 143 ? 9.001 19.960 50.617 1.00 11.17 162 SER B CA 1
ATOM 2959 C C . SER B 1 143 ? 7.948 20.881 51.229 1.00 9.89 162 SER B C 1
ATOM 2960 O O . SER B 1 143 ? 6.900 20.432 51.671 1.00 10.34 162 SER B O 1
ATOM 2963 N N . LEU B 1 144 ? 8.194 22.179 51.208 1.00 9.43 163 LEU B N 1
ATOM 2964 C CA . LEU B 1 144 ? 7.213 23.148 51.684 1.00 9.73 163 LEU B CA 1
ATOM 2965 C C . LEU B 1 144 ? 5.913 22.973 50.921 1.00 8.92 163 LEU B C 1
ATOM 2966 O O . LEU B 1 144 ? 4.838 22.957 51.517 1.00 9.64 163 LEU B O 1
ATOM 2971 N N . ILE B 1 145 ? 5.973 22.898 49.600 1.00 8.37 164 ILE B N 1
ATOM 2972 C CA . ILE B 1 145 ? 4.761 22.795 48.811 1.00 9.25 164 ILE B CA 1
ATOM 2973 C C . ILE B 1 145 ? 4.096 21.437 48.977 1.00 9.06 164 ILE B C 1
ATOM 2974 O O . ILE B 1 145 ? 2.893 21.375 49.148 1.00 8.77 164 ILE B O 1
ATOM 2979 N N . LYS B 1 146 ? 4.870 20.349 48.982 1.00 9.37 165 LYS B N 1
ATOM 2980 C CA . LYS B 1 146 ? 4.341 18.996 49.198 1.00 9.82 165 LYS B CA 1
ATOM 2981 C C . LYS B 1 146 ? 3.644 18.848 50.544 1.00 10.07 165 LYS B C 1
ATOM 2982 O O . LYS B 1 146 ? 2.524 18.301 50.621 1.00 9.79 165 LYS B O 1
ATOM 2988 N N . LEU B 1 147 ? 4.267 19.348 51.610 1.00 9.03 166 LEU B N 1
ATOM 2989 C CA . LEU B 1 147 ? 3.677 19.226 52.927 1.00 10.65 166 LEU B CA 1
ATOM 2990 C C . LEU B 1 147 ? 2.398 20.025 53.019 1.00 9.96 166 LEU B C 1
ATOM 2991 O O . LEU B 1 147 ? 1.461 19.618 53.715 1.00 10.78 166 LEU B O 1
ATOM 2996 N N . ALA B 1 148 ? 2.354 21.179 52.363 1.00 8.85 167 ALA B N 1
ATOM 2997 C CA . ALA B 1 148 ? 1.118 21.940 52.294 1.00 9.78 167 ALA B CA 1
ATOM 2998 C C . ALA B 1 148 ? 0.044 21.152 51.529 1.00 10.26 167 ALA B C 1
ATOM 2999 O O . ALA B 1 148 ? -1.084 20.995 51.995 1.00 11.23 167 ALA B O 1
ATOM 3001 N N . ALA B 1 149 ? 0.401 20.613 50.373 1.00 11.06 168 ALA B N 1
ATOM 3002 C CA . ALA B 1 149 ? -0.593 19.969 49.498 1.00 11.80 168 ALA B CA 1
ATOM 3003 C C . ALA B 1 149 ? -1.114 18.663 50.103 1.00 12.68 168 ALA B C 1
ATOM 3004 O O . ALA B 1 149 ? -2.279 18.316 49.924 1.00 13.51 168 ALA B O 1
ATOM 3006 N N . GLN B 1 150 ? -0.302 17.964 50.875 1.00 12.41 169 GLN B N 1
ATOM 3007 C CA . GLN B 1 150 ? -0.747 16.697 51.464 1.00 12.61 169 GLN B CA 1
ATOM 3008 C C . GLN B 1 150 ? -1.598 16.903 52.709 1.00 13.43 169 GLN B C 1
ATOM 3009 O O . GLN B 1 150 ? -2.162 15.956 53.262 1.00 14.97 169 GLN B O 1
ATOM 3015 N N . ASP B 1 151 ? -1.714 18.144 53.164 1.00 12.59 170 ASP B N 1
ATOM 3016 C CA . ASP B 1 151 ? -2.560 18.449 54.308 1.00 13.80 170 ASP B CA 1
ATOM 3017 C C . ASP B 1 151 ? -4.031 18.216 53.944 1.00 14.40 170 ASP B C 1
ATOM 3018 O O . ASP B 1 151 ? -4.521 18.638 52.912 1.00 13.80 170 ASP B O 1
ATOM 3023 N N . LYS B 1 152 ? -4.746 17.523 54.826 1.00 15.76 171 LYS B N 1
ATOM 3024 C CA . LYS B 1 152 ? -6.121 17.155 54.530 1.00 16.76 171 LYS B CA 1
ATOM 3025 C C . LYS B 1 152 ? -7.080 18.334 54.358 1.00 15.70 171 LYS B C 1
ATOM 3026 O O . LYS B 1 152 ? -8.108 18.203 53.705 1.00 15.71 171 LYS B O 1
ATOM 3032 N N . ASP B 1 153 ? -6.756 19.483 54.937 1.00 14.68 172 ASP B N 1
ATOM 3033 C CA . ASP B 1 153 ? -7.641 20.655 54.827 1.00 13.68 172 ASP B CA 1
ATOM 3034 C C . ASP B 1 153 ? -7.420 21.508 53.560 1.00 13.07 172 ASP B C 1
ATOM 3035 O O . ASP B 1 153 ? -8.221 22.383 53.238 1.00 12.84 172 ASP B O 1
ATOM 3040 N N . VAL B 1 154 ? -6.346 21.235 52.828 1.00 12.34 173 VAL B N 1
ATOM 3041 C CA . VAL B 1 154 ? -6.018 22.016 51.642 1.00 11.06 173 VAL B CA 1
ATOM 3042 C C . VAL B 1 154 ? -6.719 21.446 50.411 1.00 11.04 173 VAL B C 1
ATOM 3043 O O . VAL B 1 154 ? -6.749 20.222 50.210 1.00 11.42 173 VAL B O 1
ATOM 3047 N N . THR B 1 155 ? -7.282 22.331 49.588 1.00 10.98 174 THR B N 1
ATOM 3048 C CA . THR B 1 155 ? -7.865 21.932 48.306 1.00 12.10 174 THR B CA 1
ATOM 3049 C C . THR B 1 155 ? -7.013 22.302 47.113 1.00 10.94 174 THR B C 1
ATOM 3050 O O . THR B 1 155 ? -6.926 21.545 46.168 1.00 12.04 174 THR B O 1
ATOM 3054 N N . ARG B 1 156 ? -6.411 23.483 47.129 1.00 11.04 175 ARG B N 1
ATOM 3055 C CA . ARG B 1 156 ? -5.642 23.981 45.979 1.00 12.02 175 ARG B CA 1
ATOM 3056 C C . ARG B 1 156 ? -4.434 24.787 46.431 1.00 10.89 175 ARG B C 1
ATOM 3057 O O . ARG B 1 156 ? -4.481 25.442 47.478 1.00 11.62 175 ARG B O 1
ATOM 3065 N N . ILE B 1 157 ? -3.365 24.732 45.644 1.00 10.71 176 ILE B N 1
ATOM 3066 C CA . ILE B 1 157 ? -2.208 25.594 45.800 1.00 10.69 176 ILE B CA 1
ATOM 3067 C C . ILE B 1 157 ? -1.878 26.155 44.416 1.00 10.73 176 ILE B C 1
ATOM 3068 O O . ILE B 1 157 ? -1.550 25.395 43.518 1.00 10.11 176 ILE B O 1
ATOM 3073 N N . PHE B 1 158 ? -1.928 27.478 44.269 1.00 10.53 177 PHE B N 1
ATOM 3074 C CA . PHE B 1 158 ? -1.620 28.136 43.000 1.00 10.33 177 PHE B CA 1
ATOM 3075 C C . PHE B 1 158 ? -0.154 28.499 42.975 1.00 10.21 177 PHE B C 1
ATOM 3076 O O . PHE B 1 158 ? 0.355 29.113 43.921 1.00 9.45 177 PHE B O 1
ATOM 3084 N N . VAL B 1 159 ? 0.509 28.091 41.889 1.00 9.50 178 VAL B N 1
ATOM 3085 C CA . VAL B 1 159 ? 1.914 28.385 41.638 1.00 10.32 178 VAL B CA 1
ATOM 3086 C C . VAL B 1 159 ? 2.153 28.636 40.146 1.00 9.67 178 VAL B C 1
ATOM 3087 O O . VAL B 1 159 ? 1.355 28.203 39.324 1.00 10.23 178 VAL B O 1
ATOM 3091 N N . ASN B 1 160 ? 3.275 29.271 39.796 1.00 9.34 179 ASN B N 1
ATOM 3092 C CA . ASN B 1 160 ? 3.605 29.449 38.373 1.00 9.82 179 ASN B CA 1
ATOM 3093 C C . ASN B 1 160 ? 3.647 28.085 37.673 1.00 10.48 179 ASN B C 1
ATOM 3094 O O . ASN B 1 160 ? 4.044 27.106 38.294 1.00 9.76 179 ASN B O 1
ATOM 3099 N N . PRO B 1 161 ? 3.239 27.984 36.405 1.00 11.03 180 PRO B N 1
ATOM 3100 C CA . PRO B 1 161 ? 3.328 26.694 35.714 1.00 10.67 180 PRO B CA 1
ATOM 3101 C C . PRO B 1 161 ? 4.725 26.075 35.744 1.00 10.00 180 PRO B C 1
ATOM 3102 O O . PRO B 1 161 ? 4.813 24.853 35.814 1.00 9.85 180 PRO B O 1
ATOM 3106 N N . ALA B 1 162 ? 5.792 26.857 35.671 1.00 9.48 181 ALA B N 1
ATOM 3107 C CA . ALA B 1 162 ? 7.144 26.296 35.759 1.00 10.23 181 ALA B CA 1
ATOM 3108 C C . ALA B 1 162 ? 7.382 25.612 37.113 1.00 10.61 181 ALA B C 1
ATOM 3109 O O . ALA B 1 162 ? 8.052 24.589 37.172 1.00 11.19 181 ALA B O 1
ATOM 3111 N N . ILE B 1 163 ? 6.815 26.140 38.182 1.00 9.19 182 ILE B N 1
ATOM 3112 C CA . ILE B 1 163 ? 6.918 25.498 39.483 1.00 9.77 182 ILE B CA 1
ATOM 3113 C C . ILE B 1 163 ? 6.131 24.186 39.496 1.00 9.72 182 ILE B C 1
ATOM 3114 O O . ILE B 1 163 ? 6.675 23.145 39.946 1.00 10.61 182 ILE B O 1
ATOM 3119 N N . LYS B 1 164 ? 4.901 24.155 38.995 1.00 9.54 183 LYS B N 1
ATOM 3120 C CA . LYS B 1 164 ? 4.197 22.890 38.922 1.00 10.70 183 LYS B CA 1
ATOM 3121 C C . LYS B 1 164 ? 4.983 21.859 38.116 1.00 10.19 183 LYS B C 1
ATOM 3122 O O . LYS B 1 164 ? 5.049 20.676 38.507 1.00 10.26 183 LYS B O 1
ATOM 3128 N N . GLN B 1 165 ? 5.560 22.265 36.988 1.00 9.90 184 GLN B N 1
ATOM 3129 C CA . GLN B 1 165 ? 6.331 21.343 36.158 1.00 10.23 184 GLN B CA 1
ATOM 3130 C C . GLN B 1 165 ? 7.454 20.737 36.988 1.00 9.78 184 GLN B C 1
ATOM 3131 O O . GLN B 1 165 ? 7.683 19.512 36.934 1.00 8.97 184 GLN B O 1
ATOM 3137 N N . GLN B 1 166 ? 8.147 21.539 37.773 1.00 10.44 185 GLN B N 1
ATOM 3138 C CA . GLN B 1 166 ? 9.246 21.032 38.570 1.00 10.20 185 GLN B CA 1
ATOM 3139 C C . GLN B 1 166 ? 8.749 20.106 39.680 1.00 10.17 185 GLN B C 1
ATOM 3140 O O . GLN B 1 166 ? 9.398 19.101 39.986 1.00 10.54 185 GLN B O 1
ATOM 3146 N N . LEU B 1 167 ? 7.609 20.415 40.289 1.00 9.81 186 LEU B N 1
ATOM 3147 C CA . LEU B 1 167 ? 7.037 19.532 41.289 1.00 10.62 186 LEU B CA 1
ATOM 3148 C C . LEU B 1 167 ? 6.689 18.174 40.675 1.00 10.02 186 LEU B C 1
ATOM 3149 O O . LEU B 1 167 ? 6.878 17.128 41.292 1.00 9.64 186 LEU B O 1
ATOM 3154 N N . CYS B 1 168 ? 6.205 18.174 39.436 1.00 9.86 187 CYS B N 1
ATOM 3155 C CA . CYS B 1 168 ? 5.884 16.954 38.728 1.00 10.94 187 CYS B CA 1
ATOM 3156 C C . CYS B 1 168 ? 7.145 16.097 38.547 1.00 10.24 187 CYS B C 1
ATOM 3157 O O . CYS B 1 168 ? 7.069 14.854 38.594 1.00 11.13 187 CYS B O 1
ATOM 3160 N N . LEU B 1 169 ? 8.292 16.728 38.313 1.00 9.75 188 LEU B N 1
ATOM 3161 C CA . LEU B 1 169 ? 9.566 16.029 38.143 1.00 10.09 188 LEU B CA 1
ATOM 3162 C C . LEU B 1 169 ? 10.076 15.488 39.486 1.00 10.75 188 LEU B C 1
ATOM 3163 O O . LEU B 1 169 ? 10.629 14.388 39.543 1.00 11.17 188 LEU B O 1
ATOM 3168 N N . ASP B 1 170 ? 9.927 16.240 40.574 1.00 10.25 189 ASP B N 1
ATOM 3169 C CA . ASP B 1 170 ? 10.515 15.884 41.863 1.00 10.15 189 ASP B CA 1
ATOM 3170 C C . ASP B 1 170 ? 9.698 14.838 42.611 1.00 9.87 189 ASP B C 1
ATOM 3171 O O . ASP B 1 170 ? 10.213 14.286 43.585 1.00 11.92 189 ASP B O 1
ATOM 3176 N N . ALA B 1 171 ? 8.441 14.609 42.251 1.00 9.83 190 ALA B N 1
ATOM 3177 C CA . ALA B 1 171 ? 7.515 13.888 43.133 1.00 9.87 190 ALA B CA 1
ATOM 3178 C C . ALA B 1 171 ? 7.745 12.401 43.263 1.00 10.84 190 ALA B C 1
ATOM 3179 O O . ALA B 1 171 ? 7.354 11.801 44.275 1.00 12.20 190 ALA B O 1
ATOM 3181 N N . GLY B 1 172 ? 8.377 11.789 42.278 1.00 10.53 191 GLY B N 1
ATOM 3182 C CA . GLY B 1 172 ? 8.613 10.350 42.340 1.00 11.25 191 GLY B CA 1
ATOM 3183 C C . GLY B 1 172 ? 7.339 9.549 42.301 1.00 12.37 191 GLY B C 1
ATOM 3184 O O . GLY B 1 172 ? 6.473 9.832 41.500 1.00 13.20 191 GLY B O 1
ATOM 3185 N N . THR B 1 173 ? 7.193 8.572 43.197 1.00 13.31 192 THR B N 1
ATOM 3186 C CA . THR B 1 173 ? 6.021 7.710 43.212 1.00 14.77 192 THR B CA 1
ATOM 3187 C C . THR B 1 173 ? 4.882 8.199 44.091 1.00 15.71 192 THR B C 1
ATOM 3188 O O . THR B 1 173 ? 3.765 7.701 43.982 1.00 17.94 192 THR B O 1
ATOM 3192 N N . ASP B 1 174 ? 5.162 9.135 44.988 1.00 14.93 193 ASP B N 1
ATOM 3193 C CA . ASP B 1 174 ? 4.156 9.683 45.897 1.00 15.91 193 ASP B CA 1
ATOM 3194 C C . ASP B 1 174 ? 3.623 10.976 45.267 1.00 14.53 193 ASP B C 1
ATOM 3195 O O . ASP B 1 174 ? 4.170 12.053 45.532 1.00 16.07 193 ASP B O 1
ATOM 3200 N N . ARG B 1 175 ? 2.602 10.839 44.420 1.00 14.20 194 ARG B N 1
ATOM 3201 C CA . ARG B 1 175 ? 2.234 11.868 43.434 1.00 14.37 194 ARG B CA 1
ATOM 3202 C C . ARG B 1 175 ? 0.839 12.453 43.569 1.00 14.46 194 ARG B C 1
ATOM 3203 O O . ARG B 1 175 ? 0.565 13.466 42.917 1.00 13.91 194 ARG B O 1
ATOM 3211 N N . ASP B 1 176 ? -0.065 11.827 44.298 1.00 14.57 195 ASP B N 1
ATOM 3212 C CA . ASP B 1 176 ? -1.477 12.190 44.195 1.00 14.65 195 ASP B CA 1
ATOM 3213 C C . ASP B 1 176 ? -1.744 13.672 44.509 1.00 13.52 195 ASP B C 1
ATOM 3214 O O . ASP B 1 176 ? -2.612 14.300 43.912 1.00 13.44 195 ASP B O 1
ATOM 3219 N N . TRP B 1 177 ? -1.012 14.214 45.474 1.00 13.00 196 TRP B N 1
ATOM 3220 C CA . TRP B 1 177 ? -1.098 15.623 45.877 1.00 12.15 196 TRP B CA 1
ATOM 3221 C C . TRP B 1 177 ? -0.847 16.630 44.743 1.00 12.04 196 TRP B C 1
ATOM 3222 O O . TRP B 1 177 ? -1.252 17.769 44.846 1.00 11.19 196 TRP B O 1
ATOM 3233 N N . LEU B 1 178 ? -0.164 16.222 43.664 1.00 10.52 197 LEU B N 1
ATOM 3234 C CA . LEU B 1 178 ? 0.066 17.099 42.504 1.00 10.46 197 LEU B CA 1
ATOM 3235 C C . LEU B 1 178 ? -1.258 17.638 41.944 1.00 10.57 197 LEU B C 1
ATOM 3236 O O . LEU B 1 178 ? -1.315 18.751 41.423 1.00 10.73 197 LEU B O 1
ATOM 3241 N N . ARG B 1 179 ? -2.340 16.889 42.080 1.00 11.11 198 ARG B N 1
ATOM 3242 C CA . ARG B 1 179 ? -3.642 17.332 41.591 1.00 11.68 198 ARG B CA 1
ATOM 3243 C C . ARG B 1 179 ? -4.092 18.652 42.226 1.00 11.36 198 ARG B C 1
ATOM 3244 O O . ARG B 1 179 ? -4.761 19.445 41.607 1.00 11.81 198 ARG B O 1
ATOM 3252 N N . LYS B 1 180 ? -3.731 18.858 43.485 1.00 10.53 199 LYS B N 1
ATOM 3253 C CA . LYS B 1 180 ? -4.106 20.083 44.178 1.00 11.31 199 LYS B CA 1
ATOM 3254 C C . LYS B 1 180 ? -3.338 21.306 43.669 1.00 11.05 199 LYS B C 1
ATOM 3255 O O . LYS B 1 180 ? -3.763 22.439 43.904 1.00 10.88 199 LYS B O 1
ATOM 3261 N N . VAL B 1 181 ? -2.178 21.090 43.039 1.00 10.60 200 VAL B N 1
ATOM 3262 C CA . VAL B 1 181 ? -1.348 22.202 42.597 1.00 11.55 200 VAL B CA 1
ATOM 3263 C C . VAL B 1 181 ? -1.891 22.700 41.264 1.00 11.47 200 VAL B C 1
ATOM 3264 O O . VAL B 1 181 ? -1.995 21.928 40.321 1.00 12.68 200 VAL B O 1
ATOM 3268 N N . ARG B 1 182 ? -2.245 23.977 41.190 1.00 10.62 201 ARG B N 1
ATOM 3269 C CA . ARG B 1 182 ? -2.929 24.554 40.023 1.00 10.58 201 ARG B CA 1
ATOM 3270 C C . ARG B 1 182 ? -2.017 25.623 39.429 1.00 10.96 201 ARG B C 1
ATOM 3271 O O . ARG B 1 182 ? -1.661 26.585 40.112 1.00 11.12 201 ARG B O 1
ATOM 3279 N N . PRO B 1 183 ? -1.638 25.498 38.157 1.00 11.11 202 PRO B N 1
ATOM 3280 C CA . PRO B 1 183 ? -0.836 26.541 37.517 1.00 11.93 202 PRO B CA 1
ATOM 3281 C C . PRO B 1 183 ? -1.590 27.857 37.450 1.00 12.17 202 PRO B C 1
ATOM 3282 O O . PRO B 1 183 ? -2.805 27.866 37.269 1.00 12.47 202 PRO B O 1
ATOM 3286 N N . TRP B 1 184 ? -0.874 28.964 37.598 1.00 12.44 203 TRP B N 1
ATOM 3287 C CA . TRP B 1 184 ? -1.487 30.255 37.365 1.00 13.11 203 TRP B CA 1
ATOM 3288 C C . TRP B 1 184 ? -0.410 31.236 36.953 1.00 13.23 203 TRP B C 1
ATOM 3289 O O . TRP B 1 184 ? 0.786 31.028 37.198 1.00 12.91 203 TRP B O 1
ATOM 3300 N N . PHE B 1 185 ? -0.848 32.357 36.361 1.00 13.39 204 PHE B N 1
ATOM 3301 C CA . PHE B 1 185 ? 0.053 33.432 35.993 1.00 13.58 204 PHE B CA 1
ATOM 3302 C C . PHE B 1 185 ? 0.751 33.948 37.249 1.00 11.54 204 PHE B C 1
ATOM 3303 O O . PHE B 1 185 ? 0.223 33.888 38.355 1.00 11.99 204 PHE B O 1
ATOM 3311 N N . GLN B 1 186 ? 1.942 34.487 37.052 1.00 12.12 205 GLN B N 1
ATOM 3312 C CA . GLN B 1 186 ? 2.750 35.009 38.139 1.00 11.88 205 GLN B CA 1
ATOM 3313 C C . GLN B 1 186 ? 3.029 33.895 39.149 1.00 10.89 205 GLN B C 1
ATOM 3314 O O . GLN B 1 186 ? 3.365 32.797 38.741 1.00 10.12 205 GLN B O 1
ATOM 3320 N N . HIS B 1 187 ? 2.918 34.158 40.439 1.00 10.87 206 HIS B N 1
ATOM 3321 C CA . HIS B 1 187 ? 3.211 33.144 41.478 1.00 9.81 206 HIS B CA 1
ATOM 3322 C C . HIS B 1 187 ? 4.603 32.525 41.237 1.00 9.42 206 HIS B C 1
ATOM 3323 O O . HIS B 1 187 ? 4.773 31.308 41.311 1.00 9.80 206 HIS B O 1
ATOM 3330 N N . ARG B 1 188 ? 5.570 33.374 40.920 1.00 10.41 207 ARG B N 1
ATOM 3331 C CA . ARG B 1 188 ? 6.964 33.004 40.745 1.00 11.10 207 ARG B CA 1
ATOM 3332 C C . ARG B 1 188 ? 7.757 33.012 42.054 1.00 10.44 207 ARG B C 1
ATOM 3333 O O . ARG B 1 188 ? 8.823 32.389 42.127 1.00 11.32 207 ARG B O 1
ATOM 3341 N N . ALA B 1 189 ? 7.224 33.702 43.067 1.00 11.26 208 ALA B N 1
ATOM 3342 C CA . ALA B 1 189 ? 7.906 33.921 44.339 1.00 10.92 208 ALA B CA 1
ATOM 3343 C C . ALA B 1 189 ? 7.034 33.596 45.541 1.00 10.14 208 ALA B C 1
ATOM 3344 O O . ALA B 1 189 ? 7.441 33.785 46.683 1.00 10.10 208 ALA B O 1
ATOM 3346 N N . HIS B 1 190 ? 5.813 33.130 45.308 1.00 10.27 209 HIS B N 1
ATOM 3347 C CA . HIS B 1 190 ? 4.892 32.754 46.396 1.00 9.70 209 HIS B CA 1
ATOM 3348 C C . HIS B 1 190 ? 3.932 31.719 45.889 1.00 10.20 209 HIS B C 1
ATOM 3349 O O . HIS B 1 190 ? 3.664 31.658 44.684 1.00 10.28 209 HIS B O 1
ATOM 3356 N N . MET B 1 191 ? 3.434 30.911 46.813 1.00 9.74 210 MET B N 1
ATOM 3357 C CA . MET B 1 191 ? 2.278 30.067 46.562 1.00 8.78 210 MET B CA 1
ATOM 3358 C C . MET B 1 191 ? 1.051 30.651 47.234 1.00 10.42 210 MET B C 1
ATOM 3359 O O . MET B 1 191 ? 1.152 31.293 48.250 1.00 10.88 210 MET B O 1
ATOM 3364 N N . HIS B 1 192 ? -0.114 30.383 46.667 1.00 9.79 211 HIS B N 1
ATOM 3365 C CA . HIS B 1 192 ? -1.390 30.722 47.289 1.00 9.75 211 HIS B CA 1
ATOM 3366 C C . HIS B 1 192 ? -2.078 29.402 47.650 1.00 9.42 211 HIS B C 1
ATOM 3367 O O . HIS B 1 192 ? -2.482 28.656 46.769 1.00 10.11 211 HIS B O 1
ATOM 3374 N N . VAL B 1 193 ? -2.222 29.145 48.948 1.00 8.87 212 VAL B N 1
ATOM 3375 C CA . VAL B 1 193 ? -2.888 27.973 49.465 1.00 9.29 212 VAL B CA 1
ATOM 3376 C C . VAL B 1 193 ? -4.348 28.308 49.799 1.00 9.47 212 VAL B C 1
ATOM 3377 O O . VAL B 1 193 ? -4.632 29.329 50.425 1.00 10.44 212 VAL B O 1
ATOM 3381 N N . ARG B 1 194 ? -5.236 27.391 49.440 1.00 10.73 213 ARG B N 1
ATOM 3382 C CA . ARG B 1 194 ? -6.674 27.501 49.726 1.00 10.68 213 ARG B CA 1
ATOM 3383 C C . ARG B 1 194 ? -7.169 26.283 50.480 1.00 11.54 213 ARG B C 1
ATOM 3384 O O . ARG B 1 194 ? -6.820 25.168 50.127 1.00 13.01 213 ARG B O 1
ATOM 3392 N N . LEU B 1 195 ? -7.990 26.500 51.507 1.00 12.25 214 LEU B N 1
ATOM 3393 C CA . LEU B 1 195 ? -8.559 25.421 52.308 1.00 12.45 214 LEU B CA 1
ATOM 3394 C C . LEU B 1 195 ? -10.002 25.200 51.959 1.00 12.97 214 LEU B C 1
ATOM 3395 O O . LEU B 1 195 ? -10.674 26.113 51.488 1.00 13.14 214 LEU B O 1
ATOM 3400 N N . ARG B 1 196 ? -10.454 23.993 52.257 1.00 13.14 215 ARG B N 1
ATOM 3401 C CA . ARG B 1 196 ? -11.875 23.639 52.126 1.00 14.71 215 ARG B CA 1
ATOM 3402 C C . ARG B 1 196 ? -12.689 24.392 53.167 1.00 14.99 215 ARG B C 1
ATOM 3403 O O . ARG B 1 196 ? -12.166 24.819 54.206 1.00 14.10 215 ARG B O 1
ATOM 3411 N N . CYS B 1 197 ? -13.987 24.528 52.893 1.00 16.44 216 CYS B N 1
ATOM 3412 C CA . CYS B 1 197 ? -14.909 25.099 53.881 1.00 16.90 216 CYS B CA 1
ATOM 3413 C C . CYS B 1 197 ? -14.879 24.275 55.163 1.00 16.38 216 CYS B C 1
ATOM 3414 O O . CYS B 1 197 ? -14.905 23.045 55.085 1.00 17.35 216 CYS B O 1
ATOM 3417 N N . PRO B 1 198 ? -14.723 24.920 56.323 1.00 17.10 217 PRO B N 1
ATOM 3418 C CA . PRO B 1 198 ? -14.714 24.203 57.616 1.00 17.94 217 PRO B CA 1
ATOM 3419 C C . PRO B 1 198 ? -15.877 23.239 57.839 1.00 19.54 217 PRO B C 1
ATOM 3420 O O . PRO B 1 198 ? -16.951 23.530 57.367 1.00 19.48 217 PRO B O 1
ATOM 3424 N N . ALA B 1 199 ? -15.632 22.148 58.555 1.00 20.24 218 ALA B N 1
ATOM 3425 C CA . ALA B 1 199 ? -16.592 21.051 58.723 1.00 21.82 218 ALA B CA 1
ATOM 3426 C C . ALA B 1 199 ? -17.894 21.472 59.389 1.00 22.85 218 ALA B C 1
ATOM 3427 O O . ALA B 1 199 ? -18.921 20.844 59.144 1.00 23.29 218 ALA B O 1
ATOM 3429 N N . ASP B 1 200 ? -17.843 22.505 60.227 1.00 23.20 219 ASP B N 1
ATOM 3430 C CA . ASP B 1 200 ? -19.036 23.025 60.915 1.00 23.68 219 ASP B CA 1
ATOM 3431 C C . ASP B 1 200 ? -19.607 24.267 60.232 1.00 23.19 219 ASP B C 1
ATOM 3432 O O . ASP B 1 200 ? -20.326 25.038 60.855 1.00 24.54 219 ASP B O 1
ATOM 3437 N N . SER B 1 201 ? -19.275 24.469 58.960 1.00 23.12 220 SER B N 1
ATOM 3438 C CA . SER B 1 201 ? -19.690 25.673 58.244 1.00 22.19 220 SER B CA 1
ATOM 3439 C C . SER B 1 201 ? -21.199 25.674 58.066 1.00 22.45 220 SER B C 1
ATOM 3440 O O . SER B 1 201 ? -21.785 24.624 57.796 1.00 23.52 220 SER B O 1
ATOM 3443 N N . LEU B 1 202 ? -21.791 26.866 58.179 1.00 22.55 221 LEU B N 1
ATOM 3444 C CA . LEU B 1 202 ? -23.230 27.074 57.999 1.00 22.45 221 LEU B CA 1
ATOM 3445 C C . LEU B 1 202 ? -23.564 27.548 56.571 1.00 22.85 221 LEU B C 1
ATOM 3446 O O . LEU B 1 202 ? -24.544 27.090 55.988 1.00 23.82 221 LEU B O 1
ATOM 3451 N N . GLU B 1 203 ? -22.740 28.436 56.006 1.00 22.24 222 GLU B N 1
ATOM 3452 C CA . GLU B 1 203 ? -23.012 29.040 54.699 1.00 21.81 222 GLU B CA 1
ATOM 3453 C C . GLU B 1 203 ? -21.721 29.360 53.909 1.00 21.67 222 GLU B C 1
ATOM 3454 O O . GLU B 1 203 ? -21.622 30.367 53.244 1.00 20.54 222 GLU B O 1
ATOM 3460 N N . CYS B 1 204 ? -20.754 28.457 53.979 1.00 21.00 223 CYS B N 1
ATOM 3461 C CA . CYS B 1 204 ? -19.534 28.580 53.192 1.00 21.03 223 CYS B CA 1
ATOM 3462 C C . CYS B 1 204 ? -19.713 27.823 51.876 1.00 21.44 223 CYS B C 1
ATOM 3463 O O . CYS B 1 204 ? -20.235 26.709 51.864 1.00 22.38 223 CYS B O 1
ATOM 3466 N N . GLU B 1 205 ? -19.255 28.431 50.786 1.00 21.84 224 GLU B N 1
ATOM 3467 C CA . GLU B 1 205 ? -19.312 27.806 49.462 1.00 23.01 224 GLU B CA 1
ATOM 3468 C C . GLU B 1 205 ? -17.961 27.224 49.013 1.00 23.10 224 GLU B C 1
ATOM 3469 O O . GLU B 1 205 ? -16.975 27.965 48.884 1.00 24.33 224 GLU B O 1
ATOM 3475 N N . ASP B 1 206 ? -17.943 25.914 48.765 1.00 22.62 225 ASP B N 1
ATOM 3476 C CA . ASP B 1 206 ? -16.766 25.190 48.248 1.00 22.33 225 ASP B CA 1
ATOM 3477 C C . ASP B 1 206 ? -16.718 25.281 46.720 1.00 22.83 225 ASP B C 1
ATOM 3478 O O . ASP B 1 206 ? -17.723 25.578 46.050 1.00 23.06 225 ASP B O 1
ATOM 3483 N N . GLN B 1 207 ? -15.527 25.037 46.181 1.00 22.06 226 GLN B N 1
ATOM 3484 C CA . GLN B 1 207 ? -15.335 24.824 44.756 1.00 21.70 226 GLN B CA 1
ATOM 3485 C C . GLN B 1 207 ? -15.414 23.326 44.511 1.00 21.72 226 GLN B C 1
ATOM 3486 O O . GLN B 1 207 ? -15.191 22.540 45.428 1.00 21.43 226 GLN B O 1
ATOM 3492 N N . PRO B 1 208 ? -15.688 22.913 43.275 1.00 22.54 227 PRO B N 1
ATOM 3493 C CA . PRO B 1 208 ? -15.565 21.502 42.915 1.00 22.72 227 PRO B CA 1
ATOM 3494 C C . PRO B 1 208 ? -14.096 21.076 42.961 1.00 22.47 227 PRO B C 1
ATOM 3495 O O . PRO B 1 208 ? -13.206 21.926 43.073 1.00 21.79 227 PRO B O 1
ATOM 3499 N N . LEU B 1 209 ? -13.853 19.775 42.900 1.00 21.71 228 LEU B N 1
ATOM 3500 C CA . LEU B 1 209 ? -12.504 19.231 42.753 1.00 21.82 228 LEU B CA 1
ATOM 3501 C C . LEU B 1 209 ? -11.810 19.755 41.494 1.00 20.51 228 LEU B C 1
ATOM 3502 O O . LEU B 1 209 ? -12.478 20.127 40.521 1.00 19.65 228 LEU B O 1
ATOM 3507 N N . PRO B 1 210 ? -10.473 19.760 41.478 1.00 19.21 229 PRO B N 1
ATOM 3508 C CA . PRO B 1 210 ? -9.739 20.065 40.243 1.00 18.49 229 PRO B CA 1
ATOM 3509 C C . PRO B 1 210 ? -9.941 18.969 39.204 1.00 17.68 229 PRO B C 1
ATOM 3510 O O . PRO B 1 210 ? -10.573 17.944 39.498 1.00 18.34 229 PRO B O 1
ATOM 3514 N N . PRO B 1 211 ? -9.431 19.160 37.996 1.00 17.37 230 PRO B N 1
ATOM 3515 C CA . PRO B 1 211 ? -9.481 18.097 36.983 1.00 17.13 230 PRO B CA 1
ATOM 3516 C C . PRO B 1 211 ? -8.811 16.824 37.492 1.00 17.23 230 PRO B C 1
ATOM 3517 O O . PRO B 1 211 ? -7.932 16.889 38.358 1.00 16.34 230 PRO B O 1
ATOM 3521 N N . SER B 1 212 ? -9.230 15.660 37.000 1.00 17.76 231 SER B N 1
ATOM 3522 C CA . SER B 1 212 ? -8.649 14.398 37.459 1.00 17.92 231 SER B CA 1
ATOM 3523 C C . SER B 1 212 ? -7.167 14.295 37.129 1.00 16.92 231 SER B C 1
ATOM 3524 O O . SER B 1 212 ? -6.700 14.909 36.191 1.00 17.74 231 SER B O 1
ATOM 3527 N N . GLY B 1 213 ? -6.437 13.535 37.938 1.00 16.08 232 GLY B N 1
ATOM 3528 C CA . GLY B 1 213 ? -5.045 13.246 37.670 1.00 14.80 232 GLY B CA 1
ATOM 3529 C C . GLY B 1 213 ? -4.084 14.281 38.244 1.00 14.12 232 GLY B C 1
ATOM 3530 O O . GLY B 1 213 ? -4.476 15.315 38.799 1.00 13.94 232 GLY B O 1
ATOM 3531 N N . ASP B 1 214 ? -2.808 13.986 38.066 1.00 12.44 233 ASP B N 1
ATOM 3532 C CA . ASP B 1 214 ? -1.721 14.802 38.602 1.00 12.80 233 ASP B CA 1
ATOM 3533 C C . ASP B 1 214 ? -1.688 16.160 37.946 1.00 12.62 233 ASP B C 1
ATOM 3534 O O . ASP B 1 214 ? -1.243 17.118 38.573 1.00 12.55 233 ASP B O 1
ATOM 3539 N N . GLY B 1 215 ? -2.107 16.258 36.688 1.00 11.61 234 GLY B N 1
ATOM 3540 C CA . GLY B 1 215 ? -2.043 17.498 35.952 1.00 12.23 234 GLY B CA 1
ATOM 3541 C C . GLY B 1 215 ? -0.665 17.845 35.390 1.00 11.82 234 GLY B C 1
ATOM 3542 O O . GLY B 1 215 ? -0.343 19.030 35.178 1.00 13.01 234 GLY B O 1
ATOM 3543 N N . CYS B 1 216 ? 0.132 16.848 35.051 1.00 11.81 235 CYS B N 1
ATOM 3544 C CA . CYS B 1 216 ? 1.474 17.073 34.533 1.00 11.30 235 CYS B CA 1
ATOM 3545 C C . CYS B 1 216 ? 1.540 16.941 33.000 1.00 12.22 235 CYS B C 1
ATOM 3546 O O . CYS B 1 216 ? 2.614 17.067 32.439 1.00 12.95 235 CYS B O 1
ATOM 3549 N N . GLY B 1 217 ? 0.382 16.774 32.366 1.00 12.57 236 GLY B N 1
ATOM 3550 C CA . GLY B 1 217 ? 0.256 16.533 30.932 1.00 12.54 236 GLY B CA 1
ATOM 3551 C C . GLY B 1 217 ? -0.257 17.730 30.163 1.00 13.62 236 GLY B C 1
ATOM 3552 O O . GLY B 1 217 ? 0.259 18.869 30.299 1.00 13.31 236 GLY B O 1
ATOM 3553 N N . ALA B 1 218 ? -1.297 17.492 29.374 1.00 14.84 237 ALA B N 1
ATOM 3554 C CA . ALA B 1 218 ? -1.820 18.495 28.451 1.00 14.79 237 ALA B CA 1
ATOM 3555 C C . ALA B 1 218 ? -2.173 19.803 29.143 1.00 15.04 237 ALA B C 1
ATOM 3556 O O . ALA B 1 218 ? -1.925 20.878 28.619 1.00 14.98 237 ALA B O 1
ATOM 3558 N N . GLU B 1 219 ? -2.777 19.732 30.322 1.00 15.20 238 GLU B N 1
ATOM 3559 C CA . GLU B 1 219 ? -3.178 20.966 30.968 1.00 14.77 238 GLU B CA 1
ATOM 3560 C C . GLU B 1 219 ? -1.952 21.821 31.278 1.00 14.05 238 GLU B C 1
ATOM 3561 O O . GLU B 1 219 ? -1.928 23.027 31.050 1.00 14.49 238 GLU B O 1
ATOM 3567 N N . LEU B 1 220 ? -0.935 21.195 31.849 1.00 13.34 239 LEU B N 1
ATOM 3568 C CA . LEU B 1 220 ? 0.305 21.886 32.158 1.00 13.27 239 LEU B CA 1
ATOM 3569 C C . LEU B 1 220 ? 0.950 22.464 30.900 1.00 13.97 239 LEU B C 1
ATOM 3570 O O . LEU B 1 220 ? 1.364 23.626 30.890 1.00 13.65 239 LEU B O 1
ATOM 3575 N N . GLN B 1 221 ? 0.971 21.669 29.830 1.00 14.30 240 GLN B N 1
ATOM 3576 C CA . GLN B 1 221 ? 1.573 22.039 28.528 1.00 15.02 240 GLN B CA 1
ATOM 3577 C C . GLN B 1 221 ? 0.911 23.302 27.986 1.00 14.84 240 GLN B C 1
ATOM 3578 O O . GLN B 1 221 ? 1.578 24.188 27.446 1.00 16.65 240 GLN B O 1
ATOM 3584 N N . SER B 1 222 ? -0.396 23.415 28.176 1.00 15.07 241 SER B N 1
ATOM 3585 C CA . SER B 1 222 ? -1.137 24.567 27.670 1.00 16.01 241 SER B CA 1
ATOM 3586 C C . SER B 1 222 ? -0.661 25.881 28.290 1.00 17.03 241 SER B C 1
ATOM 3587 O O . SER B 1 222 ? -0.861 26.935 27.687 1.00 18.33 241 SER B O 1
ATOM 3590 N N . TRP B 1 223 ? -0.024 25.854 29.468 1.00 17.56 242 TRP B N 1
ATOM 3591 C CA . TRP B 1 223 ? 0.464 27.079 30.091 1.00 19.33 242 TRP B CA 1
ATOM 3592 C C . TRP B 1 223 ? 1.791 27.588 29.520 1.00 20.74 242 TRP B C 1
ATOM 3593 O O . TRP B 1 223 ? 2.188 28.718 29.817 1.00 22.67 242 TRP B O 1
ATOM 3604 N N . PHE B 1 224 ? 2.479 26.781 28.720 1.00 22.31 243 PHE B N 1
ATOM 3605 C CA . PHE B 1 224 ? 3.733 27.195 28.098 1.00 23.65 243 PHE B CA 1
ATOM 3606 C C . PHE B 1 224 ? 3.527 27.572 26.634 1.00 26.87 243 PHE B C 1
ATOM 3607 O O . PHE B 1 224 ? 4.441 27.397 25.821 1.00 27.92 243 PHE B O 1
ATOM 3615 N N . GLU B 1 225 ? 2.337 28.111 26.340 1.00 29.45 244 GLU B N 1
ATOM 3616 C CA . GLU B 1 225 ? 2.013 28.695 25.030 1.00 31.19 244 GLU B CA 1
ATOM 3617 C C . GLU B 1 225 ? 1.701 30.174 25.194 1.00 32.04 244 GLU B C 1
ATOM 3618 O O . GLU B 1 225 ? 2.296 31.020 24.513 1.00 34.47 244 GLU B O 1
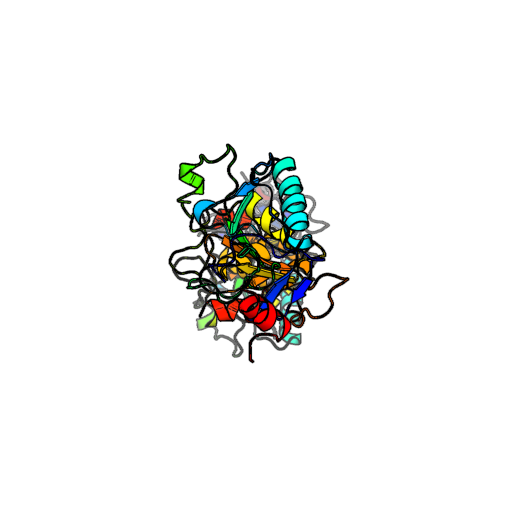ATOM 3624 N N . PRO B 1 240 ? -22.811 37.537 41.392 1.00 25.75 259 PRO B N 1
ATOM 3625 C CA . PRO B 1 240 ? -23.679 37.390 42.562 1.00 25.29 259 PRO B CA 1
ATOM 3626 C C . PRO B 1 240 ? -23.521 38.550 43.540 1.00 24.28 259 PRO B C 1
ATOM 3627 O O . PRO B 1 240 ? -22.447 39.148 43.615 1.00 24.39 259 PRO B O 1
ATOM 3631 N N . PRO B 1 241 ? -24.568 38.858 44.301 1.00 22.51 260 PRO B N 1
ATOM 3632 C CA . PRO B 1 241 ? -24.490 39.908 45.306 1.00 21.66 260 PRO B CA 1
ATOM 3633 C C . PRO B 1 241 ? -23.714 39.414 46.518 1.00 20.67 260 PRO B C 1
ATOM 3634 O O . PRO B 1 241 ? -23.436 38.217 46.690 1.00 18.42 260 PRO B O 1
ATOM 3638 N N . LEU B 1 242 ? -23.347 40.359 47.358 1.00 20.49 261 LEU B N 1
ATOM 3639 C CA . LEU B 1 242 ? -22.689 40.058 48.615 1.00 20.18 261 LEU B CA 1
ATOM 3640 C C . LEU B 1 242 ? -23.629 39.167 49.453 1.00 19.87 261 LEU B C 1
ATOM 3641 O O . LEU B 1 242 ? -24.837 39.377 49.474 1.00 19.51 261 LEU B O 1
ATOM 3646 N N . PRO B 1 243 ? -23.111 38.149 50.126 1.00 18.12 262 PRO B N 1
ATOM 3647 C CA . PRO B 1 243 ? -23.982 37.283 50.935 1.00 18.28 262 PRO B CA 1
ATOM 3648 C C . PRO B 1 243 ? -24.783 38.131 51.933 1.00 17.26 262 PRO B C 1
ATOM 3649 O O . PRO B 1 243 ? -24.198 39.038 52.536 1.00 17.13 262 PRO B O 1
ATOM 3653 N N . PRO B 1 244 ? -26.082 37.887 52.117 1.00 17.95 263 PRO B N 1
ATOM 3654 C CA . PRO B 1 244 ? -26.830 38.679 53.104 1.00 17.03 263 PRO B CA 1
ATOM 3655 C C . PRO B 1 244 ? -26.171 38.821 54.481 1.00 16.69 263 PRO B C 1
ATOM 3656 O O . PRO B 1 244 ? -26.179 39.912 55.036 1.00 16.35 263 PRO B O 1
ATOM 3660 N N . SER B 1 245 ? -25.542 37.769 55.013 1.00 17.31 264 SER B N 1
ATOM 3661 C CA . SER B 1 245 ? -24.864 37.892 56.306 1.00 16.74 264 SER B CA 1
ATOM 3662 C C . SER B 1 245 ? -23.694 38.861 56.278 1.00 15.93 264 SER B C 1
ATOM 3663 O O . SER B 1 245 ? -23.409 39.518 57.282 1.00 17.16 264 SER B O 1
ATOM 3666 N N . CYS B 1 246 ? -23.045 38.980 55.121 1.00 16.39 265 CYS B N 1
ATOM 3667 C CA . CYS B 1 246 ? -21.954 39.912 54.938 1.00 17.17 265 CYS B CA 1
ATOM 3668 C C . CYS B 1 246 ? -22.449 41.351 54.805 1.00 17.44 265 CYS B C 1
ATOM 3669 O O . CYS B 1 246 ? -21.854 42.263 55.370 1.00 16.83 265 CYS B O 1
ATOM 3672 N N . GLN B 1 247 ? -23.570 41.568 54.115 1.00 18.46 266 GLN B N 1
ATOM 3673 C CA . GLN B 1 247 ? -24.171 42.903 54.046 1.00 19.30 266 GLN B CA 1
ATOM 3674 C C . GLN B 1 247 ? -24.607 43.356 55.435 1.00 19.07 266 GLN B C 1
ATOM 3675 O O . GLN B 1 247 ? -24.418 44.508 55.796 1.00 18.20 266 GLN B O 1
ATOM 3681 N N . ALA B 1 248 ? -25.157 42.435 56.224 1.00 18.86 267 ALA B N 1
ATOM 3682 C CA . ALA B 1 248 ? -25.549 42.738 57.594 1.00 19.61 267 ALA B CA 1
ATOM 3683 C C . ALA B 1 248 ? -24.329 43.170 58.418 1.00 19.95 267 ALA B C 1
ATOM 3684 O O . ALA B 1 248 ? -24.426 44.062 59.233 1.00 20.32 267 ALA B O 1
ATOM 3686 N N . LEU B 1 249 ? -23.164 42.553 58.190 1.00 20.86 268 LEU B N 1
ATOM 3687 C CA . LEU B 1 249 ? -21.956 42.969 58.908 1.00 21.37 268 LEU B CA 1
ATOM 3688 C C . LEU B 1 249 ? -21.593 44.403 58.547 1.00 21.27 268 LEU B C 1
ATOM 3689 O O . LEU B 1 249 ? -21.320 45.211 59.420 1.00 22.25 268 LEU B O 1
ATOM 3694 N N . LEU B 1 250 ? -21.635 44.729 57.260 1.00 21.29 269 LEU B N 1
ATOM 3695 C CA . LEU B 1 250 ? -21.350 46.088 56.827 1.00 22.43 269 LEU B CA 1
ATOM 3696 C C . LEU B 1 250 ? -22.346 47.082 57.427 1.00 23.56 269 LEU B C 1
ATOM 3697 O O . LEU B 1 250 ? -21.953 48.137 57.922 1.00 23.63 269 LEU B O 1
ATOM 3702 N N . ASP B 1 251 ? -23.629 46.723 57.421 1.00 25.33 270 ASP B N 1
ATOM 3703 C CA . ASP B 1 251 ? -24.687 47.599 57.935 1.00 26.83 270 ASP B CA 1
ATOM 3704 C C . ASP B 1 251 ? -24.482 47.930 59.408 1.00 28.40 270 ASP B C 1
ATOM 3705 O O . ASP B 1 251 ? -24.673 49.084 59.830 1.00 28.56 270 ASP B O 1
ATOM 3710 N N . GLU B 1 252 ? -24.116 46.908 60.174 1.00 30.03 271 GLU B N 1
ATOM 3711 C CA . GLU B 1 252 ? -23.864 47.058 61.599 1.00 31.86 271 GLU B CA 1
ATOM 3712 C C . GLU B 1 252 ? -22.628 47.942 61.762 1.00 33.75 271 GLU B C 1
ATOM 3713 O O . GLU B 1 252 ? -22.277 48.356 62.868 1.00 33.94 271 GLU B O 1
ATOM 3719 N N . HIS B 1 253 ? -21.969 48.213 60.640 1.00 35.26 272 HIS B N 1
ATOM 3720 C CA . HIS B 1 253 ? -20.789 49.073 60.605 1.00 36.81 272 HIS B CA 1
ATOM 3721 C C . HIS B 1 253 ? -19.595 48.464 61.337 1.00 37.83 272 HIS B C 1
ATOM 3722 O O . HIS B 1 253 ? -18.484 48.987 61.259 1.00 38.95 272 HIS B O 1
#

Sequence (476 aa):
ATPWQKITQPVPGSAQSIGSFSNGCIVGADTLPIQSEHYQVMRTDQRRYFGHPDLVMFIQRLSSQVSNLGMGTVLIGDMGMPAGGRFNGGHASHQTGLDVDIFLQLPKTRWTSAQLLRPQALDLVSRDGKHVVSTLWKPEIFSLIKLAAQDKDVTRIFVNPAIKQQLCLDAGTDRDWLRKVRPWFQHRAHMHVRLRCPADSLECEDQPLPPSGDGCGAELQSWFEPLPPSCQALLDEHVIWQKITQPVPGSAQSIGSFSNGCIVGADTLPIQSEHYQVMRTDQRRYFGHPDLVMFIQRLSSQVSNLGMGTVLIGDMGMPAGGRFNGGHASHQTGLDVDIFLQLPKTRWTSAQLLRPQALDLVSRDGKHVVSTLWKPEIFSLIKLAAQDKDVTRIFVNPAIKQQLCLDAGTDRDWLRKVRPWFQHRAHMHVRLRCPADSLECEDQPLPPSGDGCGAELQSWFEPPLPPSCQALLDEH

Organism: Escherichia coli (strain K12) (NCBI:txid83333)

Radius of gyration: 29.63 Å; Cα contacts (8 Å, |Δi|>4): 1056; chains: 2; bounding box: 75×69×68 Å

Solvent-accessible surface area: 21750 Å² total; per-residue (Å²): 104,40,52,14,25,126,21,78,126,28,10,120,50,101,26,67,0,2,1,32,9,58,55,1,0,0,10,15,11,55,56,1,61,82,167,24,155,60,4,11,5,11,110,40,95,41,74,30,43,10,0,7,35,33,0,5,96,0,0,74,82,1,0,38,65,0,42,127,108,71,30,15,15,0,0,0,13,27,1,1,11,1,0,1,2,120,12,114,58,83,103,43,0,5,6,0,1,0,1,0,29,0,26,2,35,22,22,198,111,112,32,81,90,50,82,22,68,168,34,138,48,71,63,2,6,13,233,84,16,47,55,11,42,54,108,57,32,96,98,77,8,28,30,0,0,42,32,0,0,88,15,135,25,1,31,22,0,31,0,11,10,1,0,1,23,38,0,0,12,56,10,31,136,76,5,116,12,0,74,44,0,36,4,119,117,130,26,63,15,46,0,6,0,18,0,110,16,7,108,106,5,159,83,18,97,88,75,114,141,9,77,98,48,18,18,1,14,78,58,1,31,57,70,31,144,170,53,19,117,37,0,72,31,19,43,92,116,164,64,46,32,100,186,43,69,122,34,32,124,52,88,20,22,0,5,2,35,10,48,20,0,0,0,27,15,10,52,55,0,61,83,135,20,129,42,4,7,5,6,72,37,95,80,135,45,35,9,0,9,34,30,0,5,95,0,0,69,75,1,0,38,78,0,17,116,116,63,25,11,21,0,0,0,3,13,1,1,9,6,1,1,0,128,20,138,44,92,39,81,8,4,0,1,3,0,1,0,19,0,14,2,31,5,14,124,118,103,43,80,88,52,86,22,82,190,26,138,47,72,66,2,6,11,224,74,17,64,38,7,42,16,95,56,9,97,103,33,5,29,29,0,0,39,41,0,0,80,16,142,22,2,36,20,0,30,0,11,10,1,0,0,25,15,0,0,5,35,8,21,115,75,14,126,10,0,73,45,0,35,4,123,115,126,27,67,16,46,0,17,0,18,0,122,14,7,119,94,35,147,82,24,101,89,78,109,137,11,76,100,46,33,20,11,38,82,61,2,99,70,66,34,164,157,115,44,16,116,37,0,78,53,26,64,85,145,185

Foldseek 3Di:
DDPLQVDQAAADDDWAQAEEQLFTWIHHKDAQDQDDPQAHEAQCVSQ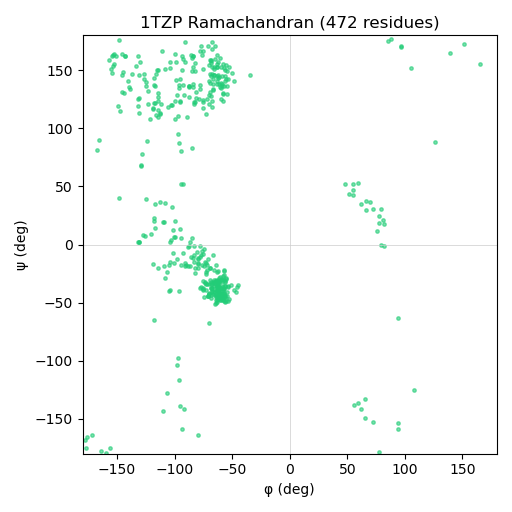QRIAGPVQSVLVVVLSVVLVVVVFAHKYWYGQAHRTAAQYPDDDRGNRRRFKTKTFLDGDNDDDDNVCRNVPDFDQQADPLLQAGDVVSDDVSSLVSLLSLLPDPFWQAKEAALRVLLVNVVPVPPPQQSLQRYDYDPDRRGIIMIGGAGDPPNVNYDGDDHGDDDNCNPDNSVVSVVPHDPVVVVCVVVPRD/DLPPQAAADDDWAFAEEQQFTWIHPKDFQDQDDPQEHEAQCVSVQRIAGPVQSVLLVVLRCVLVVVLNAHWYWYGQGHNGADDDPDDDSGSRGRFKTKTFLDGDNDDDDPVCRNVPDFDQQADPLLQAGDPVPDDVSSLVSLVSSLPDPFWQAKEAALRVLLVNCVPVPPPQQSLQRYDHDPDRRTIIMIGGAGDPPHDHYDGDDHGDDDNCNPDNSVVSSVDHRPPVVVVVVVVD